Protein 4L82 (pdb70)

Radius of gyration: 26.88 Å; Cα contacts (8 Å, |Δi|>4): 1677; chains: 4; bounding box: 58×77×56 Å

Organism: Rickettsia felis (strain ATCC VR-1525 / URRWXCal2) (NCBI:txid315456)

Structure (mmCIF, N/CA/C/O backbone):
data_4L82
#
_entry.id   4L82
#
_cell.length_a   52.580
_cell.length_b   79.730
_cell.length_c   155.140
_cell.angle_alpha   90.000
_cell.angle_beta   90.000
_cell.angle_gamma   90.000
#
_symmetry.space_group_name_H-M   'P 21 21 21'
#
loop_
_entity.id
_entity.type
_entity.pdbx_description
1 polymer RifeA.00250.a
2 non-polymer 'CHLORIDE ION'
3 non-polymer 'FLAVIN MONONUCLEOTIDE'
4 non-polymer 'THIOCYANATE ION'
5 water water
#
loop_
_atom_site.group_PDB
_atom_site.id
_atom_site.type_symbol
_atom_site.label_atom_id
_atom_site.label_alt_id
_atom_site.label_comp_id
_atom_site.label_asym_id
_atom_site.label_entity_id
_atom_site.label_seq_id
_atom_site.pdbx_PDB_ins_code
_atom_site.Cartn_x
_atom_site.Cartn_y
_atom_site.Cartn_z
_atom_site.occupancy
_atom_site.B_iso_or_equiv
_atom_site.auth_seq_id
_atom_site.auth_comp_id
_atom_site.auth_asym_id
_atom_site.auth_atom_id
_atom_site.pdbx_PDB_model_num
ATOM 1 N N . VAL A 1 13 ? -11.050 13.221 4.021 1.00 31.85 5 VAL A N 1
ATOM 2 C CA . VAL A 1 13 ? -12.061 12.199 4.431 1.00 29.93 5 VAL A CA 1
ATOM 3 C C . VAL A 1 13 ? -13.244 12.924 5.086 1.00 29.62 5 VAL A C 1
ATOM 4 O O . VAL A 1 13 ? -13.053 13.748 5.976 1.00 29.62 5 VAL A O 1
ATOM 8 N N . THR A 1 14 ? -14.453 12.619 4.622 1.00 28.21 6 THR A N 1
ATOM 9 C CA . THR A 1 14 ? -15.660 13.280 5.093 1.00 28.08 6 THR A CA 1
ATOM 10 C C . THR A 1 14 ? -16.141 12.560 6.319 1.00 26.99 6 THR A C 1
ATOM 11 O O . THR A 1 14 ? -15.777 11.417 6.561 1.00 26.18 6 THR A O 1
ATOM 15 N N . GLU A 1 15 ? -16.957 13.232 7.106 1.00 27.41 7 GLU A N 1
ATOM 16 C CA A GLU A 1 15 ? -17.513 12.586 8.275 0.50 26.80 7 GLU A CA 1
ATOM 17 C CA B GLU A 1 15 ? -17.588 12.628 8.274 0.50 26.94 7 GLU A CA 1
ATOM 18 C C . GLU A 1 15 ? -18.342 11.369 7.851 1.00 26.25 7 GLU A C 1
ATOM 19 O O . GLU A 1 15 ? -18.231 10.314 8.449 1.00 23.92 7 GLU A O 1
ATOM 30 N N . SER A 1 16 ? -19.121 11.524 6.788 1.00 26.79 8 SER A N 1
ATOM 31 C CA . SER A 1 16 ? -19.986 10.485 6.314 1.00 26.85 8 SER A CA 1
ATOM 32 C C . SER A 1 16 ? -19.214 9.265 5.848 1.00 25.12 8 SER A C 1
ATOM 33 O O . SER A 1 16 ? -19.562 8.160 6.209 1.00 24.33 8 SER A O 1
ATOM 36 N N . GLN A 1 17 ? -18.141 9.446 5.073 1.00 24.40 9 GLN A N 1
ATOM 37 C CA . GLN A 1 17 ? -17.369 8.297 4.619 1.00 23.54 9 GLN A CA 1
ATOM 38 C C . GLN A 1 17 ? -16.688 7.588 5.800 1.00 22.38 9 GLN A C 1
ATOM 39 O O . GLN A 1 17 ? -16.734 6.375 5.879 1.00 22.24 9 GLN A O 1
ATOM 45 N N . PHE A 1 18 ? -16.145 8.345 6.752 1.00 21.91 10 PHE A N 1
ATOM 46 C CA . PHE A 1 18 ? -15.581 7.740 7.970 1.00 20.80 10 PHE A CA 1
ATOM 47 C C . PHE A 1 18 ? -16.642 6.940 8.733 1.00 20.07 10 PHE A C 1
ATOM 48 O O . PHE A 1 18 ? -16.461 5.751 8.969 1.00 19.06 10 PHE A O 1
ATOM 56 N N . LYS A 1 19 ? -17.747 7.584 9.121 1.00 20.36 11 LYS A N 1
ATOM 57 C CA . LYS A 1 19 ? -18.757 6.881 9.945 1.00 20.69 11 LYS A CA 1
ATOM 58 C C . LYS A 1 19 ? -19.399 5.715 9.229 1.00 19.86 11 LYS A C 1
ATOM 59 O O . LYS A 1 19 ? -19.660 4.666 9.847 1.00 19.14 11 LYS A O 1
ATOM 65 N N . ASP A 1 20 ? -19.694 5.882 7.941 1.00 19.49 12 ASP A N 1
ATOM 66 C CA . ASP A 1 20 ? -20.407 4.816 7.229 1.00 19.30 12 ASP A CA 1
ATOM 67 C C . ASP A 1 20 ? -19.516 3.600 6.993 1.00 19.16 12 ASP A C 1
ATOM 68 O O . ASP A 1 20 ? -19.976 2.456 7.070 1.00 19.09 12 ASP A O 1
ATOM 73 N N . THR A 1 21 ? -18.255 3.855 6.668 1.00 19.49 13 THR A N 1
ATOM 74 C CA . THR A 1 21 ? -17.285 2.781 6.512 1.00 19.81 13 THR A CA 1
ATOM 75 C C . THR A 1 21 ? -17.047 2.060 7.854 1.00 19.48 13 THR A C 1
ATOM 76 O O . THR A 1 21 ? -17.071 0.831 7.901 1.00 19.28 13 THR A O 1
ATOM 80 N N . MET A 1 22 ? -16.844 2.790 8.944 1.00 19.43 14 MET A N 1
ATOM 81 C CA . MET A 1 22 ? -16.585 2.112 10.221 1.00 19.60 14 MET A CA 1
ATOM 82 C C . MET A 1 22 ? -17.806 1.325 10.725 1.00 18.71 14 MET A C 1
ATOM 83 O O . MET A 1 22 ? -17.652 0.307 11.404 1.00 18.13 14 MET A O 1
ATOM 88 N N . SER A 1 23 ? -19.005 1.770 10.352 1.00 18.23 15 SER A N 1
ATOM 89 C CA . SER A 1 23 ? -20.206 1.036 10.672 1.00 17.88 15 SER A CA 1
ATOM 90 C C . SER A 1 23 ? -20.238 -0.356 10.051 1.00 17.84 15 SER A C 1
ATOM 91 O O . SER A 1 23 ? -21.066 -1.184 10.437 1.00 17.77 15 SER A O 1
ATOM 94 N N . ARG A 1 24 ? -19.335 -0.621 9.106 1.00 17.74 16 ARG A N 1
ATOM 95 C CA . ARG A 1 24 ? -19.246 -1.925 8.488 1.00 18.02 16 ARG A CA 1
ATOM 96 C C . ARG A 1 24 ? -18.560 -2.940 9.410 1.00 17.32 16 ARG A C 1
ATOM 97 O O . ARG A 1 24 ? -18.570 -4.137 9.128 1.00 17.58 16 ARG A O 1
ATOM 105 N N . PHE A 1 25 ? -17.928 -2.469 10.477 1.00 16.42 17 PHE A N 1
ATOM 106 C CA . PHE A 1 25 ? -17.275 -3.347 11.426 1.00 16.25 17 PHE A CA 1
ATOM 107 C C . PHE A 1 25 ? -18.267 -3.663 12.522 1.00 16.13 17 PHE A C 1
ATOM 108 O O . PHE A 1 25 ? -18.624 -2.780 13.302 1.00 15.59 17 PHE A O 1
ATOM 116 N N . PRO A 1 26 ? -18.729 -4.918 12.585 1.00 16.23 18 PRO A N 1
ATOM 117 C CA . PRO A 1 26 ? -19.745 -5.157 13.587 1.00 16.36 18 PRO A CA 1
ATOM 118 C C . PRO A 1 26 ? -19.146 -5.257 14.986 1.00 16.37 18 PRO A C 1
ATOM 119 O O . PRO A 1 26 ? -17.977 -5.686 15.162 1.00 16.79 18 PRO A O 1
ATOM 123 N N . GLN A 1 27 ? -19.930 -4.838 15.968 1.00 16.23 19 GLN A N 1
ATOM 124 C CA . GLN A 1 27 ? -19.502 -4.858 17.367 1.00 16.37 19 GLN A CA 1
ATOM 125 C C . GLN A 1 27 ? -20.674 -5.258 18.258 1.00 16.08 19 GLN A C 1
ATOM 126 O O . GLN A 1 27 ? -21.871 -5.052 17.908 1.00 15.90 19 GLN A O 1
ATOM 132 N N . GLY A 1 28 ? -20.339 -5.828 19.409 1.00 15.66 20 GLY A N 1
ATOM 133 C CA . GLY A 1 28 ? -21.303 -5.934 20.480 1.00 15.45 20 GLY A CA 1
ATOM 134 C C . GLY A 1 28 ? -21.682 -4.615 21.100 1.00 15.22 20 GLY A C 1
ATOM 135 O O . GLY A 1 28 ? -21.190 -3.515 20.723 1.00 14.67 20 GLY A O 1
ATOM 136 N N . VAL A 1 29 ? -22.544 -4.699 22.111 1.00 15.39 21 VAL A N 1
ATOM 137 C CA . VAL A 1 29 ? -23.019 -3.481 22.773 1.00 15.13 21 VAL A CA 1
ATOM 138 C C . VAL A 1 29 ? -22.955 -3.708 24.266 1.00 14.89 21 VAL A C 1
ATOM 139 O O . VAL A 1 29 ? -23.412 -4.740 24.752 1.00 14.77 21 VAL A O 1
ATOM 143 N N . THR A 1 30 ? -22.369 -2.748 24.963 1.00 14.66 22 THR A N 1
ATOM 144 C CA . THR A 1 30 ? -22.160 -2.798 26.383 1.00 14.73 22 THR A CA 1
ATOM 145 C C . THR A 1 30 ? -22.722 -1.573 27.068 1.00 14.94 22 THR A C 1
ATOM 146 O O . THR A 1 30 ? -22.885 -0.510 26.435 1.00 15.31 22 THR A O 1
ATOM 150 N N . ILE A 1 31 ? -22.983 -1.705 28.370 1.00 14.91 23 ILE A N 1
ATOM 151 C CA . ILE A 1 31 ? -23.197 -0.523 29.219 1.00 14.94 23 ILE A CA 1
ATOM 152 C C . ILE A 1 31 ? -21.966 -0.424 30.133 1.00 14.40 23 ILE A C 1
ATOM 153 O O . ILE A 1 31 ? -21.636 -1.360 30.846 1.00 13.86 23 ILE A O 1
ATOM 158 N N . ILE A 1 32 ? -21.336 0.741 30.118 1.00 14.39 24 ILE A N 1
ATOM 159 C CA . ILE A 1 32 ? -20.117 1.004 30.869 1.00 14.21 24 ILE A CA 1
ATOM 160 C C . ILE A 1 32 ? -20.436 2.026 31.934 1.00 14.56 24 ILE A C 1
ATOM 161 O O . ILE A 1 32 ? -21.121 3.031 31.676 1.00 14.84 24 ILE A O 1
ATOM 166 N N . THR A 1 33 ? -19.986 1.765 33.154 1.00 14.69 25 THR A N 1
ATOM 167 C CA . THR A 1 33 ? -20.459 2.550 34.294 1.00 15.12 25 THR A CA 1
ATOM 168 C C . THR A 1 33 ? -19.354 2.879 35.244 1.00 15.18 25 THR A C 1
ATOM 169 O O . THR A 1 33 ? -18.317 2.242 35.248 1.00 14.80 25 THR A O 1
ATOM 173 N N . THR A 1 34 ? -19.613 3.882 36.070 1.00 15.69 26 THR A N 1
ATOM 174 C CA . THR A 1 34 ? -18.796 4.114 37.243 1.00 16.15 26 THR A CA 1
ATOM 175 C C . THR A 1 34 ? -19.674 4.719 38.346 1.00 16.86 26 THR A C 1
ATOM 176 O O . THR A 1 34 ? -20.821 5.130 38.124 1.00 17.07 26 THR A O 1
ATOM 180 N N . ASN A 1 35 ? -19.129 4.681 39.544 1.00 17.50 27 ASN A N 1
ATOM 181 C CA . ASN A 1 35 ? -19.743 5.164 40.757 1.00 18.06 27 ASN A CA 1
ATOM 182 C C . ASN A 1 35 ? -18.765 6.231 41.258 1.00 19.33 27 ASN A C 1
ATOM 183 O O . ASN A 1 35 ? -17.630 5.909 41.607 1.00 19.54 27 ASN A O 1
ATOM 188 N N . CYS A 1 36 ? -19.179 7.483 41.278 1.00 21.00 28 CYS A N 1
ATOM 189 C CA . CYS A 1 36 ? -18.291 8.580 41.685 1.00 23.31 28 CYS A CA 1
ATOM 190 C C . CYS A 1 36 ? -18.967 9.271 42.855 1.00 23.47 28 CYS A C 1
ATOM 191 O O . CYS A 1 36 ? -19.987 9.933 42.690 1.00 22.87 28 CYS A O 1
ATOM 194 N N . ASN A 1 37 ? -18.406 9.075 44.045 1.00 23.50 29 ASN A N 1
ATOM 195 C CA . ASN A 1 37 ? -18.986 9.618 45.280 1.00 24.38 29 ASN A CA 1
ATOM 196 C C . ASN A 1 37 ? -20.444 9.162 45.468 1.00 23.65 29 ASN A C 1
ATOM 197 O O . ASN A 1 37 ? -21.304 9.958 45.812 1.00 23.95 29 ASN A O 1
ATOM 199 N N . ASN A 1 38 ? -20.695 7.875 45.209 1.00 22.00 30 ASN A N 1
ATOM 200 C CA . ASN A 1 38 ? -22.025 7.274 45.334 1.00 21.41 30 ASN A CA 1
ATOM 201 C C . ASN A 1 38 ? -23.026 7.695 44.290 1.00 21.05 30 ASN A C 1
ATOM 202 O O . ASN A 1 38 ? -24.174 7.333 44.405 1.00 20.73 30 ASN A O 1
ATOM 207 N N . GL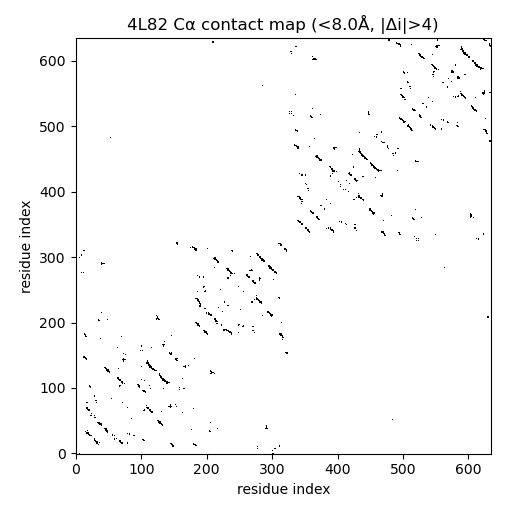U A 1 39 ? -22.601 8.502 43.316 1.00 20.98 31 GLU A N 1
ATOM 208 C CA A GLU A 1 39 ? -23.446 8.882 42.185 0.50 20.90 31 GLU A CA 1
ATOM 209 C CA B GLU A 1 39 ? -23.445 8.853 42.189 0.50 20.86 31 GLU A CA 1
ATOM 210 C C . GLU A 1 39 ? -23.124 7.944 41.019 1.00 19.85 31 GLU A C 1
ATOM 211 O O . GLU A 1 39 ? -21.946 7.693 40.697 1.00 19.11 31 GLU A O 1
ATOM 222 N N . LEU A 1 40 ? -24.170 7.423 40.390 1.00 19.44 32 LEU A N 1
ATOM 223 C CA . LEU A 1 40 ? -24.022 6.399 39.357 1.00 18.43 32 LEU A CA 1
ATO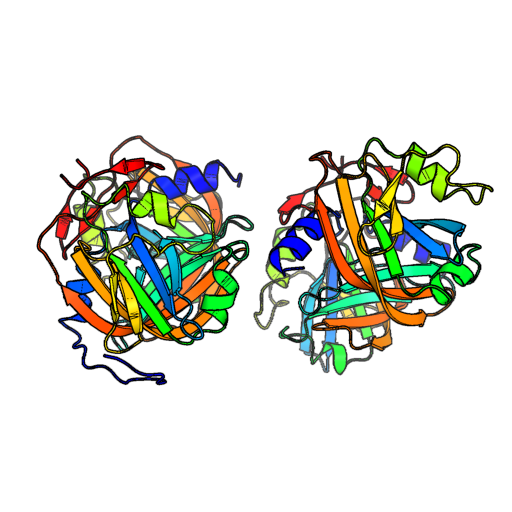M 224 C C . LEU A 1 40 ? -24.067 7.024 37.971 1.00 18.39 32 LEU A C 1
ATOM 225 O O . LEU A 1 40 ? -24.948 7.849 37.668 1.00 18.78 32 LEU A O 1
ATOM 230 N N . PHE A 1 41 ? -23.108 6.638 37.137 1.00 17.66 33 PHE A N 1
ATOM 231 C CA . PHE A 1 41 ? -23.047 7.126 35.746 1.00 17.88 33 PHE A CA 1
ATOM 232 C C . PHE A 1 41 ? -22.892 5.964 34.789 1.00 16.89 33 PHE A C 1
ATOM 233 O O . PHE A 1 41 ? -22.304 4.965 35.132 1.00 16.28 33 PHE A O 1
ATOM 241 N N . GLY A 1 42 ? -23.446 6.089 33.589 1.00 16.85 34 GLY A N 1
ATOM 242 C CA . GLY A 1 42 ? -23.229 5.081 32.590 1.00 16.29 34 GLY A CA 1
ATOM 243 C C . GLY A 1 42 ? -23.661 5.505 31.212 1.00 16.60 34 GLY A C 1
ATOM 244 O O . GLY A 1 42 ? -24.432 6.463 31.053 1.00 17.08 34 GLY A O 1
ATOM 245 N N . PHE A 1 43 ? -23.106 4.812 30.220 1.00 16.05 35 PHE A N 1
ATOM 246 C CA . PHE A 1 43 ? -23.423 5.069 28.841 1.00 16.13 35 PHE A CA 1
ATOM 247 C C . PHE A 1 43 ? -23.290 3.760 28.055 1.00 15.66 35 PHE A C 1
ATOM 248 O O . PHE A 1 43 ? -22.664 2.777 28.503 1.00 15.01 35 PHE A O 1
ATOM 256 N N . THR A 1 44 ? -23.886 3.778 26.871 1.00 15.94 36 THR A N 1
ATOM 257 C CA . THR A 1 44 ? -23.870 2.660 25.979 1.00 15.61 36 THR A CA 1
ATOM 258 C C . THR A 1 44 ? -22.651 2.781 25.105 1.00 15.68 36 THR A C 1
ATOM 259 O O . THR A 1 44 ? -22.378 3.834 24.559 1.00 15.69 36 THR A O 1
ATOM 263 N N . ALA A 1 45 ? -21.888 1.696 25.016 1.00 15.81 37 ALA A N 1
ATOM 264 C CA . ALA A 1 45 ? -20.628 1.698 24.307 1.00 16.42 37 ALA A CA 1
ATOM 265 C C . ALA A 1 45 ? -20.501 0.496 23.412 1.00 17.07 37 ALA A C 1
ATOM 266 O O . ALA A 1 45 ? -20.689 -0.656 23.871 1.00 17.04 37 ALA A O 1
ATOM 268 N N . SER A 1 46 ? -20.127 0.739 22.157 1.00 17.67 38 SER A N 1
ATOM 269 C CA . SER A 1 46 ? -19.614 -0.344 21.302 1.00 18.18 38 SER A CA 1
ATOM 270 C C . SER A 1 46 ? -18.112 -0.341 21.075 1.00 19.22 38 SER A C 1
ATOM 271 O O . SER A 1 46 ? -17.600 -1.253 20.458 1.00 18.78 38 SER A O 1
ATOM 274 N N . SER A 1 47 ? -17.383 0.614 21.618 1.00 23.85 39 SER A N 1
ATOM 275 C CA A SER A 1 47 ? -15.918 0.646 21.478 0.60 24.16 39 SER A CA 1
ATOM 276 C CA B SER A 1 47 ? -15.930 0.608 21.419 0.40 24.04 39 SER A CA 1
ATOM 277 C C . SER A 1 47 ? -15.126 -0.391 22.303 1.00 23.71 39 SER A C 1
ATOM 278 O O . SER A 1 47 ? -13.897 -0.427 22.271 1.00 25.42 39 SER A O 1
ATOM 283 N N . LEU A 1 48 ? -15.769 -1.217 23.105 1.00 24.80 40 LEU A N 1
ATOM 284 C CA . LEU A 1 48 ? -14.972 -2.143 23.908 1.00 24.10 40 LEU A CA 1
ATOM 285 C C . LEU A 1 48 ? -13.971 -2.961 22.999 1.00 23.56 40 LEU A C 1
ATOM 286 O O . LEU A 1 48 ? -14.352 -3.385 21.896 1.00 23.88 40 LEU A O 1
ATOM 291 N N . THR A 1 49 ? -12.715 -3.142 23.452 1.00 21.09 41 THR A N 1
ATOM 292 C CA . THR A 1 49 ? -11.890 -4.256 22.968 1.00 21.80 41 THR A CA 1
ATOM 293 C C . THR A 1 49 ? -10.906 -4.754 24.006 1.00 19.76 41 THR A C 1
ATOM 294 O O . THR A 1 49 ? -10.486 -4.007 24.902 1.00 18.02 41 THR A O 1
ATOM 298 N N . SER A 1 50 ? -10.566 -6.031 23.880 1.00 20.21 42 SER A N 1
ATOM 299 C CA . SER A 1 50 ? -9.496 -6.622 24.655 1.00 19.43 42 SER A CA 1
ATOM 300 C C . SER A 1 50 ? -8.209 -5.999 24.195 1.00 19.07 42 SER A C 1
ATOM 301 O O . SER A 1 50 ? -8.002 -5.782 22.990 1.00 20.10 42 SER A O 1
ATOM 304 N N . VAL A 1 51 ? -7.345 -5.739 25.163 1.00 17.88 43 VAL A N 1
ATOM 305 C CA . VAL A 1 51 ? -6.082 -5.092 24.947 1.00 18.41 43 VAL A CA 1
ATOM 306 C C . VAL A 1 51 ? -4.863 -5.962 25.304 1.00 19.14 43 VAL A C 1
ATOM 307 O O . VAL A 1 51 ? -3.879 -5.986 24.567 1.00 20.38 43 VAL A O 1
ATOM 311 N N . SER A 1 52 ? -4.908 -6.655 26.427 1.00 18.38 44 SER A N 1
ATOM 312 C CA . SER A 1 52 ? -3.717 -7.336 26.917 1.00 19.40 44 SER A CA 1
ATOM 313 C C . SER A 1 52 ? -4.148 -8.519 27.705 1.00 19.47 44 SER A C 1
ATOM 314 O O . SER A 1 52 ? -5.222 -8.486 28.307 1.00 18.45 44 SER A O 1
ATOM 317 N N . LEU A 1 53 ? -3.340 -9.591 27.682 1.00 21.05 45 LEU A N 1
ATOM 318 C CA . LEU A 1 53 ? -3.663 -10.773 28.465 1.00 21.75 45 LEU A CA 1
ATOM 319 C C . LEU A 1 53 ? -2.966 -10.688 29.834 1.00 22.36 45 LEU A C 1
ATOM 320 O O . LEU A 1 53 ? -3.572 -10.922 30.858 1.00 22.07 45 LEU A O 1
ATOM 325 N N . LYS A 1 54 ? -1.681 -10.365 29.828 1.00 23.44 46 LYS A N 1
ATOM 326 C CA . LYS A 1 54 ? -0.896 -10.223 31.063 1.00 24.47 46 LYS A CA 1
ATOM 327 C C . LYS A 1 54 ? -0.277 -8.816 31.120 1.00 24.71 46 LYS A C 1
ATOM 328 O O . LYS A 1 54 ? 0.651 -8.514 30.343 1.00 26.64 46 LYS A O 1
ATOM 330 N N . PRO A 1 55 ? -0.825 -7.928 31.969 1.00 23.88 47 PRO A N 1
ATOM 331 C CA . PRO A 1 55 ? -2.047 -8.110 32.753 1.00 22.60 47 PRO A CA 1
ATOM 332 C C . PRO A 1 55 ? -3.292 -8.051 31.856 1.00 20.62 47 PRO A C 1
ATOM 333 O O . PRO A 1 55 ? -3.202 -7.658 30.687 1.00 20.10 47 PRO A O 1
ATOM 337 N N . PRO A 1 56 ? -4.453 -8.464 32.391 1.00 19.95 48 PRO A N 1
ATOM 338 C CA . PRO A 1 56 ? -5.688 -8.487 31.613 1.00 18.54 48 PRO A CA 1
ATOM 339 C C . PRO A 1 56 ? -6.252 -7.092 31.488 1.00 17.53 48 PRO A C 1
ATOM 340 O O . PRO A 1 56 ? -6.763 -6.570 32.481 1.00 17.17 48 PRO A O 1
ATOM 344 N N . LEU A 1 57 ? -6.162 -6.505 30.283 1.00 16.78 49 LEU A N 1
ATOM 345 C CA . LEU A 1 57 ? -6.632 -5.136 30.055 1.00 16.27 49 LEU A CA 1
ATOM 346 C C . LEU A 1 57 ? -7.650 -5.093 28.921 1.00 15.50 49 LEU A C 1
ATOM 347 O O . LEU A 1 57 ? -7.587 -5.881 27.973 1.00 15.70 49 LEU A O 1
ATOM 352 N N . ILE A 1 58 ? -8.561 -4.137 29.045 1.00 14.70 50 ILE A N 1
ATOM 353 C CA . ILE A 1 58 ? -9.556 -3.847 28.032 1.00 14.23 50 ILE A CA 1
ATOM 354 C C . ILE A 1 58 ? -9.535 -2.332 27.902 1.00 13.87 50 ILE A C 1
ATOM 355 O O . ILE A 1 58 ? -8.989 -1.665 28.775 1.00 13.98 50 ILE A O 1
ATOM 360 N N . LEU A 1 59 ? -10.080 -1.799 26.816 1.00 13.59 51 LEU A N 1
ATOM 361 C CA . LEU A 1 59 ? -10.256 -0.355 26.689 1.00 13.40 51 LEU A CA 1
ATOM 362 C C . LEU A 1 59 ? -11.638 -0.002 26.147 1.00 13.38 51 LEU A C 1
ATOM 363 O O . LEU A 1 59 ? -12.321 -0.846 25.573 1.00 13.71 51 LEU A O 1
ATOM 368 N N . PHE A 1 60 ? -12.047 1.252 26.348 1.00 13.33 52 PHE A N 1
ATOM 369 C CA . PHE A 1 60 ? -13.204 1.789 25.664 1.00 13.63 52 PHE A CA 1
ATOM 370 C C . PHE A 1 60 ? -12.873 3.226 25.384 1.00 14.07 52 PHE A C 1
ATOM 371 O O . PHE A 1 60 ? -11.915 3.778 25.952 1.00 13.59 52 PHE A O 1
ATOM 379 N N . CYS A 1 61 ? -13.648 3.835 24.493 1.00 14.92 53 CYS A N 1
ATOM 380 C CA . CYS A 1 61 ? -13.460 5.233 24.171 1.00 15.69 53 CYS A CA 1
ATOM 381 C C . CYS A 1 61 ? -14.748 5.987 24.514 1.00 15.88 53 CYS A C 1
ATOM 382 O O . CYS A 1 61 ? -15.849 5.499 24.242 1.00 16.19 53 CYS A O 1
ATOM 385 N N . LEU A 1 62 ? -14.606 7.178 25.068 1.00 15.62 54 LEU A N 1
ATOM 386 C CA . LEU A 1 62 ? -15.733 7.993 25.426 1.00 15.82 54 LEU A CA 1
ATOM 387 C C . LEU A 1 62 ? -15.536 9.408 24.905 1.00 16.62 54 LEU A C 1
ATOM 388 O O . LEU A 1 62 ? -14.478 10.012 25.122 1.00 16.37 54 LEU A O 1
ATOM 393 N N . ASN A 1 63 ? -16.563 9.938 24.245 1.00 17.53 55 ASN A N 1
ATOM 394 C CA . ASN A 1 63 ? -16.526 11.313 23.725 1.00 19.01 55 ASN A CA 1
ATOM 395 C C . ASN A 1 63 ? -16.306 12.349 24.818 1.00 19.71 55 ASN A C 1
ATOM 396 O O . ASN A 1 63 ? -16.912 12.275 25.878 1.00 19.42 55 ASN A O 1
ATOM 401 N N . LYS A 1 64 ? -15.451 13.323 24.544 1.00 21.25 56 LYS A N 1
ATOM 402 C CA . LYS A 1 64 ? -15.207 14.399 25.500 1.00 22.71 56 LYS A CA 1
ATOM 403 C C . LYS A 1 64 ? -16.421 15.287 25.751 1.00 23.22 56 LYS A C 1
ATOM 404 O O . LYS A 1 64 ? -16.442 16.014 26.731 1.00 24.38 56 LYS A O 1
ATOM 410 N N . ASN A 1 65 ? -17.388 15.253 24.838 1.00 23.08 57 ASN A N 1
ATOM 411 C CA . ASN A 1 65 ? -18.619 15.996 24.976 1.00 24.22 57 ASN A CA 1
ATOM 412 C C . ASN A 1 65 ? -19.734 15.228 25.713 1.00 24.14 57 ASN A C 1
ATOM 413 O O . ASN A 1 65 ? -20.864 15.691 25.751 1.00 25.88 57 ASN A O 1
ATOM 418 N N . SER A 1 66 ? -19.448 14.079 26.291 1.00 22.83 58 SER A N 1
ATOM 419 C CA . SER A 1 66 ? -20.503 13.350 26.986 1.00 23.32 58 SER A CA 1
ATOM 420 C C . SER A 1 66 ? -20.672 13.914 28.407 1.00 23.56 58 SER A C 1
ATOM 421 O O . SER A 1 66 ? -19.724 14.414 29.024 1.00 22.17 58 SER A O 1
ATOM 424 N N . PHE A 1 67 ? -21.892 13.834 28.921 1.00 24.90 59 PHE A N 1
ATOM 425 C CA . PHE A 1 67 ? -22.165 14.247 30.288 1.00 26.80 59 PHE A CA 1
ATOM 426 C C . PHE A 1 67 ? -21.347 13.443 31.287 1.00 27.66 59 PHE A C 1
ATOM 427 O O . PHE A 1 67 ? -21.009 13.950 32.334 1.00 29.40 59 PHE A O 1
ATOM 429 N N . SER A 1 68 ? -21.056 12.186 30.958 1.00 27.25 60 SER A N 1
ATOM 430 C CA . SER A 1 68 ? -20.376 11.258 31.856 1.00 28.67 60 SER A CA 1
ATOM 431 C C . SER A 1 68 ? -18.853 11.487 32.035 1.00 28.09 60 SER A C 1
ATOM 432 O O . SER A 1 68 ? -18.245 10.886 32.959 1.00 27.18 60 SER A O 1
ATOM 435 N N . ILE A 1 69 ? -18.231 12.277 31.141 1.00 25.93 61 ILE A N 1
ATOM 436 C CA . ILE A 1 69 ? -16.760 12.247 30.969 1.00 26.92 61 ILE A CA 1
ATOM 437 C C . ILE A 1 69 ? -16.006 12.599 32.258 1.00 26.71 61 ILE A C 1
ATOM 438 O O . ILE A 1 69 ? -15.086 11.887 32.656 1.00 24.38 61 ILE A O 1
ATOM 443 N N . ASN A 1 70 ? -16.426 13.664 32.934 1.00 28.00 62 ASN A N 1
ATOM 444 C CA . ASN A 1 70 ? -15.806 14.028 34.212 1.00 29.19 62 ASN A CA 1
ATOM 445 C C . ASN A 1 70 ? -15.847 12.937 35.246 1.00 26.85 62 ASN A C 1
ATOM 446 O O . ASN A 1 70 ? -14.873 12.751 35.978 1.00 26.86 62 ASN A O 1
ATOM 451 N N . SER A 1 71 ? -16.944 12.185 35.298 1.00 24.76 63 SER A N 1
ATOM 452 C CA . SER A 1 71 ? -17.053 11.181 36.328 1.00 23.42 63 SER A CA 1
ATOM 453 C C . SER A 1 71 ? -16.064 10.054 36.025 1.00 21.69 63 SER A C 1
ATOM 454 O O . SER A 1 71 ? -15.357 9.615 36.928 1.00 20.46 63 SER A O 1
ATOM 457 N N . PHE A 1 72 ? -15.953 9.642 34.757 1.00 20.36 64 PHE A N 1
ATOM 458 C CA . PHE A 1 72 ? -14.965 8.623 34.394 1.00 20.34 64 PHE A CA 1
ATOM 459 C C . PHE A 1 72 ? -13.522 9.094 34.584 1.00 21.57 64 PHE A C 1
ATOM 460 O O . PHE A 1 72 ? -12.692 8.301 35.015 1.00 20.61 64 PHE A O 1
ATOM 468 N N . GLN A 1 73 ? -13.244 10.370 34.283 1.00 22.41 65 GLN A N 1
ATOM 469 C CA . GLN A 1 73 ? -11.916 10.948 34.490 1.00 24.74 65 GLN A CA 1
ATOM 470 C C . GLN A 1 73 ? -11.514 10.889 35.983 1.00 24.56 65 GLN A C 1
ATOM 471 O O . GLN A 1 73 ? -10.364 10.573 36.311 1.00 24.43 65 GLN A O 1
ATOM 477 N N . LYS A 1 74 ? -12.456 11.243 36.861 1.00 23.95 66 LYS A N 1
ATOM 478 C CA . LYS A 1 74 ? -12.186 11.343 38.295 1.00 24.73 66 LYS A CA 1
ATOM 479 C C . LYS A 1 74 ? -12.249 10.002 38.997 1.00 24.39 66 LYS A C 1
ATOM 480 O O . LYS A 1 74 ? -11.590 9.829 39.999 1.00 25.57 66 LYS A O 1
ATOM 482 N N . SER A 1 75 ? -13.043 9.063 38.504 1.00 23.25 67 SER A N 1
ATOM 483 C CA . SER A 1 75 ? -13.213 7.803 39.205 1.00 23.21 67 SER A CA 1
ATOM 484 C C . SER A 1 75 ? -12.106 6.838 38.777 1.00 23.12 67 SER A C 1
ATOM 485 O O . SER A 1 75 ? -11.773 6.782 37.592 1.00 23.73 67 SER A O 1
ATOM 488 N N . ASP A 1 76 ? -11.532 6.077 39.705 1.00 23.48 68 ASP A N 1
ATOM 489 C CA . ASP A 1 76 ? -10.418 5.184 39.314 1.00 24.60 68 ASP A CA 1
ATOM 490 C C . ASP A 1 76 ? -10.867 3.763 39.014 1.00 22.34 68 ASP A C 1
ATOM 491 O O . ASP A 1 76 ? -10.068 2.835 39.047 1.00 21.90 68 ASP A O 1
ATOM 496 N N . LYS A 1 77 ? -12.141 3.602 38.695 1.00 19.94 69 LYS A N 1
ATOM 497 C CA . LYS A 1 77 ? -12.657 2.289 38.397 1.00 19.72 69 LYS A CA 1
ATOM 498 C C . LYS A 1 77 ? -13.889 2.391 37.506 1.00 17.44 69 LYS A C 1
ATOM 499 O O . LYS A 1 77 ? -14.495 3.464 37.396 1.00 16.44 69 LYS A O 1
ATOM 505 N N . PHE A 1 78 ? -14.211 1.279 36.831 1.00 16.10 70 PHE A N 1
ATOM 506 C CA . PHE A 1 78 ? -15.447 1.166 36.053 1.00 14.67 70 PHE A CA 1
ATOM 507 C C . PHE A 1 78 ? -15.883 -0.260 35.885 1.00 14.09 70 PHE A C 1
ATOM 508 O O . PHE A 1 78 ? -15.133 -1.191 36.179 1.00 14.91 70 PHE A O 1
ATOM 516 N N . ALA A 1 79 ? -17.098 -0.419 35.395 1.00 13.25 71 ALA A N 1
ATOM 517 C CA . ALA A 1 79 ? -17.626 -1.747 35.068 1.00 13.31 71 ALA A CA 1
ATOM 518 C C . ALA A 1 79 ? -18.276 -1.781 33.721 1.00 12.82 71 ALA A C 1
ATOM 519 O O . ALA A 1 79 ? -18.656 -0.770 33.211 1.00 13.49 71 ALA A O 1
ATOM 521 N N . VAL A 1 80 ? -18.388 -2.973 33.164 1.00 12.97 72 VAL A N 1
ATOM 522 C CA . VAL A 1 80 ? -18.894 -3.243 31.837 1.00 12.60 72 VAL A CA 1
ATOM 523 C C . VAL A 1 80 ? -19.846 -4.414 31.874 1.00 13.11 72 VAL A C 1
ATOM 524 O O . VAL A 1 80 ? -19.526 -5.489 32.438 1.00 13.85 72 VAL A O 1
ATOM 528 N N . SER A 1 81 ? -21.018 -4.195 31.276 1.00 13.16 73 SER A N 1
ATOM 529 C CA . SER A 1 81 ? -22.025 -5.212 31.078 1.00 13.38 73 SER A CA 1
ATOM 530 C C . SER A 1 81 ? -22.210 -5.451 29.584 1.00 13.57 73 SER A C 1
ATOM 531 O O . SER A 1 81 ? -22.515 -4.543 28.815 1.00 13.35 73 SER A O 1
ATOM 534 N N . ILE A 1 82 ? -22.017 -6.695 29.170 1.00 14.84 74 ILE A N 1
ATOM 535 C CA . ILE A 1 82 ? -22.216 -7.063 27.776 1.00 15.77 74 ILE A CA 1
ATOM 536 C C . ILE A 1 82 ? -23.667 -7.466 27.589 1.00 16.11 74 ILE A C 1
ATOM 537 O O . ILE A 1 82 ? -24.130 -8.499 28.148 1.00 16.78 74 ILE A O 1
ATOM 542 N N . LEU A 1 83 ? -24.345 -6.706 26.738 1.00 15.93 75 LEU A N 1
ATOM 543 C CA . LEU A 1 83 ? -25.777 -6.842 26.576 1.00 16.64 75 LEU A CA 1
ATOM 544 C C . LEU A 1 83 ? -26.204 -8.022 25.732 1.00 17.62 75 LEU A C 1
ATOM 545 O O . LEU A 1 83 ? -25.559 -8.362 24.722 1.00 18.18 75 LEU A O 1
ATOM 550 N N . ALA A 1 84 ? -27.322 -8.620 26.153 1.00 18.08 76 ALA A N 1
ATOM 551 C CA . ALA A 1 84 ? -27.953 -9.732 25.454 1.00 19.41 76 ALA A CA 1
ATOM 552 C C . ALA A 1 84 ? -28.863 -9.198 24.349 1.00 20.20 76 ALA A C 1
ATOM 553 O O . ALA A 1 84 ? -29.269 -8.025 24.382 1.00 20.04 76 ALA A O 1
ATOM 555 N N . GLU A 1 85 ? -29.194 -10.048 23.377 1.00 21.56 77 GLU A N 1
ATOM 556 C CA . GLU A 1 85 ? -29.985 -9.582 22.224 1.00 22.22 77 GLU A CA 1
ATOM 557 C C . GLU A 1 85 ? -31.371 -9.033 22.575 1.00 22.25 77 GLU A C 1
ATOM 558 O O . GLU A 1 85 ? -31.947 -8.311 21.778 1.00 22.30 77 GLU A O 1
ATOM 564 N N . ASN A 1 86 ? -31.882 -9.351 23.771 1.00 22.03 78 ASN A N 1
ATOM 565 C CA . ASN A 1 86 ? -33.177 -8.863 24.233 1.00 22.55 78 ASN A CA 1
ATOM 566 C C . ASN A 1 86 ? -33.118 -7.562 25.039 1.00 21.54 78 ASN A C 1
ATOM 567 O O . ASN A 1 86 ? -34.089 -7.204 25.745 1.00 21.93 78 ASN A O 1
ATOM 572 N N . GLN A 1 87 ? -32.008 -6.826 24.909 1.00 20.48 79 GLN A N 1
ATOM 573 C CA . GLN A 1 87 ? -31.769 -5.643 25.717 1.00 19.36 79 GLN A CA 1
ATOM 574 C C . GLN A 1 87 ? -31.587 -4.353 24.894 1.00 19.52 79 GLN A C 1
ATOM 575 O O . GLN A 1 87 ? -30.894 -3.427 25.312 1.00 18.13 79 GLN A O 1
ATOM 581 N N . ILE A 1 88 ? -32.242 -4.290 23.745 1.00 21.19 80 ILE A N 1
ATOM 582 C CA . ILE A 1 88 ? -32.203 -3.100 22.915 1.00 22.40 80 ILE A CA 1
ATOM 583 C C . ILE A 1 88 ? -32.738 -1.910 23.691 1.00 22.13 80 ILE A C 1
ATOM 584 O O . ILE A 1 88 ? -32.173 -0.826 23.621 1.00 22.17 80 ILE A O 1
ATOM 589 N N . ASP A 1 89 ? -33.800 -2.105 24.459 1.00 22.55 81 ASP A N 1
ATOM 590 C CA A ASP A 1 89 ? -34.375 -0.978 25.171 0.50 22.80 81 ASP A CA 1
ATOM 591 C CA B ASP A 1 89 ? -34.392 -1.014 25.223 0.50 22.72 81 ASP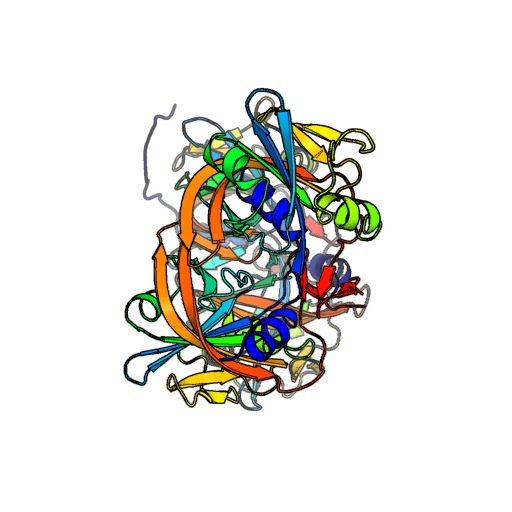 A CA 1
ATOM 592 C C . ASP A 1 89 ? -33.366 -0.400 26.175 1.00 21.39 81 ASP A C 1
ATOM 593 O O . ASP A 1 89 ? -33.231 0.803 26.266 1.00 21.05 81 ASP A O 1
ATOM 602 N N . ILE A 1 90 ? -32.628 -1.253 26.884 1.00 20.94 82 ILE A N 1
ATOM 603 C CA . ILE A 1 90 ? -31.568 -0.797 27.802 1.00 20.50 82 ILE A CA 1
ATOM 604 C C . ILE A 1 90 ? -30.434 -0.056 27.058 1.00 19.40 82 ILE A C 1
ATOM 605 O O . ILE A 1 90 ? -29.887 0.928 27.532 1.00 18.90 82 ILE A O 1
ATOM 610 N N . SER A 1 91 ? -30.095 -0.521 25.865 1.00 19.44 83 SER A N 1
ATOM 611 C CA . SER A 1 91 ? -29.058 0.128 25.076 1.00 18.91 83 SER A CA 1
ATOM 612 C C . SER A 1 91 ? -29.480 1.555 24.679 1.00 19.35 83 SER A C 1
ATOM 613 O O . SER A 1 91 ? -28.709 2.517 24.841 1.00 18.04 83 SER A O 1
ATOM 616 N N . LYS A 1 92 ? -30.708 1.694 24.181 1.00 20.50 84 LYS A N 1
ATOM 617 C CA . LYS A 1 92 ? -31.241 3.016 23.843 1.00 21.84 84 LYS A CA 1
ATOM 618 C C . LYS A 1 92 ? -31.315 3.941 25.040 1.00 21.32 84 LYS A C 1
ATOM 619 O O . LYS A 1 92 ? -31.016 5.137 24.936 1.00 21.90 84 LYS A O 1
ATOM 625 N N . HIS A 1 93 ? -31.763 3.409 26.171 1.00 20.55 85 HIS A N 1
ATOM 626 C CA . HIS A 1 93 ? -31.888 4.218 27.390 1.00 20.34 85 HIS A CA 1
ATOM 627 C C . HIS A 1 93 ? -30.533 4.849 27.741 1.00 19.29 85 HIS A C 1
ATOM 628 O O . HIS A 1 93 ? -30.447 6.063 27.865 1.00 19.28 85 HIS A O 1
ATOM 635 N N . PHE A 1 94 ? -29.495 4.024 27.849 1.00 18.32 86 PHE A N 1
ATOM 636 C CA . PHE A 1 94 ? -28.157 4.482 28.279 1.00 18.26 86 PHE A CA 1
ATOM 637 C C . PHE A 1 94 ? -27.424 5.281 27.213 1.00 19.62 86 PHE A C 1
ATOM 638 O O . PHE A 1 94 ? -26.388 5.884 27.498 1.00 19.46 86 PHE A O 1
ATOM 646 N N . ALA A 1 95 ? -27.946 5.265 25.990 1.00 21.47 87 ALA A N 1
ATOM 647 C CA . ALA A 1 95 ? -27.456 6.145 24.947 1.00 23.55 87 ALA A CA 1
ATOM 648 C C . ALA A 1 95 ? -28.063 7.534 25.063 1.00 25.82 87 ALA A C 1
ATOM 649 O O . ALA A 1 95 ? -27.573 8.451 24.436 1.00 26.69 87 ALA A O 1
ATOM 651 N N . LYS A 1 96 ? -29.155 7.678 25.816 1.00 27.64 88 LYS A N 1
ATOM 652 C CA . LYS A 1 96 ? -29.895 8.949 25.868 1.00 31.39 88 LYS A CA 1
ATOM 653 C C . LYS A 1 96 ? -29.232 9.837 26.903 1.00 33.86 88 LYS A C 1
ATOM 654 O O . LYS A 1 96 ? -29.072 9.423 28.044 1.00 37.35 88 LYS A O 1
ATOM 656 N N . SER A 1 97 ? -28.838 11.050 26.531 1.00 36.95 89 SER A N 1
ATOM 657 C CA . SER A 1 97 ? -28.108 11.911 27.458 1.00 38.07 89 SER A CA 1
ATOM 658 C C . SER A 1 97 ? -29.070 12.527 28.457 1.00 40.49 89 SER A C 1
ATOM 659 O O . SER A 1 97 ? -29.986 13.241 28.082 1.00 44.29 89 SER A O 1
ATOM 662 N N . GLN A 1 98 ? -28.875 12.236 29.729 1.00 40.41 90 GLN A N 1
ATOM 663 C CA . GLN A 1 98 ? -29.745 12.775 30.770 1.00 43.71 90 GLN A CA 1
ATOM 664 C C . GLN A 1 98 ? -29.177 12.367 32.125 1.00 43.22 90 GLN A C 1
ATOM 665 O O . GLN A 1 98 ? -28.406 11.405 32.203 1.00 40.78 90 GLN A O 1
ATOM 671 N N . PRO A 1 99 ? -29.577 13.079 33.196 1.00 43.64 91 PRO A N 1
ATOM 672 C CA . PRO A 1 99 ? -29.100 12.682 34.509 1.00 42.43 91 PRO A CA 1
ATOM 673 C C . PRO A 1 99 ? -29.918 11.483 35.017 1.00 39.30 91 PRO A C 1
ATOM 674 O O . PRO A 1 99 ? -30.912 11.114 34.395 1.00 39.19 91 PRO A O 1
ATOM 678 N N . ASN A 1 100 ? -29.495 10.896 36.128 1.00 36.83 92 ASN A N 1
ATOM 679 C CA . ASN A 1 100 ? -30.267 9.858 36.811 1.00 34.93 92 ASN A CA 1
ATOM 680 C C . ASN A 1 100 ? -30.745 8.750 35.902 1.00 30.46 92 ASN A C 1
ATOM 681 O O . ASN A 1 100 ? -31.934 8.454 35.879 1.00 28.99 92 ASN A O 1
ATOM 686 N N . LYS A 1 101 ? -29.812 8.106 35.203 1.00 26.87 93 LYS A N 1
ATOM 687 C CA . LYS A 1 101 ? -30.149 7.006 34.293 1.00 25.35 93 LYS A CA 1
ATOM 688 C C . LYS A 1 101 ? -30.574 5.687 34.968 1.00 22.94 93 LYS A C 1
ATOM 689 O O . LYS A 1 101 ? -31.160 4.791 34.302 1.00 21.63 93 LYS A O 1
ATOM 695 N N . PHE A 1 102 ? -30.244 5.531 36.249 1.00 20.96 94 PHE A N 1
ATOM 696 C CA . PHE A 1 102 ? -30.406 4.227 36.917 1.00 20.03 94 PHE A CA 1
ATOM 697 C C . PHE A 1 102 ? -31.700 4.097 37.736 1.00 21.00 94 PHE A C 1
ATOM 698 O O . PHE A 1 102 ? -31.938 3.085 38.375 1.00 20.05 94 PHE A O 1
ATOM 706 N N . THR A 1 103 ? -32.526 5.128 37.725 1.00 22.74 95 THR A N 1
ATOM 707 C CA . THR A 1 103 ? -33.586 5.223 38.712 1.00 25.03 95 THR A CA 1
ATOM 708 C C . THR A 1 103 ? -34.515 4.013 38.621 1.00 25.20 95 THR A C 1
ATOM 709 O O . THR A 1 103 ? -34.868 3.434 39.648 1.00 24.97 95 THR A O 1
ATOM 713 N N . LYS A 1 104 ? -34.870 3.606 37.404 1.00 24.92 96 LYS A N 1
ATOM 714 C CA . LYS A 1 104 ? -35.753 2.456 37.215 1.00 26.36 96 LYS A CA 1
ATOM 715 C C . LYS A 1 104 ? -35.022 1.247 36.631 1.00 24.19 96 LYS A C 1
ATOM 716 O O . LYS A 1 104 ? -35.640 0.387 36.064 1.00 25.73 96 LYS A O 1
ATOM 722 N N . ILE A 1 105 ? -33.704 1.197 36.743 1.00 21.58 97 ILE A N 1
ATOM 723 C CA . ILE A 1 105 ? -32.934 0.146 36.127 1.00 19.92 97 ILE A CA 1
ATOM 724 C C . ILE A 1 105 ? -32.563 -0.891 37.181 1.00 19.02 97 ILE A C 1
ATOM 725 O O . ILE A 1 105 ? -32.233 -0.533 38.316 1.00 18.68 97 ILE A O 1
ATOM 730 N N . ALA A 1 106 ? -32.653 -2.168 36.812 1.00 18.27 98 ALA A N 1
ATOM 731 C CA . ALA A 1 106 ? -32.216 -3.261 37.677 1.00 18.20 98 ALA A CA 1
ATOM 732 C C . ALA A 1 106 ? -30.700 -3.435 37.527 1.00 17.28 98 ALA A C 1
ATOM 733 O O . ALA A 1 106 ? -30.230 -3.794 36.443 1.00 16.15 98 ALA A O 1
ATOM 735 N N . TYR A 1 107 ? -29.944 -3.159 38.599 1.00 17.33 99 TYR A N 1
ATOM 736 C CA . TYR A 1 107 ? -28.466 -3.273 38.574 1.00 16.78 99 TYR A CA 1
ATOM 737 C C . TYR A 1 107 ? -27.972 -3.941 39.874 1.00 17.84 99 TYR A C 1
ATOM 738 O O . TYR A 1 107 ? -28.727 -4.192 40.825 1.00 18.17 99 TYR A O 1
ATOM 747 N N . GLU A 1 108 ? -26.698 -4.259 39.902 1.00 18.34 100 GLU A N 1
ATOM 748 C CA . GLU A 1 108 ? -26.059 -4.549 41.166 1.00 20.24 100 GLU A CA 1
ATOM 749 C C . GLU A 1 108 ? -24.689 -3.926 41.163 1.00 18.96 100 GLU A C 1
ATOM 750 O O . GLU A 1 108 ? -23.949 -3.984 40.169 1.00 17.67 100 GLU A O 1
ATOM 756 N N . LEU A 1 109 ? -24.399 -3.240 42.250 1.00 19.34 101 LEU A N 1
ATOM 757 C CA . LEU A 1 109 ? -23.104 -2.610 42.378 1.00 18.90 101 LEU A CA 1
ATOM 758 C C . LEU A 1 109 ? -22.032 -3.689 42.547 1.00 18.06 101 LEU A C 1
ATOM 759 O O . LEU A 1 109 ? -22.107 -4.489 43.441 1.00 18.39 101 LEU A O 1
ATOM 764 N N . GLY A 1 110 ? -21.041 -3.694 41.670 1.00 17.43 102 GLY A N 1
ATOM 765 C CA . GLY A 1 110 ? -19.989 -4.705 41.666 1.00 17.81 102 GLY A CA 1
ATOM 766 C C . GLY A 1 110 ? -19.243 -4.919 42.980 1.00 18.84 102 GLY A C 1
ATOM 767 O O . GLY A 1 110 ? -18.992 -3.985 43.753 1.00 18.79 102 GLY A O 1
ATOM 768 N N . ASN A 1 111 ? -18.870 -6.162 43.238 1.00 20.40 103 ASN A N 1
ATOM 769 C CA . ASN A 1 111 ? -18.198 -6.497 44.497 1.00 22.07 103 ASN A CA 1
ATOM 770 C C . ASN A 1 111 ? -16.839 -5.813 44.643 1.00 21.61 103 ASN A C 1
ATOM 771 O O . ASN A 1 111 ? -16.450 -5.439 45.745 1.00 22.28 103 ASN A O 1
ATOM 776 N N . LYS A 1 112 ? -16.102 -5.660 43.549 1.00 20.63 104 LYS A N 1
ATOM 777 C CA . LYS A 1 112 ? -14.759 -5.098 43.627 1.00 20.84 104 LYS A CA 1
ATOM 778 C C . LYS A 1 112 ? -14.677 -3.604 43.385 1.00 20.94 104 LYS A C 1
ATOM 779 O O . LYS A 1 112 ? -13.707 -2.961 43.839 1.00 22.25 104 LYS A O 1
ATOM 785 N N . THR A 1 113 ? -15.663 -3.028 42.694 1.00 19.89 105 THR A N 1
ATOM 786 C CA . THR A 1 113 ? -15.601 -1.591 42.318 1.00 19.29 105 THR A CA 1
ATOM 787 C C . THR A 1 113 ? -16.776 -0.738 42.787 1.00 19.46 105 THR A C 1
ATOM 788 O O . THR A 1 113 ? -16.713 0.492 42.740 1.00 18.66 105 THR A O 1
ATOM 792 N N . ASN A 1 114 ? -17.865 -1.395 43.181 1.00 20.32 106 ASN A N 1
ATOM 793 C CA . ASN A 1 114 ? -19.124 -0.726 43.483 1.00 20.96 106 ASN A CA 1
ATOM 794 C C . ASN A 1 114 ? -19.728 -0.001 42.291 1.00 19.37 106 ASN A C 1
ATOM 795 O O . ASN A 1 114 ? -20.636 0.804 42.468 1.00 19.21 106 ASN A O 1
ATOM 800 N N . CYS A 1 115 ? -19.281 -0.343 41.080 1.00 17.90 107 CYS A N 1
ATOM 801 C CA . CYS A 1 115 ? -19.875 0.198 39.860 1.00 16.76 107 CYS A CA 1
ATOM 802 C C . CYS A 1 115 ? -21.031 -0.686 39.377 1.00 16.43 107 CYS A C 1
ATOM 803 O O . CYS A 1 115 ? -20.984 -1.931 39.470 1.00 16.15 107 CYS A O 1
ATOM 806 N N . PRO A 1 116 ? -22.080 -0.058 38.852 1.00 15.98 108 PRO A N 1
ATOM 807 C CA . PRO A 1 116 ? -23.266 -0.863 38.496 1.00 16.05 108 PRO A CA 1
ATOM 808 C C . PRO A 1 116 ? -23.101 -1.818 37.313 1.00 15.28 108 PRO A C 1
ATOM 809 O O . PRO A 1 116 ? -22.620 -1.436 36.234 1.00 14.69 108 PRO A O 1
ATOM 813 N N . LEU A 1 117 ? -23.516 -3.065 37.550 1.00 15.69 109 LEU A N 1
ATOM 814 C CA . LEU A 1 117 ? -23.591 -4.131 36.541 1.00 15.32 109 LEU A CA 1
ATOM 815 C C . LEU A 1 117 ? -25.082 -4.341 36.220 1.00 15.36 109 LEU A C 1
ATOM 816 O O . LEU A 1 117 ? -25.914 -4.323 37.122 1.00 14.87 109 LEU A O 1
ATOM 821 N N . ILE A 1 118 ? -25.409 -4.480 34.931 1.00 15.46 110 ILE A N 1
ATOM 822 C CA . ILE A 1 118 ? -26.792 -4.370 34.447 1.00 15.86 110 ILE A CA 1
ATOM 823 C C . ILE A 1 118 ? -27.426 -5.758 34.387 1.00 16.90 110 ILE A C 1
ATOM 824 O O . ILE A 1 118 ? -26.944 -6.628 33.652 1.00 16.59 110 ILE A O 1
ATOM 829 N N . ASN A 1 119 ? -28.506 -5.940 35.156 1.00 18.21 111 ASN A N 1
ATOM 830 C CA . ASN A 1 119 ? -29.190 -7.226 35.237 1.00 20.12 111 ASN A CA 1
ATOM 831 C C . ASN A 1 119 ? -29.665 -7.661 33.840 1.00 19.28 111 ASN A C 1
ATOM 832 O O . ASN A 1 119 ? -30.109 -6.835 33.067 1.00 18.14 111 ASN A O 1
ATOM 837 N N . GLY A 1 120 ? -29.560 -8.952 33.520 1.00 19.48 112 GLY A N 1
ATOM 838 C CA . GLY A 1 120 ? -29.954 -9.475 32.183 1.00 19.57 112 GLY A CA 1
ATOM 839 C C . GLY A 1 120 ? -28.782 -9.481 31.192 1.00 19.01 112 GLY A C 1
ATOM 840 O O . GLY A 1 120 ? -28.800 -10.213 30.201 1.00 19.52 112 GLY A O 1
ATOM 841 N N . ALA A 1 121 ? -27.737 -8.688 31.452 1.00 18.31 113 ALA A N 1
ATOM 842 C CA . ALA A 1 121 ? -26.502 -8.786 30.650 1.00 17.56 113 ALA A CA 1
ATOM 843 C C . ALA A 1 121 ? -25.903 -10.181 30.625 1.00 17.92 113 ALA A C 1
ATOM 844 O O . ALA A 1 121 ? -25.979 -10.906 31.598 1.00 17.95 113 ALA A O 1
ATOM 846 N N . THR A 1 122 ? -25.266 -10.547 29.510 1.00 18.27 114 THR A N 1
ATOM 847 C CA . THR A 1 122 ? -24.673 -11.865 29.380 1.00 18.99 114 THR A CA 1
ATOM 848 C C . THR A 1 122 ? -23.466 -12.030 30.295 1.00 19.12 114 THR A C 1
ATOM 849 O O . THR A 1 122 ? -23.281 -13.103 30.861 1.00 19.88 114 THR A O 1
ATOM 853 N N . CYS A 1 123 ? -22.668 -10.969 30.414 1.00 18.83 115 CYS A N 1
ATOM 854 C CA . CYS A 1 123 ? -21.392 -10.950 31.136 1.00 19.32 115 CYS A CA 1
ATOM 855 C C . CYS A 1 123 ? -21.200 -9.643 31.904 1.00 17.77 115 CYS A C 1
ATOM 856 O O . CYS A 1 123 ? -21.633 -8.590 31.457 1.00 16.75 115 CYS A O 1
ATOM 859 N N . TYR A 1 124 ? -20.549 -9.759 33.060 1.00 17.74 116 TYR A N 1
ATOM 860 C CA . TYR A 1 124 ? -20.150 -8.645 33.885 1.00 17.21 116 TYR A CA 1
ATOM 861 C C . TYR A 1 124 ? -18.609 -8.622 33.936 1.00 17.15 116 TYR A C 1
ATOM 862 O O . TYR A 1 124 ? -17.962 -9.692 33.994 1.00 16.98 116 TYR A O 1
ATOM 871 N N . ILE A 1 125 ? -18.050 -7.412 33.917 1.00 16.58 117 ILE A N 1
ATOM 872 C CA . ILE A 1 125 ? -16.620 -7.148 34.033 1.00 16.80 117 ILE A CA 1
ATOM 873 C C . ILE A 1 125 ? -16.393 -5.931 34.932 1.00 16.32 117 ILE A C 1
ATOM 874 O O . ILE A 1 125 ? -17.069 -4.890 34.784 1.00 16.54 117 ILE A O 1
ATOM 879 N N . GLU A 1 126 ? -15.468 -6.062 35.871 1.00 16.05 118 GLU A N 1
ATOM 880 C CA . GLU A 1 126 ? -15.074 -4.957 36.734 1.00 15.77 118 GLU A CA 1
ATOM 881 C C . GLU A 1 126 ? -13.614 -4.647 36.469 1.00 15.59 118 GLU A C 1
ATOM 882 O O . GLU A 1 126 ? -12.824 -5.571 36.370 1.00 15.74 118 GLU A O 1
ATOM 888 N N . CYS A 1 127 ? -13.283 -3.353 36.385 1.00 15.37 119 CYS A N 1
ATOM 889 C CA . CYS A 1 127 ? -11.920 -2.889 36.194 1.00 15.63 119 CYS A CA 1
ATOM 890 C C . CYS A 1 127 ? -11.525 -1.817 37.185 1.00 16.32 119 CYS A C 1
ATOM 891 O O . CYS A 1 127 ? -12.335 -0.943 37.593 1.00 16.02 119 CYS A O 1
ATOM 894 N N . ASN A 1 128 ? -10.254 -1.864 37.526 1.00 16.78 120 ASN A N 1
ATOM 895 C CA . ASN A 1 128 ? -9.532 -0.689 37.982 1.00 17.43 120 ASN A CA 1
ATOM 896 C C . ASN A 1 128 ? -8.972 0.009 36.773 1.00 17.91 120 ASN A C 1
ATOM 897 O O . ASN A 1 128 ? -8.492 -0.652 35.826 1.00 17.27 120 ASN A O 1
ATOM 902 N N . LYS A 1 129 ? -9.019 1.346 36.812 1.00 17.97 121 LYS A N 1
ATOM 903 C CA . LYS A 1 129 ? -8.440 2.152 35.776 1.00 18.73 121 LYS A CA 1
ATOM 904 C C . LYS A 1 129 ? -6.931 1.934 35.716 1.00 19.73 121 LYS A C 1
ATOM 905 O O . LYS A 1 129 ? -6.227 2.076 36.713 1.00 19.82 121 LYS A O 1
ATOM 911 N N . TYR A 1 130 ? -6.436 1.613 34.530 1.00 19.98 122 TYR A N 1
ATOM 912 C CA . TYR A 1 130 ? -5.029 1.294 34.345 1.00 21.60 122 TYR A CA 1
ATOM 913 C C . TYR A 1 130 ? -4.282 2.452 33.721 1.00 21.34 122 TYR A C 1
ATOM 914 O O . TYR A 1 130 ? -3.148 2.728 34.078 1.00 21.83 122 TYR A O 1
ATOM 923 N N . ALA A 1 131 ? -4.928 3.109 32.773 1.00 20.30 123 ALA A N 1
ATOM 924 C CA . ALA A 1 131 ? -4.376 4.273 32.086 1.00 20.30 123 ALA A CA 1
ATOM 925 C C . ALA A 1 131 ? -5.497 4.943 31.305 1.00 19.24 123 ALA A C 1
ATOM 926 O O . ALA A 1 131 ? -6.601 4.380 31.135 1.00 17.79 123 ALA A O 1
ATOM 928 N N . SER A 1 132 ? -5.224 6.166 30.865 1.00 19.63 124 SER A N 1
ATOM 929 C CA . SER A 1 132 ? -6.107 6.871 29.937 1.00 19.70 124 SER A CA 1
ATOM 930 C C . SER A 1 132 ? -5.337 7.878 29.075 1.00 20.52 124 SER A C 1
ATOM 931 O O . SER A 1 132 ? -4.278 8.350 29.452 1.00 20.45 124 SER A O 1
ATOM 934 N N . TYR A 1 133 ? -5.880 8.140 27.896 1.00 20.03 125 TYR A N 1
ATOM 935 C CA . TYR A 1 133 ? -5.197 8.906 26.877 1.00 21.34 125 TYR A CA 1
ATOM 936 C C . TYR A 1 133 ? -6.161 9.711 26.080 1.00 21.15 125 TYR A C 1
ATOM 937 O O . TYR A 1 133 ? -7.207 9.236 25.657 1.00 20.25 125 TYR A O 1
ATOM 946 N N . ASP A 1 134 ? -5.720 10.912 25.804 1.00 22.59 126 ASP A N 1
ATOM 947 C CA . ASP A 1 134 ? -6.417 11.808 24.917 1.00 24.05 126 ASP A CA 1
ATOM 948 C C . ASP A 1 134 ? -6.268 11.283 23.514 1.00 22.35 126 ASP A C 1
ATOM 949 O O . ASP A 1 134 ? -5.185 10.905 23.139 1.00 22.74 126 ASP A O 1
ATOM 954 N N . ALA A 1 135 ? -7.361 11.230 22.756 1.00 20.87 127 ALA A N 1
ATOM 955 C CA . ALA A 1 135 ? -7.305 10.754 21.364 1.00 20.11 127 ALA A CA 1
ATOM 956 C C . ALA A 1 135 ? -8.329 11.471 20.494 1.00 19.52 127 ALA A C 1
ATOM 957 O O . ALA A 1 135 ? -9.483 11.056 20.383 1.00 18.07 127 ALA A O 1
ATOM 959 N N . GLY A 1 136 ? -7.889 12.561 19.875 1.00 19.92 128 GLY A N 1
ATOM 960 C CA . GLY A 1 136 ? -8.795 13.404 19.110 1.00 20.12 128 GLY A CA 1
ATOM 961 C C . GLY A 1 136 ? -9.916 13.878 20.003 1.00 19.69 128 GLY A C 1
ATOM 962 O O . GLY A 1 136 ? -9.663 14.473 21.048 1.00 19.98 128 GLY A O 1
ATOM 963 N N . ASP A 1 137 ? -11.162 13.588 19.641 1.00 19.31 129 ASP A N 1
ATOM 964 C CA . ASP A 1 137 ? -12.307 14.120 20.409 1.00 19.37 129 ASP A CA 1
ATOM 965 C C . ASP A 1 137 ? -12.868 13.154 21.431 1.00 18.46 129 ASP A C 1
ATOM 966 O O . ASP A 1 137 ? -13.943 13.398 22.041 1.00 18.24 129 ASP A O 1
ATOM 971 N N . HIS A 1 138 ? -12.125 12.075 21.660 1.00 18.11 130 HIS A N 1
ATOM 972 C CA . HIS A 1 138 ? -12.431 11.116 22.714 1.00 17.50 130 HIS A CA 1
ATOM 973 C C . HIS A 1 138 ? -11.269 10.987 23.704 1.00 17.55 130 HIS A C 1
ATOM 974 O O . HIS A 1 138 ? -10.181 11.526 23.496 1.00 17.85 130 HIS A O 1
ATOM 981 N N . VAL A 1 139 ? -11.566 10.282 24.799 1.00 16.74 131 VAL A N 1
ATOM 982 C CA . VAL A 1 139 ? -10.580 9.772 25.730 1.00 16.54 131 VAL A CA 1
ATOM 983 C C . VAL A 1 139 ? -10.637 8.218 25.663 1.00 15.83 131 VAL A C 1
ATOM 984 O O . VAL A 1 139 ? -11.718 7.593 25.644 1.00 15.49 131 VAL A O 1
ATOM 988 N N . ILE A 1 140 ? -9.470 7.615 25.528 1.00 15.88 132 ILE A N 1
ATOM 989 C CA . ILE A 1 140 ? -9.318 6.163 25.616 1.00 15.27 132 ILE A CA 1
ATOM 990 C C . ILE A 1 140 ? -9.089 5.766 27.076 1.00 15.37 132 ILE A C 1
ATOM 991 O O . ILE A 1 140 ? -8.117 6.219 27.700 1.00 15.62 132 ILE A O 1
ATOM 996 N N . PHE A 1 141 ? -9.981 4.944 27.614 1.00 14.82 133 PHE A N 1
ATOM 997 C CA . PHE A 1 141 ? -9.834 4.471 28.981 1.00 15.37 133 PHE A CA 1
ATOM 998 C C . PHE A 1 141 ? -9.411 3.010 28.921 1.00 15.16 133 PHE A C 1
ATOM 999 O O . PHE A 1 141 ? -10.093 2.186 28.335 1.00 14.38 133 PHE A O 1
ATOM 1007 N N . ILE A 1 142 ? -8.308 2.695 29.580 1.00 15.83 134 ILE A N 1
ATOM 1008 C CA . ILE A 1 142 ? -7.868 1.339 29.722 1.00 16.15 134 ILE A CA 1
ATOM 1009 C C . ILE A 1 142 ? -8.114 0.861 31.159 1.00 16.67 134 ILE A C 1
ATOM 1010 O O . ILE A 1 142 ? -7.755 1.552 32.132 1.00 17.61 134 ILE A O 1
ATOM 1015 N N . GLY A 1 143 ? -8.676 -0.337 31.296 1.00 16.18 135 GLY A N 1
ATOM 1016 C CA . GLY A 1 143 ? -8.936 -0.921 32.597 1.00 16.15 135 GLY A CA 1
ATOM 1017 C C . GLY A 1 143 ? -8.279 -2.278 32.741 1.00 16.75 135 GLY A C 1
ATOM 1018 O O . GLY A 1 143 ? -8.262 -3.067 31.784 1.00 16.40 135 GLY A O 1
ATOM 1019 N N . GLU A 1 144 ? -7.740 -2.540 33.930 1.00 17.32 136 GLU A N 1
ATOM 1020 C CA . GLU A 1 144 ? -7.294 -3.871 34.310 1.00 18.21 136 GLU A CA 1
ATOM 1021 C C . GLU A 1 144 ? -8.499 -4.614 34.886 1.00 17.80 136 GLU A C 1
ATOM 1022 O O . GLU A 1 144 ? -9.143 -4.136 35.830 1.00 17.69 136 GLU A O 1
ATOM 1028 N N . VAL A 1 145 ? -8.787 -5.783 34.327 1.00 17.60 137 VAL A N 1
ATOM 1029 C CA . VAL A 1 145 ? -9.916 -6.577 34.745 1.00 17.07 137 VAL A CA 1
ATOM 1030 C C . VAL A 1 145 ? -9.582 -7.224 36.054 1.00 17.46 137 VAL A C 1
ATOM 1031 O O . VAL A 1 145 ? -8.588 -7.959 36.155 1.00 18.34 137 VAL A O 1
ATOM 1035 N N . ILE A 1 146 ? -10.443 -6.999 37.044 1.00 17.19 138 ILE A N 1
ATOM 1036 C CA . ILE A 1 146 ? -10.264 -7.618 38.367 1.00 18.13 138 ILE A CA 1
ATOM 1037 C C . ILE A 1 146 ? -11.409 -8.533 38.807 1.00 18.12 138 ILE A C 1
ATOM 1038 O O . ILE A 1 146 ? -11.334 -9.142 39.871 1.00 18.81 138 ILE A O 1
ATOM 1043 N N . ASN A 1 147 ? -12.474 -8.605 38.007 1.00 17.80 139 ASN A N 1
ATOM 1044 C CA . ASN A 1 147 ? -13.586 -9.490 38.282 1.00 18.42 139 ASN A CA 1
ATOM 1045 C C . ASN A 1 147 ? -14.379 -9.703 36.994 1.00 18.16 139 ASN A C 1
ATOM 1046 O O . ASN A 1 147 ? -14.494 -8.795 36.200 1.00 17.04 139 ASN A O 1
ATOM 1051 N N . THR A 1 148 ? -14.839 -10.928 36.760 1.00 18.65 140 THR A N 1
ATOM 1052 C CA . THR A 1 148 ? -15.727 -11.233 35.647 1.00 18.98 140 THR A CA 1
ATOM 1053 C C . THR A 1 148 ? -16.776 -12.231 36.066 1.00 18.99 140 THR A C 1
ATOM 1054 O O . THR A 1 148 ? -16.587 -12.961 37.012 1.00 19.37 140 THR A O 1
ATOM 1058 N N . ALA A 1 149 ? -17.908 -12.234 35.383 1.00 18.44 141 ALA A N 1
ATOM 1059 C CA . ALA A 1 149 ? -18.933 -13.244 35.630 1.00 19.60 141 ALA A CA 1
ATOM 1060 C C . ALA A 1 149 ? -19.713 -13.504 34.372 1.00 19.67 141 ALA A C 1
ATOM 1061 O O . ALA A 1 149 ? -20.154 -12.571 33.710 1.00 17.01 141 ALA A O 1
ATOM 1063 N N . ILE A 1 150 ? -19.899 -14.786 34.050 1.00 21.40 142 ILE A N 1
ATOM 1064 C CA . ILE A 1 150 ? -20.748 -15.143 32.932 1.00 23.55 142 ILE A CA 1
ATOM 1065 C C . ILE A 1 150 ? -22.113 -15.433 33.538 1.00 24.14 142 ILE A C 1
ATOM 1066 O O . ILE A 1 150 ? -22.247 -16.401 34.294 1.00 23.69 142 ILE A O 1
ATOM 1071 N N . LYS A 1 151 ? -23.100 -14.570 33.241 1.00 23.12 143 LYS A N 1
ATOM 1072 C CA . LYS A 1 151 ? -24.428 -14.623 33.926 1.00 24.15 143 LYS A CA 1
ATOM 1073 C C . LYS A 1 151 ? -25.498 -15.452 33.239 1.00 24.88 143 LYS A C 1
ATOM 1074 O O . LYS A 1 151 ? -26.398 -15.993 33.889 1.00 23.91 143 LYS A O 1
ATOM 1080 N N . ASN A 1 152 ? -25.440 -15.529 31.917 1.00 24.30 144 ASN A N 1
ATOM 1081 C CA . ASN A 1 152 ? -26.422 -16.355 31.204 1.00 25.72 144 ASN A CA 1
ATOM 1082 C C . ASN A 1 152 ? -25.823 -16.813 29.882 1.00 26.28 144 ASN A C 1
ATOM 1083 O O . ASN A 1 152 ? -24.690 -16.442 29.561 1.00 25.29 144 ASN A O 1
ATOM 1088 N N . ASP A 1 153 ? -26.578 -17.622 29.145 1.00 29.10 145 ASP A N 1
ATOM 1089 C CA . ASP A 1 153 ? -26.126 -18.164 27.877 1.00 30.85 145 ASP A CA 1
ATOM 1090 C C . ASP A 1 153 ? -26.857 -17.502 26.718 1.00 29.94 145 ASP A C 1
ATOM 1091 O O . ASP A 1 153 ? -26.893 -18.044 25.623 1.00 29.15 145 ASP A O 1
ATOM 1096 N N . LEU A 1 154 ? -27.397 -16.300 26.941 1.00 28.62 146 LEU A N 1
ATOM 1097 C CA . LEU A 1 154 ? -28.117 -15.603 25.882 1.00 27.62 146 LEU A CA 1
ATOM 1098 C C . LEU A 1 154 ? -27.142 -15.103 24.838 1.00 26.62 146 LEU A C 1
ATOM 1099 O O . LEU A 1 154 ? -25.966 -14.906 25.113 1.00 24.72 146 LEU A O 1
ATOM 1104 N N . LYS A 1 155 ? -27.650 -14.903 23.631 1.00 27.69 147 LYS A N 1
ATOM 1105 C CA . LYS A 1 155 ? -26.832 -14.427 22.525 1.00 27.87 147 LYS A CA 1
ATOM 1106 C C . LYS A 1 155 ? -26.673 -12.918 22.687 1.00 24.66 147 LYS A C 1
ATOM 1107 O O . LYS A 1 155 ? -27.526 -12.273 23.268 1.00 23.54 147 LYS A O 1
ATOM 1113 N N . PRO A 1 156 ? -25.553 -12.370 22.198 1.00 22.67 148 PRO A N 1
ATOM 1114 C CA . PRO A 1 156 ? -25.220 -10.970 22.401 1.00 20.41 148 PRO A CA 1
ATOM 1115 C C . PRO A 1 156 ? -25.982 -10.018 21.481 1.00 19.79 148 PRO A C 1
ATOM 1116 O O . PRO A 1 156 ? -26.366 -10.389 20.387 1.00 20.05 148 PRO A O 1
ATOM 1120 N N . LEU A 1 157 ? -26.211 -8.796 21.937 1.00 18.80 149 LEU A N 1
ATOM 1121 C CA . LEU A 1 157 ? -26.703 -7.738 21.056 1.00 18.24 149 LEU A CA 1
ATOM 1122 C C . LEU A 1 157 ? -25.562 -7.314 20.124 1.00 18.11 149 LEU A C 1
ATOM 1123 O O . LEU A 1 157 ? -24.391 -7.178 20.564 1.00 16.05 149 LEU A O 1
ATOM 1128 N N . LEU A 1 158 ? -25.892 -7.174 18.845 1.00 18.67 150 LEU A N 1
ATOM 1129 C CA . LEU A 1 158 ? -24.939 -6.651 17.834 1.00 19.50 150 LEU A CA 1
ATOM 1130 C C . LEU A 1 158 ? -25.388 -5.297 17.306 1.00 19.16 150 LEU A C 1
ATOM 1131 O O . LEU A 1 158 ? -26.581 -5.007 17.198 1.00 19.79 150 LEU A O 1
ATOM 1136 N N . TYR A 1 159 ? -24.417 -4.487 16.944 1.00 19.00 151 TYR A N 1
ATOM 1137 C CA . TYR A 1 159 ? -24.651 -3.211 16.281 1.00 18.73 151 TYR A CA 1
ATOM 1138 C C . TYR A 1 159 ? -23.809 -3.177 15.008 1.00 18.94 151 TYR A C 1
ATOM 1139 O O . TYR A 1 159 ? -22.599 -3.357 15.047 1.00 18.21 151 TYR A O 1
ATOM 1148 N N . PHE A 1 160 ? -24.461 -2.983 13.869 1.00 19.12 152 PHE A N 1
ATOM 1149 C CA . PHE A 1 160 ? -23.797 -3.099 12.579 1.00 19.53 152 PHE A CA 1
ATOM 1150 C C . PHE A 1 160 ? -24.529 -2.204 11.586 1.00 20.89 152 PHE A C 1
ATOM 1151 O O . PHE A 1 160 ? -25.762 -2.202 11.556 1.00 20.20 152 PHE A O 1
ATOM 1159 N N . HIS A 1 161 ? -23.779 -1.436 10.800 1.00 21.82 153 HIS A N 1
ATOM 1160 C CA . HIS A 1 161 ? -24.380 -0.586 9.780 1.00 24.21 153 HIS A CA 1
ATOM 1161 C C . HIS A 1 161 ? -25.400 0.367 10.425 1.00 25.05 153 HIS A C 1
ATOM 1162 O O . HIS A 1 161 ? -26.450 0.642 9.851 1.00 24.65 153 HIS A O 1
ATOM 1169 N N . LYS A 1 162 ? -25.088 0.831 11.640 1.00 25.69 154 LYS A N 1
ATOM 1170 C CA . LYS A 1 162 ? -25.888 1.830 12.360 1.00 27.00 154 LYS A CA 1
ATOM 1171 C C . LYS A 1 162 ? -27.290 1.318 12.745 1.00 26.47 154 LYS A C 1
ATOM 1172 O O . LYS A 1 162 ? -28.219 2.093 12.881 1.00 25.72 154 LYS A O 1
ATOM 1178 N N . SER A 1 163 ? -27.378 0.005 12.960 1.00 25.59 155 SER A N 1
ATOM 1179 C CA . SER A 1 163 ? -28.590 -0.707 13.307 1.00 24.94 155 SER A CA 1
ATOM 1180 C C . SER A 1 163 ? -28.324 -1.862 14.277 1.00 23.62 155 SER A C 1
ATOM 1181 O O . SER A 1 163 ? -27.295 -2.508 14.189 1.00 21.79 155 SER A O 1
ATOM 1184 N N . TYR A 1 164 ? -29.285 -2.161 15.149 1.00 23.73 156 TYR A N 1
ATOM 1185 C CA . TYR A 1 164 ? -29.187 -3.316 16.028 1.00 23.11 156 TYR A CA 1
ATOM 1186 C C . TYR A 1 164 ? -29.452 -4.566 15.241 1.00 25.02 156 TYR A C 1
ATOM 1187 O O . TYR A 1 164 ? -30.326 -4.600 14.365 1.00 25.44 156 TYR A O 1
ATOM 1196 N N . THR A 1 165 ? -28.699 -5.613 15.529 1.00 25.50 157 THR A N 1
ATOM 1197 C CA . THR A 1 165 ? -28.988 -6.888 14.888 1.00 27.41 157 THR A CA 1
ATOM 1198 C C . THR A 1 165 ? -28.523 -8.038 15.778 1.00 27.44 157 THR A C 1
ATOM 1199 O O . THR A 1 165 ? -28.213 -7.820 16.957 1.00 27.79 157 THR A O 1
ATOM 1203 N N . ASN A 1 166 ? -28.523 -9.240 15.202 1.00 28.47 158 ASN A N 1
ATOM 1204 C CA . ASN A 1 166 ? -28.305 -10.486 15.915 1.00 29.51 158 ASN A CA 1
ATOM 1205 C C . ASN A 1 166 ? -27.306 -11.372 15.175 1.00 29.50 158 ASN A C 1
ATOM 1206 O O . ASN A 1 166 ?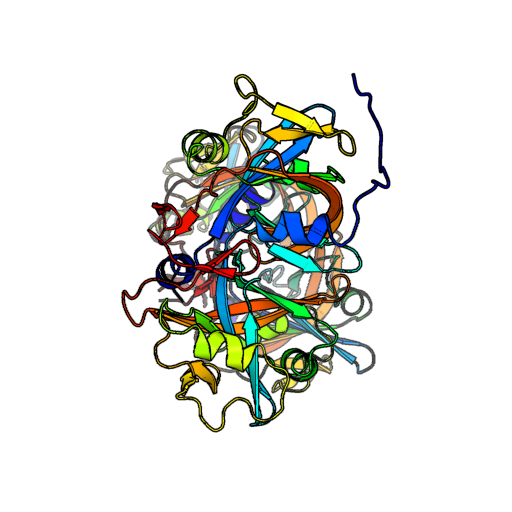 -27.169 -11.295 13.944 1.00 27.59 158 ASN A O 1
ATOM 1211 N N . LEU A 1 167 ? -26.641 -12.234 15.939 1.00 29.48 159 LEU A N 1
ATOM 1212 C CA . LEU A 1 167 ? -25.909 -13.349 15.361 1.00 30.96 159 LEU A CA 1
ATOM 1213 C C . LEU A 1 167 ? -26.894 -14.377 14.783 1.00 31.91 159 LEU A C 1
ATOM 1214 O O . LEU A 1 167 ? -28.045 -14.432 15.173 1.00 30.18 159 LEU A O 1
ATOM 1219 N N . GLN A 1 168 ? -26.383 -15.201 13.882 1.00 34.27 160 GLN A N 1
ATOM 1220 C CA . GLN A 1 168 ? -27.178 -16.157 13.085 1.00 37.27 160 GLN A CA 1
ATOM 1221 C C . GLN A 1 168 ? -27.788 -17.253 13.952 1.00 37.08 160 GLN A C 1
ATOM 1222 O O . GLN A 1 168 ? -27.260 -17.520 15.029 1.00 37.44 160 GLN A O 1
ATOM 1228 N N . ALA B 1 2 ? -24.038 -4.900 52.982 1.00 49.67 -6 ALA B N 1
ATOM 1229 C CA . ALA B 1 2 ? -24.169 -4.233 51.655 1.00 46.49 -6 ALA B CA 1
ATOM 1230 C C . ALA B 1 2 ? -22.777 -3.933 51.074 1.00 47.38 -6 ALA B C 1
ATOM 1231 O O . ALA B 1 2 ? -22.034 -4.862 50.748 1.00 45.85 -6 ALA B O 1
ATOM 1233 N N . HIS B 1 3 ? -22.434 -2.653 50.920 1.00 45.44 -5 HIS B N 1
ATOM 1234 C CA . HIS B 1 3 ? -21.073 -2.252 50.560 1.00 45.53 -5 HIS B CA 1
ATOM 1235 C C . HIS B 1 3 ? -20.764 -0.936 51.238 1.00 48.43 -5 HIS B C 1
ATOM 1236 O O . HIS B 1 3 ? -21.669 -0.225 51.686 1.00 47.24 -5 HIS B O 1
ATOM 1243 N N . HIS B 1 4 ? -19.487 -0.587 51.292 1.00 53.67 -4 HIS B N 1
ATOM 1244 C CA . HIS B 1 4 ? -19.082 0.704 51.848 1.00 52.13 -4 HIS B CA 1
ATOM 1245 C C . HIS B 1 4 ? -18.097 1.398 50.906 1.00 52.43 -4 HIS B C 1
ATOM 1246 O O . HIS B 1 4 ? -17.704 0.827 49.872 1.00 50.60 -4 HIS B O 1
ATOM 1253 N N . HIS B 1 5 ? -17.735 2.639 51.252 1.00 51.27 -3 HIS B N 1
ATOM 1254 C CA . HIS B 1 5 ? -16.727 3.401 50.511 1.00 49.52 -3 HIS B CA 1
ATOM 1255 C C . HIS B 1 5 ? -15.381 2.693 50.665 1.00 48.50 -3 HIS B C 1
ATOM 1256 O O . HIS B 1 5 ? -14.920 2.412 51.776 1.00 46.43 -3 HIS B O 1
ATOM 1258 N N . HIS B 1 6 ? -14.788 2.353 49.530 1.00 46.31 -2 HIS B N 1
ATOM 1259 C CA . HIS B 1 6 ? -13.488 1.721 49.513 1.00 43.50 -2 HIS B CA 1
ATOM 1260 C C . HIS B 1 6 ? -12.733 2.145 48.264 1.00 36.58 -2 HIS B C 1
ATOM 1261 O O . HIS B 1 6 ? -13.208 2.910 47.452 1.00 38.02 -2 HIS B O 1
ATOM 1268 N N . HIS B 1 7 ? -11.515 1.673 48.167 1.00 39.02 -1 HIS B N 1
ATOM 1269 C CA . HIS B 1 7 ? -10.590 2.132 47.185 1.00 34.10 -1 HIS B CA 1
ATOM 1270 C C . HIS B 1 7 ? -10.213 0.885 46.456 1.00 29.91 -1 HIS B C 1
ATOM 1271 O O . HIS B 1 7 ? -10.868 -0.139 46.589 1.00 28.97 -1 HIS B O 1
ATOM 1278 N N . HIS B 1 8 ? -9.122 0.968 45.732 1.00 26.97 0 HIS B N 1
ATOM 1279 C CA . HIS B 1 8 ? -8.552 -0.126 44.999 1.00 23.75 0 HIS B CA 1
ATOM 1280 C C . HIS B 1 8 ? -8.633 -1.502 45.668 1.00 22.93 0 HIS B C 1
ATOM 1281 O O . HIS B 1 8 ? -8.051 -1.731 46.742 1.00 23.23 0 HIS B O 1
ATOM 1288 N N . MET B 1 9 ? -9.327 -2.420 45.004 1.00 22.48 1 MET B N 1
ATOM 1289 C CA . MET B 1 9 ? -9.333 -3.843 45.352 1.00 23.25 1 MET B CA 1
ATOM 1290 C C . MET B 1 9 ? -8.559 -4.659 44.314 1.00 23.35 1 MET B C 1
ATOM 1291 O O . MET B 1 9 ? -8.588 -4.362 43.125 1.00 23.03 1 MET B O 1
ATOM 1296 N N . ALA B 1 10 ? -7.903 -5.717 44.765 1.00 24.44 2 ALA B N 1
ATOM 1297 C CA . ALA B 1 10 ? -7.060 -6.541 43.905 1.00 24.93 2 ALA B CA 1
ATOM 1298 C C . ALA B 1 10 ? -7.855 -7.410 42.942 1.00 25.96 2 ALA B C 1
ATOM 1299 O O . ALA B 1 10 ? -7.449 -7.596 41.805 1.00 25.82 2 ALA B O 1
ATOM 1301 N N . GLY B 1 11 ? -8.958 -7.977 43.399 1.00 26.18 3 GLY B N 1
ATOM 1302 C CA . GLY B 1 11 ? -9.706 -8.921 42.577 1.00 28.38 3 GLY B CA 1
ATOM 1303 C C . GLY B 1 11 ? -9.138 -10.331 42.559 1.00 31.63 3 GLY B C 1
ATOM 1304 O O . GLY B 1 11 ? -8.074 -10.584 43.105 1.00 33.76 3 GLY B O 1
ATOM 1305 N N . THR B 1 12 ? -9.842 -11.243 41.888 1.00 33.76 4 THR B N 1
ATOM 1306 C CA . THR B 1 12 ? -9.536 -12.667 41.922 1.00 34.73 4 THR B CA 1
ATOM 1307 C C . THR B 1 12 ? -9.604 -13.347 40.529 1.00 36.15 4 THR B C 1
ATOM 1308 O O . THR B 1 12 ? -9.595 -14.591 40.429 1.00 38.03 4 THR B O 1
ATOM 1310 N N . VAL B 1 13 ? -9.629 -12.554 39.462 1.00 34.33 5 VAL B N 1
ATOM 1311 C CA . VAL B 1 13 ? -9.855 -13.084 38.109 1.00 35.31 5 VAL B CA 1
ATOM 1312 C C . VAL B 1 13 ? -8.677 -13.901 37.565 1.00 35.19 5 VAL B C 1
ATOM 1313 O O . VAL B 1 13 ? -7.545 -13.490 37.693 1.00 37.34 5 VAL B O 1
ATOM 1317 N N . THR B 1 14 ? -8.962 -15.044 36.938 1.00 34.81 6 THR B N 1
ATOM 1318 C CA . THR B 1 14 ? -7.920 -15.871 36.292 1.00 33.61 6 THR B CA 1
ATOM 1319 C C . THR B 1 14 ? -7.837 -15.543 34.805 1.00 33.20 6 THR B C 1
ATOM 1320 O O . THR B 1 14 ? -8.752 -14.934 34.252 1.00 30.41 6 THR B O 1
ATOM 1324 N N . GLU B 1 15 ? -6.763 -15.972 34.143 1.00 34.58 7 GLU B N 1
ATOM 1325 C CA . GLU B 1 15 ? -6.611 -15.715 32.714 1.00 35.04 7 GLU B CA 1
ATOM 1326 C C . GLU B 1 15 ? -7.727 -16.375 31.911 1.00 33.09 7 GLU B C 1
ATOM 1327 O O . GLU B 1 15 ? -8.265 -15.773 30.961 1.00 31.31 7 GLU B O 1
ATOM 1333 N N . SER B 1 16 ? -8.060 -17.613 32.273 1.00 30.62 8 SER B N 1
ATOM 1334 C CA A SER B 1 16 ? -9.106 -18.342 31.562 0.50 30.56 8 SER B CA 1
ATOM 1335 C CA B SER B 1 16 ? -9.106 -18.350 31.565 0.50 30.47 8 SER B CA 1
ATOM 1336 C C . SER B 1 16 ? -10.456 -17.636 31.734 1.00 29.05 8 SER B C 1
ATOM 1337 O O . SER B 1 16 ? -11.228 -17.523 30.773 1.00 27.46 8 SER B O 1
ATOM 1342 N N . GLN B 1 17 ? -10.724 -17.144 32.944 1.00 27.37 9 GLN B N 1
ATOM 1343 C CA . GLN B 1 17 ? -11.954 -16.377 33.181 1.00 26.87 9 GLN B CA 1
ATOM 1344 C C . GLN B 1 17 ? -11.982 -15.116 32.319 1.00 25.20 9 GLN B C 1
ATOM 1345 O O . GLN B 1 17 ? -13.013 -14.760 31.764 1.00 25.45 9 GLN B O 1
ATOM 1351 N N . PHE B 1 18 ? -10.840 -14.455 32.189 1.00 24.90 10 PHE B N 1
ATOM 1352 C CA . PHE B 1 18 ? -10.746 -13.262 31.375 1.00 23.80 10 PHE B CA 1
ATOM 1353 C C . PHE B 1 18 ? -11.031 -13.561 29.898 1.00 24.39 10 PHE B C 1
ATOM 1354 O O . PHE B 1 18 ? -11.852 -12.864 29.246 1.00 21.61 10 PHE B O 1
ATOM 1362 N N . LYS B 1 19 ? -10.363 -14.588 29.384 1.00 25.07 11 LYS B N 1
ATOM 1363 C CA . LYS B 1 19 ? -10.475 -14.943 27.976 1.00 26.86 11 LYS B CA 1
ATOM 1364 C C . LYS B 1 19 ? -11.888 -15.377 27.643 1.00 27.05 11 LYS B C 1
ATOM 1365 O O . LYS B 1 19 ? -12.447 -14.956 26.633 1.00 26.60 11 LYS B O 1
ATOM 1371 N N . ASP B 1 20 ? -12.449 -16.242 28.489 1.00 27.53 12 ASP B N 1
ATOM 1372 C CA . ASP B 1 20 ? -13.799 -16.734 28.294 1.00 28.59 12 ASP B CA 1
ATOM 1373 C C . ASP B 1 20 ? -14.800 -15.601 28.284 1.00 26.77 12 ASP B C 1
ATOM 1374 O O . ASP B 1 20 ? -15.649 -15.546 27.402 1.00 26.09 12 ASP B O 1
ATOM 1379 N N . THR B 1 21 ? -14.707 -14.709 29.265 1.00 25.97 13 THR B N 1
ATOM 1380 C CA . THR B 1 21 ? -15.601 -13.556 29.324 1.00 25.23 13 THR B CA 1
ATOM 1381 C C . THR B 1 21 ? -15.468 -12.627 28.115 1.00 24.73 13 THR B C 1
ATOM 1382 O O . THR B 1 21 ? -16.473 -12.281 27.497 1.00 23.56 13 THR B O 1
ATOM 1386 N N . MET B 1 22 ? -14.253 -12.221 27.785 1.00 24.87 14 MET B N 1
ATOM 1387 C CA . MET B 1 22 ? -14.063 -11.289 26.665 1.00 26.69 14 MET B CA 1
ATOM 1388 C C . MET B 1 22 ? -14.447 -11.909 25.312 1.00 26.57 14 MET B C 1
ATOM 1389 O O . MET B 1 22 ? -14.862 -11.196 24.411 1.00 27.56 14 MET B O 1
ATOM 1394 N N . SER B 1 23 ? -14.342 -13.231 25.189 1.00 26.08 15 SER B N 1
ATOM 1395 C CA . SER B 1 23 ? -14.759 -13.902 23.967 1.00 25.05 15 SER B CA 1
ATOM 1396 C C . SER B 1 23 ? -16.242 -13.653 23.704 1.00 24.48 15 SER B C 1
ATOM 1397 O O . SER B 1 23 ? -16.710 -13.833 22.586 1.00 23.88 15 SER B O 1
ATOM 1400 N N . ARG B 1 24 ? -16.981 -13.238 24.730 1.00 23.44 16 ARG B N 1
ATOM 1401 C CA . ARG B 1 24 ? -18.405 -13.048 24.581 1.00 23.23 16 ARG B CA 1
ATOM 1402 C C . ARG B 1 24 ? -18.793 -11.655 24.103 1.00 20.69 16 ARG B C 1
ATOM 1403 O O . ARG B 1 24 ? -19.970 -11.364 23.941 1.00 19.50 16 ARG B O 1
ATOM 1411 N N . PHE B 1 25 ? -17.800 -10.800 23.854 1.00 19.47 17 PHE B N 1
ATOM 1412 C CA . PHE B 1 25 ? -18.037 -9.568 23.117 1.00 18.04 17 PHE B CA 1
ATOM 1413 C C . PHE B 1 25 ? -17.795 -9.903 21.636 1.00 17.92 17 PHE B C 1
ATOM 1414 O O . PHE B 1 25 ? -16.679 -10.225 21.246 1.00 17.65 17 PHE B O 1
ATOM 1422 N N . PRO B 1 26 ? -18.850 -9.882 20.813 1.00 17.89 18 PRO B N 1
ATOM 1423 C CA . PRO B 1 26 ? -18.599 -10.201 19.403 1.00 18.18 18 PRO B CA 1
ATOM 1424 C C . PRO B 1 26 ? -17.937 -9.044 18.649 1.00 17.99 18 PRO B C 1
ATOM 1425 O O . PRO B 1 26 ? -18.159 -7.844 18.956 1.00 17.00 18 PRO B O 1
ATOM 1429 N N . GLN B 1 27 ? -17.129 -9.415 17.664 1.00 18.65 19 GLN B N 1
ATOM 1430 C CA . GLN B 1 27 ? -16.393 -8.466 16.875 1.00 18.37 19 GLN B CA 1
ATOM 1431 C C . GLN B 1 27 ? -16.277 -8.950 15.446 1.00 18.52 19 GLN B C 1
ATOM 1432 O O . GLN B 1 27 ? -16.428 -10.147 15.155 1.00 18.24 19 GLN B O 1
ATOM 1438 N N . GLY B 1 28 ? -16.065 -7.983 14.558 1.00 17.80 20 GLY B N 1
ATOM 1439 C CA . GLY B 1 28 ? -15.740 -8.248 13.163 1.00 17.89 20 GLY B CA 1
ATOM 1440 C C . GLY B 1 28 ? -14.325 -8.773 13.087 1.00 17.70 20 GLY B C 1
ATOM 1441 O O . GLY B 1 28 ? -13.658 -8.966 14.105 1.00 16.82 20 GLY B O 1
ATOM 1442 N N . VAL B 1 29 ? -13.884 -9.024 11.862 1.00 18.19 21 VAL B N 1
ATOM 1443 C CA . VAL B 1 29 ? -12.574 -9.577 11.598 1.00 18.90 21 VAL B CA 1
ATOM 1444 C C . VAL B 1 29 ? -11.937 -8.780 10.451 1.00 18.97 21 VAL B C 1
ATOM 1445 O O . VAL B 1 29 ? -12.573 -8.535 9.426 1.00 18.61 21 VAL B O 1
ATOM 1449 N N . THR B 1 30 ? -10.696 -8.350 10.662 1.00 19.42 22 THR B N 1
ATOM 1450 C CA . THR B 1 30 ? -9.968 -7.531 9.709 1.00 19.47 22 THR B CA 1
ATOM 1451 C C . THR B 1 30 ? -8.584 -8.106 9.457 1.00 20.30 22 THR B C 1
ATOM 1452 O O . THR B 1 30 ? -8.048 -8.881 10.274 1.00 20.40 22 THR B O 1
ATOM 1456 N N . ILE B 1 31 ? -8.012 -7.729 8.310 1.00 20.36 23 ILE B N 1
ATOM 1457 C CA . ILE B 1 31 ? -6.598 -7.912 8.060 1.00 20.83 23 ILE B CA 1
ATOM 1458 C C . ILE B 1 31 ? -5.966 -6.534 8.050 1.00 20.16 23 ILE B C 1
ATOM 1459 O O . ILE B 1 31 ? -6.407 -5.627 7.319 1.00 20.54 23 ILE B O 1
ATOM 1464 N N . ILE B 1 32 ? -4.957 -6.372 8.886 1.00 19.37 24 ILE B N 1
ATOM 1465 C CA . ILE B 1 32 ? -4.329 -5.090 9.067 1.00 18.72 24 ILE B CA 1
ATOM 1466 C C . ILE B 1 32 ? -2.938 -5.233 8.526 1.00 19.10 24 ILE B C 1
ATOM 1467 O O . ILE B 1 32 ? -2.263 -6.218 8.811 1.00 18.84 24 ILE B O 1
ATOM 1472 N N . THR B 1 33 ? -2.528 -4.268 7.710 1.00 19.16 25 THR B N 1
ATOM 1473 C CA . THR B 1 33 ? -1.278 -4.407 6.970 1.00 20.10 25 THR B CA 1
ATOM 1474 C C . THR B 1 33 ? -0.403 -3.199 6.970 1.00 20.60 25 THR B C 1
ATOM 1475 O O . THR B 1 33 ? -0.834 -2.066 7.269 1.00 19.68 25 THR B O 1
ATOM 1479 N N . THR B 1 34 ? 0.865 -3.440 6.615 1.00 21.78 26 THR B N 1
ATOM 1480 C CA . THR B 1 34 ? 1.745 -2.330 6.337 1.00 22.60 26 THR B CA 1
ATOM 1481 C C . THR B 1 34 ? 2.827 -2.691 5.334 1.00 24.02 26 THR B C 1
ATOM 1482 O O . THR B 1 34 ? 2.957 -3.818 4.904 1.00 24.47 26 THR B O 1
ATOM 1486 N N . ASN B 1 35 ? 3.554 -1.674 4.927 1.00 25.66 27 ASN B N 1
ATOM 1487 C CA . ASN B 1 35 ? 4.591 -1.793 3.925 1.00 27.39 27 ASN B CA 1
ATOM 1488 C C . ASN B 1 35 ? 5.775 -1.062 4.535 1.00 28.72 27 ASN B C 1
ATOM 1489 O O . ASN B 1 35 ? 5.758 0.143 4.675 1.00 28.27 27 ASN B O 1
ATOM 1494 N N . CYS B 1 36 ? 6.776 -1.822 4.963 1.00 30.81 28 CYS B N 1
ATOM 1495 C CA . CYS B 1 36 ? 7.938 -1.280 5.679 1.00 32.06 28 CYS B CA 1
ATOM 1496 C C . CYS B 1 36 ? 9.183 -1.539 4.842 1.00 33.64 28 CYS B C 1
ATOM 1497 O O . CYS B 1 36 ? 9.584 -2.685 4.633 1.00 32.98 28 CYS B O 1
ATOM 1500 N N . ASN B 1 37 ? 9.776 -0.469 4.333 1.00 36.28 29 ASN B N 1
ATOM 1501 C CA . ASN B 1 37 ? 10.880 -0.573 3.397 1.00 39.61 29 ASN B CA 1
ATOM 1502 C C . ASN B 1 37 ? 10.612 -1.594 2.268 1.00 38.90 29 ASN B C 1
ATOM 1503 O O . ASN B 1 37 ? 11.414 -2.505 2.021 1.00 38.52 29 ASN B O 1
ATOM 1508 N N . ASN B 1 38 ? 9.449 -1.441 1.627 1.00 37.69 30 ASN B N 1
ATOM 1509 C CA . ASN B 1 38 ? 9.044 -2.262 0.483 1.00 37.57 30 ASN B CA 1
ATOM 1510 C C . ASN B 1 38 ? 9.012 -3.767 0.774 1.00 38.53 30 ASN B C 1
ATOM 1511 O O . ASN B 1 38 ? 9.364 -4.597 -0.068 1.00 40.61 30 ASN B O 1
ATOM 1516 N N . GLU B 1 39 ? 8.586 -4.097 1.990 1.00 37.73 31 GLU B N 1
ATOM 1517 C CA . GLU B 1 39 ? 8.299 -5.461 2.393 1.00 37.95 31 GLU B CA 1
ATOM 1518 C C . GLU B 1 39 ? 6.914 -5.448 3.039 1.00 34.21 31 GLU B C 1
ATOM 1519 O O . GLU B 1 39 ? 6.597 -4.522 3.801 1.00 32.85 31 GLU B O 1
ATOM 1525 N N . LEU B 1 40 ? 6.081 -6.442 2.720 1.00 32.17 32 LEU B N 1
ATOM 1526 C CA . LEU B 1 40 ? 4.677 -6.443 3.162 1.00 30.27 32 LEU B CA 1
ATOM 1527 C C . LEU B 1 40 ? 4.453 -7.226 4.458 1.00 29.66 32 LEU B C 1
ATOM 1528 O O . LEU B 1 40 ? 4.931 -8.346 4.600 1.00 30.47 32 LEU B O 1
ATOM 1533 N N . PHE B 1 41 ? 3.688 -6.654 5.389 1.00 28.02 33 PHE B N 1
ATOM 1534 C CA . PHE B 1 41 ? 3.335 -7.372 6.608 1.00 27.13 33 PHE B CA 1
ATOM 1535 C C . PHE B 1 41 ? 1.856 -7.211 6.903 1.00 25.50 33 PHE B C 1
ATOM 1536 O O . PHE B 1 41 ? 1.244 -6.210 6.544 1.00 24.66 33 PHE B O 1
ATOM 1544 N N . GLY B 1 42 ? 1.283 -8.204 7.549 1.00 24.51 34 GLY B N 1
ATOM 1545 C CA . GLY B 1 42 ? -0.117 -8.141 7.900 1.00 23.53 34 GLY B CA 1
ATOM 1546 C C . GLY B 1 42 ? -0.503 -9.176 8.933 1.00 23.43 34 GLY B C 1
ATOM 1547 O O . GLY B 1 42 ? 0.210 -10.167 9.114 1.00 24.33 34 GLY B O 1
ATOM 1548 N N . PHE B 1 43 ? -1.631 -8.952 9.602 1.00 22.16 35 PHE B N 1
ATOM 1549 C CA . PHE B 1 43 ? -2.152 -9.920 10.556 1.00 22.44 35 PHE B CA 1
ATOM 1550 C C . PHE B 1 43 ? -3.665 -9.822 10.701 1.00 21.58 35 PHE B C 1
ATOM 1551 O O . PHE B 1 43 ? -4.245 -8.793 10.389 1.00 20.52 35 PHE B O 1
ATOM 1559 N N . THR B 1 44 ? -4.283 -10.896 11.188 1.00 21.72 36 THR B N 1
ATOM 1560 C CA . THR B 1 44 ? -5.714 -10.931 11.444 1.00 21.52 36 THR B CA 1
ATOM 1561 C C . THR B 1 44 ? -6.018 -10.262 12.783 1.00 20.87 36 THR B C 1
ATOM 1562 O O . THR B 1 44 ? -5.455 -10.641 13.801 1.00 20.32 36 THR B O 1
ATOM 1566 N N . ALA B 1 45 ? -6.897 -9.249 12.764 1.00 20.08 37 ALA B N 1
ATOM 1567 C CA . ALA B 1 45 ? -7.195 -8.398 13.918 1.00 19.41 37 ALA B CA 1
ATOM 1568 C C . ALA B 1 45 ? -8.707 -8.242 14.124 1.00 18.94 37 ALA B C 1
ATOM 1569 O O . ALA B 1 45 ? -9.419 -7.930 13.189 1.00 17.79 37 ALA B O 1
ATOM 1571 N N . SER B 1 46 ? -9.168 -8.479 15.357 1.00 19.06 38 SER B N 1
ATOM 1572 C CA . SER B 1 46 ? -10.542 -8.212 15.768 1.00 19.42 38 SER B CA 1
ATOM 1573 C C . SER B 1 46 ? -10.639 -7.051 16.765 1.00 20.49 38 SER B C 1
ATOM 1574 O O . SER B 1 46 ? -11.739 -6.582 17.059 1.00 19.01 38 SER B O 1
ATOM 1577 N N . SER B 1 47 ? -9.492 -6.595 17.282 1.00 25.51 39 SER B N 1
ATOM 1578 C CA . SER B 1 47 ? -9.427 -5.448 18.207 1.00 27.14 39 SER B CA 1
ATOM 1579 C C . SER B 1 47 ? -9.602 -4.079 17.576 1.00 27.13 39 SER B C 1
ATOM 1580 O O . SER B 1 47 ? -9.132 -3.088 18.099 1.00 31.44 39 SER B O 1
ATOM 1583 N N . LEU B 1 48 ? -10.259 -3.990 16.448 1.00 28.38 40 LEU B N 1
ATOM 1584 C CA . LEU B 1 48 ? -10.392 -2.714 15.788 1.00 27.06 40 LEU B CA 1
ATOM 1585 C C . LEU B 1 48 ? -11.437 -1.904 16.579 1.00 24.34 40 LEU B C 1
ATOM 1586 O O . LEU B 1 48 ? -12.434 -2.464 17.030 1.00 22.78 40 LEU B O 1
ATOM 1591 N N . THR B 1 49 ? -11.226 -0.606 16.751 1.00 20.76 41 THR B N 1
ATOM 1592 C CA . THR B 1 49 ? -12.365 0.227 17.095 1.00 20.19 41 THR B CA 1
ATOM 1593 C C . THR B 1 49 ? -12.193 1.654 16.625 1.00 17.87 41 THR B C 1
ATOM 1594 O O . THR B 1 49 ? -11.087 2.141 16.539 1.00 16.63 41 THR B O 1
ATOM 1598 N N . SER B 1 50 ? -13.308 2.280 16.291 1.00 17.38 42 SER B N 1
ATOM 1599 C CA . SER B 1 50 ? -13.371 3.718 16.091 1.00 17.08 42 SER B CA 1
ATOM 1600 C C . SER B 1 50 ? -13.028 4.438 17.388 1.00 16.78 42 SER B C 1
ATOM 1601 O O . SER B 1 50 ? -13.449 4.019 18.449 1.00 16.90 42 SER B O 1
ATOM 1604 N N . VAL B 1 51 ? -12.284 5.537 17.285 1.00 16.31 43 VAL B N 1
ATOM 1605 C CA . VAL B 1 51 ? -11.812 6.267 18.449 1.00 16.73 43 VAL B CA 1
ATOM 1606 C C . VAL B 1 51 ? -12.298 7.711 18.474 1.00 17.76 43 VAL B C 1
ATOM 1607 O O . VAL B 1 51 ? -12.687 8.203 19.527 1.00 19.00 43 VAL B O 1
ATOM 1611 N N . SER B 1 52 ? -12.245 8.387 17.328 1.00 17.40 44 SER B N 1
ATOM 1612 C CA . SER B 1 52 ? -12.495 9.822 17.249 1.00 18.47 44 SER B CA 1
ATOM 1613 C C . SER B 1 52 ? -13.137 10.159 15.920 1.00 18.74 44 SER B C 1
ATOM 1614 O O . SER B 1 52 ? -12.870 9.507 14.919 1.00 18.31 44 SER B O 1
ATOM 1617 N N . LEU B 1 53 ? -13.954 11.200 15.910 1.00 20.12 45 LEU B N 1
ATOM 1618 C CA . LEU B 1 53 ? -14.565 11.673 14.675 1.00 21.23 45 LEU B CA 1
ATOM 1619 C C . LEU B 1 53 ? -13.738 12.834 14.083 1.00 21.94 45 LEU B C 1
ATOM 1620 O O . LEU B 1 53 ? -13.412 12.826 12.913 1.00 22.07 45 LEU B O 1
ATOM 1625 N N . LYS B 1 54 ? -13.371 13.798 14.915 1.00 22.44 46 LYS B N 1
ATOM 1626 C CA . LYS B 1 54 ? -12.635 14.993 14.472 1.00 23.51 46 LYS B CA 1
ATOM 1627 C C . LYS B 1 54 ? -11.366 15.113 15.323 1.00 23.11 46 LYS B C 1
ATOM 1628 O O . LYS B 1 54 ? -11.443 15.488 16.458 1.00 24.05 46 LYS B O 1
ATOM 1630 N N . PRO B 1 55 ? -10.207 14.688 14.814 1.00 22.52 47 PRO B N 1
ATOM 1631 C CA . PRO B 1 55 ? -9.956 14.049 13.541 1.00 21.80 47 PRO B CA 1
ATOM 1632 C C . PRO B 1 55 ? -10.414 12.583 13.535 1.00 19.57 47 PRO B C 1
ATOM 1633 O O . PRO B 1 55 ? -10.646 12.009 14.601 1.00 18.43 47 PRO B O 1
ATOM 1637 N N . PRO B 1 56 ? -10.558 11.990 12.342 1.00 18.98 48 PRO B N 1
ATOM 1638 C CA . PRO B 1 56 ? -11.108 10.628 12.250 1.00 18.08 48 PRO B CA 1
ATOM 1639 C C . PRO B 1 56 ? -10.060 9.561 12.593 1.00 17.20 48 PRO B C 1
ATOM 1640 O O . PRO B 1 56 ? -9.095 9.338 11.851 1.00 17.20 48 PRO B O 1
ATOM 1644 N N . LEU B 1 57 ? -10.219 8.934 13.751 1.00 16.80 49 LEU B N 1
ATOM 1645 C CA . LEU B 1 57 ? -9.200 8.035 14.272 1.00 16.19 49 LEU B CA 1
ATOM 1646 C C . LEU B 1 57 ? -9.793 6.681 14.562 1.00 15.68 49 LEU B C 1
ATOM 1647 O O . LEU B 1 57 ? -10.944 6.589 15.000 1.00 15.82 49 LEU B O 1
ATOM 1652 N N . ILE B 1 58 ? -8.980 5.654 14.347 1.00 14.95 50 ILE B N 1
ATOM 1653 C CA . ILE B 1 58 ? -9.307 4.289 14.735 1.00 14.43 50 ILE B CA 1
ATOM 1654 C C . ILE B 1 58 ? -8.111 3.707 15.484 1.00 14.44 50 ILE B C 1
ATOM 1655 O O . ILE B 1 58 ? -7.022 4.242 15.432 1.00 14.03 50 ILE B O 1
ATOM 1660 N N . LEU B 1 59 ? -8.307 2.598 16.202 1.00 14.70 51 LEU B N 1
ATOM 1661 C CA . LEU B 1 59 ? -7.175 1.902 16.792 1.00 14.57 51 LEU B CA 1
ATOM 1662 C C . LEU B 1 59 ? -7.283 0.411 16.616 1.00 15.08 51 LEU B C 1
ATOM 1663 O O . LEU B 1 59 ? -8.344 -0.138 16.272 1.00 14.16 51 LEU B O 1
ATOM 1668 N N . PHE B 1 60 ? -6.125 -0.211 16.766 1.00 15.37 52 PHE B N 1
ATOM 1669 C CA . PHE B 1 60 ? -6.045 -1.655 16.952 1.00 16.24 52 PHE B CA 1
ATOM 1670 C C . PHE B 1 60 ? -4.933 -1.952 17.956 1.00 16.62 52 PHE B C 1
ATOM 1671 O O . PHE B 1 60 ? -4.136 -1.061 18.308 1.00 15.98 52 PHE B O 1
ATOM 1679 N N . CYS B 1 61 ? -4.901 -3.203 18.407 1.00 17.76 53 CYS B N 1
ATOM 1680 C CA . CYS B 1 61 ? -3.946 -3.666 19.398 1.00 18.54 53 CYS B CA 1
ATOM 1681 C C . CYS B 1 61 ? -3.185 -4.840 18.810 1.00 19.64 53 CYS B C 1
ATOM 1682 O O . CYS B 1 61 ? -3.777 -5.748 18.210 1.00 20.82 53 CYS B O 1
ATOM 1685 N N . LEU B 1 62 ? -1.873 -4.847 18.982 1.00 19.90 54 LEU B N 1
ATOM 1686 C CA . LEU B 1 62 ? -1.032 -5.928 18.444 1.00 20.87 54 LEU B CA 1
ATOM 1687 C C . LEU B 1 62 ? -0.105 -6.445 19.540 1.00 22.00 54 LEU B C 1
ATOM 1688 O O . LEU B 1 62 ? 0.492 -5.655 20.274 1.00 21.64 54 LEU B O 1
ATOM 1693 N N . ASN B 1 63 ? -0.012 -7.773 19.650 1.00 23.57 55 ASN B N 1
ATOM 1694 C CA . ASN B 1 63 ? 0.824 -8.433 20.655 1.00 25.32 55 ASN B CA 1
ATOM 1695 C C . ASN B 1 63 ? 2.302 -8.077 20.465 1.00 25.92 55 ASN B C 1
ATOM 1696 O O . ASN B 1 63 ? 2.838 -8.160 19.369 1.00 24.66 55 ASN B O 1
ATOM 1701 N N . LYS B 1 64 ? 2.950 -7.707 21.558 1.00 27.35 56 LYS B N 1
ATOM 1702 C CA . LYS B 1 64 ? 4.386 -7.441 21.554 1.00 29.53 56 LYS B CA 1
ATOM 1703 C C . LYS B 1 64 ? 5.235 -8.596 21.025 1.00 31.87 56 LYS B C 1
ATOM 1704 O O . LYS B 1 64 ? 6.316 -8.360 20.500 1.00 31.61 56 LYS B O 1
ATOM 1710 N N . ASN B 1 65 ? 4.722 -9.822 21.136 1.00 34.28 57 ASN B N 1
ATOM 1711 C CA . ASN B 1 65 ? 5.449 -11.012 20.720 1.00 37.90 57 ASN B CA 1
ATOM 1712 C C . ASN B 1 65 ? 5.191 -11.446 19.289 1.00 38.18 57 ASN B C 1
ATOM 1713 O O . ASN B 1 65 ? 5.699 -12.476 18.874 1.00 40.20 57 ASN B O 1
ATOM 1718 N N . SER B 1 66 ? 4.396 -10.683 18.541 1.00 36.16 58 SER B N 1
ATOM 1719 C CA . SER B 1 66 ? 4.128 -10.994 17.127 1.00 36.75 58 SER B CA 1
ATOM 1720 C C . SER B 1 66 ? 5.328 -10.715 16.204 1.00 36.89 58 SER B C 1
ATOM 1721 O O . SER B 1 66 ? 6.113 -9.795 16.435 1.00 34.69 58 SER B O 1
ATOM 1724 N N . PHE B 1 67 ? 5.453 -11.517 15.150 1.00 39.48 59 PHE B N 1
ATOM 1725 C CA . PHE B 1 67 ? 6.475 -11.281 14.121 1.00 40.54 59 PHE B CA 1
ATOM 1726 C C . PHE B 1 67 ? 6.272 -9.905 13.491 1.00 38.90 59 PHE B C 1
ATOM 1727 O O . PHE B 1 67 ? 7.230 -9.232 13.143 1.00 39.12 59 PHE B O 1
ATOM 1729 N N . SER B 1 68 ? 5.013 -9.491 13.370 1.00 38.53 60 SER B N 1
ATOM 1730 C CA . SER B 1 68 ? 4.634 -8.243 12.703 1.00 37.85 60 SER B CA 1
ATOM 1731 C C . SER B 1 68 ? 5.036 -6.948 13.411 1.00 36.26 60 SER B C 1
ATOM 1732 O O . SER B 1 68 ? 5.155 -5.912 12.754 1.00 35.02 60 SER B O 1
ATOM 1735 N N . ILE B 1 69 ? 5.204 -6.996 14.738 1.00 35.25 61 ILE B N 1
ATOM 1736 C CA . ILE B 1 69 ? 5.246 -5.782 15.574 1.00 34.00 61 ILE B CA 1
ATOM 1737 C C . ILE B 1 69 ? 6.297 -4.780 15.144 1.00 33.51 61 ILE B C 1
ATOM 1738 O O . ILE B 1 69 ? 6.012 -3.581 15.099 1.00 31.19 61 ILE B O 1
ATOM 1743 N N . ASN B 1 70 ? 7.508 -5.236 14.823 1.00 35.44 62 ASN B N 1
ATOM 1744 C CA . ASN B 1 70 ? 8.541 -4.262 14.463 1.00 37.22 62 ASN B CA 1
ATOM 1745 C C . ASN B 1 70 ? 8.165 -3.422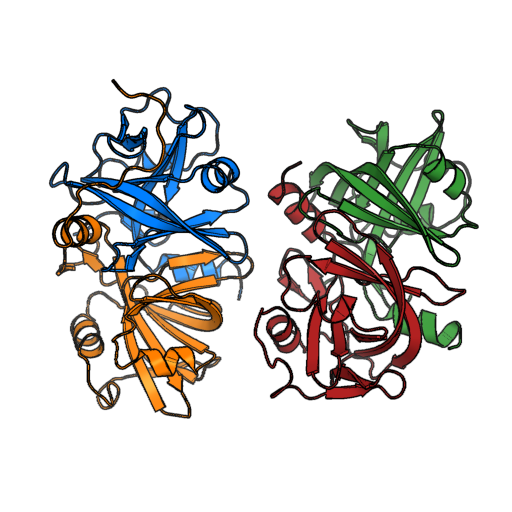 13.248 1.00 34.81 62 ASN B C 1
ATOM 1746 O O . ASN B 1 70 ? 8.460 -2.230 13.202 1.00 33.97 62 ASN B O 1
ATOM 1751 N N . SER B 1 71 ? 7.485 -4.038 12.293 1.00 32.76 63 SER B N 1
ATOM 1752 C CA . SER B 1 71 ? 7.170 -3.341 11.064 1.00 32.56 63 SER B CA 1
ATOM 1753 C C . SER B 1 71 ? 6.156 -2.241 11.336 1.00 30.25 63 SER B C 1
ATOM 1754 O O . SER B 1 71 ? 6.293 -1.139 10.816 1.00 30.71 63 SER B O 1
ATOM 1757 N N . PHE B 1 72 ? 5.158 -2.518 12.173 1.00 27.26 64 PHE B N 1
ATOM 1758 C CA . PHE B 1 72 ? 4.161 -1.511 12.451 1.00 25.55 64 PHE B CA 1
ATOM 1759 C C . PHE B 1 72 ? 4.771 -0.371 13.249 1.00 26.07 64 PHE B C 1
ATOM 1760 O O . PHE B 1 72 ? 4.425 0.777 13.044 1.00 24.74 64 PHE B O 1
ATOM 1768 N N . GLN B 1 73 ? 5.718 -0.702 14.129 1.00 27.95 65 GLN B N 1
ATOM 1769 C CA . GLN B 1 73 ? 6.437 0.290 14.919 1.00 29.28 65 GLN B CA 1
ATOM 1770 C C . GLN B 1 73 ? 7.267 1.237 14.058 1.00 30.52 65 GLN B C 1
ATOM 1771 O O . GLN B 1 73 ? 7.308 2.455 14.295 1.00 30.76 65 GLN B O 1
ATOM 1777 N N . LYS B 1 74 ? 7.946 0.686 13.065 1.00 30.79 66 LYS B N 1
ATOM 1778 C CA . LYS B 1 74 ? 8.831 1.491 12.241 1.00 31.92 66 LYS B CA 1
ATOM 1779 C C . LYS B 1 74 ? 8.046 2.262 11.170 1.00 32.20 66 LYS B C 1
ATOM 1780 O O . LYS B 1 74 ? 8.391 3.385 10.842 1.00 33.90 66 LYS B O 1
ATOM 1782 N N . SER B 1 75 ? 6.985 1.659 10.640 1.00 32.27 67 SER B N 1
ATOM 1783 C CA . SER B 1 75 ? 6.190 2.264 9.575 1.00 31.50 67 SER B CA 1
ATOM 1784 C C . SER B 1 75 ? 5.225 3.350 10.061 1.00 30.87 67 SER B C 1
ATOM 1785 O O . SER B 1 75 ? 4.660 3.233 11.149 1.00 31.52 67 SER B O 1
ATOM 1788 N N . ASP B 1 76 ? 5.004 4.370 9.234 1.00 30.07 68 ASP B N 1
ATOM 1789 C CA . ASP B 1 76 ? 4.111 5.507 9.559 1.00 30.36 68 ASP B CA 1
ATOM 1790 C C . ASP B 1 76 ? 2.687 5.401 9.008 1.00 27.00 68 ASP B C 1
ATOM 1791 O O . ASP B 1 76 ? 1.945 6.385 9.014 1.00 25.22 68 ASP B O 1
ATOM 1796 N N . LYS B 1 77 ? 2.326 4.226 8.507 1.00 25.08 69 LYS B N 1
ATOM 1797 C CA . LYS B 1 77 ? 1.078 4.038 7.800 1.00 23.24 69 LYS B CA 1
ATOM 1798 C C . LYS B 1 77 ? 0.621 2.596 7.970 1.00 22.26 69 LYS B C 1
ATOM 1799 O O . LYS B 1 77 ? 1.440 1.677 8.192 1.00 22.20 69 LYS B O 1
ATOM 1801 N N . PHE B 1 78 ? -0.687 2.389 7.849 1.00 21.07 70 PHE B N 1
ATOM 1802 C CA . PHE B 1 78 ? -1.234 1.043 7.758 1.00 20.18 70 PHE B CA 1
ATOM 1803 C C . PHE B 1 78 ? -2.564 1.058 7.061 1.00 19.37 70 PHE B C 1
ATOM 1804 O O . PHE B 1 78 ? -3.129 2.129 6.843 1.00 20.12 70 PHE B O 1
ATOM 1812 N N . ALA B 1 79 ? -3.053 -0.124 6.730 1.00 18.36 71 ALA B N 1
ATOM 1813 C CA . ALA B 1 79 ? -4.344 -0.274 6.082 1.00 18.89 71 ALA B CA 1
ATOM 1814 C C . ALA B 1 79 ? -5.136 -1.416 6.709 1.00 18.57 71 ALA B C 1
ATOM 1815 O O . ALA B 1 79 ? -4.570 -2.345 7.289 1.00 19.44 71 ALA B O 1
ATOM 1817 N N . VAL B 1 80 ? -6.446 -1.357 6.557 1.00 18.09 72 VAL B N 1
ATOM 1818 C CA . VAL B 1 80 ? -7.367 -2.306 7.205 1.00 17.08 72 VAL B CA 1
ATOM 1819 C C . VAL B 1 80 ? -8.356 -2.778 6.159 1.00 17.04 72 VAL B C 1
ATOM 1820 O O . VAL B 1 80 ? -8.912 -1.964 5.428 1.00 16.98 72 VAL B O 1
ATOM 1824 N N . SER B 1 81 ? -8.543 -4.094 6.075 1.00 16.68 73 SER B N 1
ATOM 1825 C CA . SER B 1 81 ? -9.566 -4.692 5.232 1.00 17.13 73 SER B CA 1
ATOM 1826 C C . SER B 1 81 ? -10.541 -5.460 6.133 1.00 16.57 73 SER B C 1
ATOM 1827 O O . SER B 1 81 ? -10.135 -6.341 6.917 1.00 15.28 73 SER B O 1
ATOM 1830 N N . ILE B 1 82 ? -11.818 -5.101 6.039 1.00 16.81 74 ILE B N 1
ATOM 1831 C CA . ILE B 1 82 ? -12.856 -5.687 6.895 1.00 17.79 74 ILE B CA 1
ATOM 1832 C C . ILE B 1 82 ? -13.401 -6.896 6.146 1.00 19.34 74 ILE B C 1
ATOM 1833 O O . ILE B 1 82 ? -13.985 -6.751 5.062 1.00 19.61 74 ILE B O 1
ATOM 1838 N N . LEU B 1 83 ? -13.194 -8.085 6.710 1.00 19.66 75 LEU B N 1
ATOM 1839 C CA . LEU B 1 83 ? -13.469 -9.312 5.975 1.00 20.75 75 LEU B CA 1
ATOM 1840 C C . LEU B 1 83 ? -14.943 -9.661 5.874 1.00 20.92 75 LEU B C 1
ATOM 1841 O O . LEU B 1 83 ? -15.719 -9.429 6.820 1.00 20.92 75 LEU B O 1
ATOM 1846 N N . ALA B 1 84 ? -15.306 -10.205 4.710 1.00 21.09 76 ALA B N 1
ATOM 1847 C CA . ALA B 1 84 ? -16.615 -10.751 4.481 1.00 21.72 76 ALA B CA 1
ATOM 1848 C C . ALA B 1 84 ? -16.745 -12.156 5.049 1.00 23.09 76 ALA B C 1
ATOM 1849 O O . ALA B 1 84 ? -15.739 -12.827 5.355 1.00 22.31 76 ALA B O 1
ATOM 1851 N N . GLU B 1 85 ? -18.001 -12.593 5.149 1.00 24.06 77 GLU B N 1
ATOM 1852 C CA . GLU B 1 85 ? -18.395 -13.928 5.614 1.00 25.54 77 GLU B CA 1
ATOM 1853 C C . GLU B 1 85 ? -17.687 -15.094 4.970 1.00 26.81 77 GLU B C 1
ATOM 1854 O O . GLU B 1 85 ? -17.489 -16.115 5.625 1.00 27.76 77 GLU B O 1
ATOM 1860 N N . ASN B 1 86 ? -17.383 -14.974 3.674 1.00 27.14 78 ASN B N 1
ATOM 1861 C CA . ASN B 1 86 ? -16.738 -16.057 2.910 1.00 28.22 78 ASN B CA 1
ATOM 1862 C C . ASN B 1 86 ? -15.192 -16.001 2.939 1.00 27.52 78 ASN B C 1
ATOM 1863 O O . ASN B 1 86 ? -14.531 -16.666 2.153 1.00 27.79 78 ASN B O 1
ATOM 1868 N N . GLN B 1 87 ? -14.623 -15.236 3.867 1.00 25.78 79 GLN B N 1
ATOM 1869 C CA . GLN B 1 87 ? -13.176 -15.047 3.939 1.00 25.91 79 GLN B CA 1
ATOM 1870 C C . GLN B 1 87 ? -12.481 -15.654 5.174 1.00 25.84 79 GLN B C 1
ATOM 1871 O O . GLN B 1 87 ? -11.434 -15.159 5.612 1.00 25.71 79 GLN B O 1
ATOM 1877 N N . ILE B 1 88 ? -13.043 -16.734 5.710 1.00 26.74 80 ILE B N 1
ATOM 1878 C CA . ILE B 1 88 ? -12.461 -17.452 6.849 1.00 27.45 80 ILE B CA 1
ATOM 1879 C C . ILE B 1 88 ? -11.043 -17.963 6.556 1.00 28.20 80 ILE B C 1
ATOM 1880 O O . ILE B 1 88 ? -10.169 -17.942 7.425 1.00 27.07 80 ILE B O 1
ATOM 1885 N N . ASP B 1 89 ? -10.823 -18.435 5.337 1.00 29.55 81 ASP B N 1
ATOM 1886 C CA . ASP B 1 89 ? -9.517 -18.948 4.946 1.00 31.19 81 ASP B CA 1
ATOM 1887 C C . ASP B 1 89 ? -8.472 -17.838 4.976 1.00 30.01 81 ASP B C 1
ATOM 1888 O O . ASP B 1 89 ? -7.365 -18.028 5.456 1.00 29.68 81 ASP B O 1
ATOM 1893 N N . ILE B 1 90 ? -8.877 -16.649 4.555 1.00 28.90 82 ILE B N 1
ATOM 1894 C CA . ILE B 1 90 ? -8.020 -15.471 4.603 1.00 27.76 82 ILE B CA 1
ATOM 1895 C C . ILE B 1 90 ? -7.715 -15.149 6.058 1.00 26.95 82 ILE B C 1
ATOM 1896 O O . ILE B 1 90 ? -6.570 -14.899 6.427 1.00 26.31 82 ILE B O 1
ATOM 1901 N N . SER B 1 91 ? -8.759 -15.183 6.881 1.00 26.55 83 SER B N 1
ATOM 1902 C CA . SER B 1 91 ? -8.614 -14.889 8.298 1.00 25.88 83 SER B CA 1
ATOM 1903 C C . SER B 1 91 ? -7.645 -15.845 8.982 1.00 26.28 83 SER B C 1
ATOM 1904 O O . SER B 1 91 ? -6.767 -15.399 9.712 1.00 25.24 83 SER B O 1
ATOM 1907 N N . LYS B 1 92 ? -7.793 -17.147 8.735 1.00 28.49 84 LYS B N 1
ATOM 1908 C CA . LYS B 1 92 ? -6.872 -18.128 9.304 1.00 30.38 84 LYS B CA 1
ATOM 1909 C C . LYS B 1 92 ? -5.439 -17.965 8.780 1.00 30.96 84 LYS B C 1
ATOM 1910 O O . LYS B 1 92 ? -4.480 -18.102 9.544 1.00 30.91 84 LYS B O 1
ATOM 1916 N N . HIS B 1 93 ? -5.292 -17.704 7.481 1.00 30.59 85 HIS B N 1
ATOM 1917 C CA . HIS B 1 93 ? -3.954 -17.566 6.882 1.00 31.10 85 HIS B CA 1
ATOM 1918 C C . HIS B 1 93 ? -3.182 -16.428 7.555 1.00 29.44 85 HIS B C 1
ATOM 1919 O O . HIS B 1 93 ? -2.043 -16.619 7.940 1.00 28.69 85 HIS B O 1
ATOM 1926 N N . PHE B 1 94 ? -3.828 -15.268 7.748 1.00 26.93 86 PHE B N 1
ATOM 1927 C CA . PHE B 1 94 ? -3.138 -14.109 8.306 1.00 26.29 86 PHE B CA 1
ATOM 1928 C C . PHE B 1 94 ? -2.930 -14.216 9.812 1.00 27.93 86 PHE B C 1
ATOM 1929 O O . PHE B 1 94 ? -2.073 -13.521 10.354 1.00 28.70 86 PHE B O 1
ATOM 1937 N N . ALA B 1 95 ? -3.695 -15.091 10.475 1.00 28.85 87 ALA B N 1
ATOM 1938 C CA . ALA B 1 95 ? -3.500 -15.356 11.896 1.00 31.02 87 ALA B CA 1
ATOM 1939 C C . ALA B 1 95 ? -2.346 -16.352 12.145 1.00 35.38 87 ALA B C 1
ATOM 1940 O O . ALA B 1 95 ? -1.957 -16.562 13.283 1.00 37.17 87 ALA B O 1
ATOM 1942 N N . LYS B 1 96 ? -1.799 -16.955 11.090 1.00 38.01 88 LYS B N 1
ATOM 1943 C CA . LYS B 1 96 ? -0.695 -17.932 11.218 1.00 42.12 88 LYS B CA 1
ATOM 1944 C C . LYS B 1 96 ? 0.631 -17.200 11.105 1.00 44.28 88 LYS B C 1
ATOM 1945 O O . LYS B 1 96 ? 0.897 -16.555 10.089 1.00 44.42 88 LYS B O 1
ATOM 1947 N N . SER B 1 97 ? 1.473 -17.307 12.127 1.00 47.28 89 SER B N 1
ATOM 1948 C CA . SER B 1 97 ? 2.767 -16.628 12.118 1.00 49.24 89 SER B CA 1
ATOM 1949 C C . SER B 1 97 ? 3.714 -17.290 11.114 1.00 53.24 89 SER B C 1
ATOM 1950 O O . SER B 1 97 ? 4.103 -18.450 11.271 1.00 55.76 89 SER B O 1
ATOM 1953 N N . GLN B 1 98 ? 4.064 -16.547 10.073 1.00 54.74 90 GLN B N 1
ATOM 1954 C CA . GLN B 1 98 ? 5.001 -17.018 9.062 1.00 58.74 90 GLN B CA 1
ATOM 1955 C C . GLN B 1 98 ? 5.471 -15.820 8.231 1.00 58.88 90 GLN B C 1
ATOM 1956 O O . GLN B 1 98 ? 4.751 -14.822 8.101 1.00 58.49 90 GLN B O 1
ATOM 1958 N N . PRO B 1 99 ? 6.690 -15.907 7.677 1.00 62.09 91 PRO B N 1
ATOM 1959 C CA . PRO B 1 99 ? 7.146 -14.844 6.786 1.00 59.81 91 PRO B CA 1
ATOM 1960 C C . PRO B 1 99 ? 6.482 -14.938 5.411 1.00 56.52 91 PRO B C 1
ATOM 1961 O O . PRO B 1 99 ? 6.010 -16.010 5.015 1.00 55.22 91 PRO B O 1
ATOM 1965 N N . ASN B 1 100 ? 6.433 -13.810 4.709 1.00 52.55 92 ASN B N 1
ATOM 1966 C CA . ASN B 1 100 ? 5.900 -13.751 3.356 1.00 50.43 92 ASN B CA 1
ATOM 1967 C C . ASN B 1 100 ? 4.461 -14.227 3.279 1.00 47.75 92 ASN B C 1
ATOM 1968 O O . ASN B 1 100 ? 4.135 -15.173 2.562 1.00 47.71 92 ASN B O 1
ATOM 1973 N N . LYS B 1 101 ? 3.588 -13.548 4.010 1.00 42.93 93 LYS B N 1
ATOM 1974 C CA . LYS B 1 101 ? 2.197 -13.969 4.059 1.00 41.63 93 LYS B CA 1
ATOM 1975 C C . LYS B 1 101 ? 1.457 -13.705 2.756 1.00 38.78 93 LYS B C 1
ATOM 1976 O O . LYS B 1 101 ? 0.372 -14.233 2.564 1.00 37.55 93 LYS B O 1
ATOM 1982 N N . PHE B 1 102 ? 2.042 -12.922 1.857 1.00 37.84 94 PHE B N 1
ATOM 1983 C CA . PHE B 1 102 ? 1.286 -12.403 0.719 1.00 37.26 94 PHE B CA 1
ATOM 1984 C C . PHE B 1 102 ? 1.522 -13.118 -0.620 1.00 38.74 94 PHE B C 1
ATOM 1985 O O . PHE B 1 102 ? 0.926 -12.731 -1.623 1.00 36.80 94 PHE B O 1
ATOM 1993 N N . THR B 1 103 ? 2.359 -14.150 -0.644 1.00 42.29 95 THR B N 1
ATOM 1994 C CA . THR B 1 103 ? 2.757 -14.748 -1.915 1.00 44.88 95 THR B CA 1
ATOM 1995 C C . THR B 1 103 ? 1.559 -15.259 -2.723 1.00 45.79 95 THR B C 1
ATOM 1996 O O . THR B 1 103 ? 1.490 -15.036 -3.939 1.00 48.57 95 THR B O 1
ATOM 2000 N N . LYS B 1 104 ? 0.620 -15.931 -2.057 1.00 45.45 96 LYS B N 1
ATOM 2001 C CA . LYS B 1 104 ? -0.551 -16.518 -2.731 1.00 45.41 96 LYS B CA 1
ATOM 2002 C C . LYS B 1 104 ? -1.854 -15.709 -2.550 1.00 43.25 96 LYS B C 1
ATOM 2003 O O . LYS B 1 104 ? -2.941 -16.231 -2.800 1.00 46.03 96 LYS B O 1
ATOM 2005 N N . ILE B 1 105 ? -1.752 -14.458 -2.115 1.00 39.62 97 ILE B N 1
ATOM 2006 C CA . ILE B 1 105 ? -2.922 -13.670 -1.727 1.00 36.78 97 ILE B CA 1
ATOM 2007 C C . ILE B 1 105 ? -3.232 -12.575 -2.758 1.00 35.49 97 ILE B C 1
ATOM 2008 O O . ILE B 1 105 ? -2.349 -11.833 -3.167 1.00 35.64 97 ILE B O 1
ATOM 2013 N N . ALA B 1 106 ? -4.491 -12.483 -3.163 1.00 34.04 98 ALA B N 1
ATOM 2014 C CA . ALA B 1 106 ? -4.955 -11.408 -4.033 1.00 33.87 98 ALA B CA 1
ATOM 2015 C C . ALA B 1 106 ? -5.077 -10.100 -3.242 1.00 31.71 98 ALA B C 1
ATOM 2016 O O . ALA B 1 106 ? -5.920 -9.985 -2.333 1.00 31.10 98 ALA B O 1
ATOM 2018 N N . TYR B 1 107 ? -4.231 -9.119 -3.559 1.00 30.24 99 TYR B N 1
ATOM 2019 C CA . TYR B 1 107 ? -4.265 -7.832 -2.838 1.00 28.04 99 TYR B CA 1
ATOM 2020 C C . TYR B 1 107 ? -4.000 -6.703 -3.830 1.00 27.75 99 TYR B C 1
ATOM 2021 O O . TYR B 1 107 ? -3.512 -6.958 -4.920 1.00 27.91 99 TYR B O 1
ATOM 2030 N N . GLU B 1 108 ? -4.352 -5.479 -3.450 1.00 25.46 100 GLU B N 1
ATOM 2031 C CA . GLU B 1 108 ? -3.937 -4.278 -4.163 1.00 26.43 100 GLU B CA 1
ATOM 2032 C C . GLU B 1 108 ? -3.332 -3.308 -3.142 1.00 25.82 100 GLU B C 1
ATOM 2033 O O . GLU B 1 108 ? -3.700 -3.317 -1.986 1.00 26.68 100 GLU B O 1
ATOM 2035 N N . LEU B 1 109 ? -2.366 -2.509 -3.548 1.00 26.43 101 LEU B N 1
ATOM 2036 C CA . LEU B 1 109 ? -1.819 -1.468 -2.682 1.00 25.76 101 LEU B CA 1
ATOM 2037 C C . LEU B 1 109 ? -2.748 -0.253 -2.662 1.00 25.66 101 LEU B C 1
ATOM 2038 O O . LEU B 1 109 ? -3.237 0.197 -3.703 1.00 25.20 101 LEU B O 1
ATOM 2043 N N . GLY B 1 110 ? -3.006 0.267 -1.467 1.00 25.04 102 GLY B N 1
ATOM 2044 C CA . GLY B 1 110 ? -3.851 1.409 -1.334 1.00 25.40 102 GLY B CA 1
ATOM 2045 C C . GLY B 1 110 ? -3.206 2.604 -1.977 1.00 27.70 102 GLY B C 1
ATOM 2046 O O . GLY B 1 110 ? -1.987 2.731 -1.980 1.00 27.96 102 GLY B O 1
ATOM 2047 N N . ASN B 1 111 ? -4.037 3.484 -2.510 1.00 30.18 103 ASN B N 1
ATOM 2048 C CA . ASN B 1 111 ? -3.581 4.647 -3.233 1.00 33.07 103 ASN B CA 1
ATOM 2049 C C . ASN B 1 111 ? -2.834 5.622 -2.352 1.00 32.37 103 ASN B C 1
ATOM 2050 O O . ASN B 1 111 ? -1.887 6.232 -2.795 1.00 31.31 103 ASN B O 1
ATOM 2055 N N . LYS B 1 112 ? -3.280 5.796 -1.108 1.00 30.84 104 LYS B N 1
ATOM 2056 C CA . LYS B 1 112 ? -2.662 6.779 -0.217 1.00 32.25 104 LYS B CA 1
ATOM 2057 C C . LYS B 1 112 ? -1.525 6.215 0.649 1.00 30.22 104 LYS B C 1
ATOM 2058 O O . LYS B 1 112 ? -0.649 6.954 1.053 1.00 31.57 104 LYS B O 1
ATOM 2064 N N . THR B 1 113 ? -1.506 4.919 0.921 1.00 28.19 105 THR B N 1
ATOM 2065 C CA . THR B 1 113 ? -0.475 4.373 1.803 1.00 26.85 105 THR B CA 1
ATOM 2066 C C . THR B 1 113 ? 0.426 3.333 1.184 1.00 27.39 105 THR B C 1
ATOM 2067 O O . THR B 1 113 ? 1.465 3.015 1.767 1.00 26.51 105 THR B O 1
ATOM 2071 N N . ASN B 1 114 ? 0.024 2.769 0.042 1.00 27.95 106 ASN B N 1
ATOM 2072 C CA . ASN B 1 114 ? 0.792 1.710 -0.577 1.00 29.50 106 ASN B CA 1
ATOM 2073 C C . ASN B 1 114 ? 0.853 0.455 0.292 1.00 27.98 106 ASN B C 1
ATOM 2074 O O . ASN B 1 114 ? 1.736 -0.398 0.113 1.00 27.11 106 ASN B O 1
ATOM 2079 N N . CYS B 1 115 ? -0.109 0.342 1.211 1.00 25.39 107 CYS B N 1
ATOM 2080 C CA . CYS B 1 115 ? -0.210 -0.799 2.116 1.00 24.35 107 CYS B CA 1
ATOM 2081 C C . CYS B 1 115 ? -1.265 -1.731 1.542 1.00 23.46 107 CYS B C 1
ATOM 2082 O O . CYS B 1 115 ? -2.271 -1.260 0.999 1.00 23.10 107 CYS B O 1
ATOM 2085 N N . PRO B 1 116 ? -1.052 -3.055 1.662 1.00 22.89 108 PRO B N 1
ATOM 2086 C CA . PRO B 1 116 ? -1.936 -4.020 1.013 1.00 23.22 108 PRO B CA 1
ATOM 2087 C C . PRO B 1 116 ? -3.373 -3.998 1.482 1.00 22.58 108 PRO B C 1
ATOM 2088 O O . PRO B 1 116 ? -3.639 -4.028 2.686 1.00 22.58 108 PRO B O 1
ATOM 2092 N N . LEU B 1 117 ? -4.286 -4.007 0.524 1.00 22.87 109 LEU B N 1
ATOM 2093 C CA . LEU B 1 117 ? -5.710 -4.149 0.796 1.00 22.99 109 LEU B CA 1
ATOM 2094 C C . LEU B 1 117 ? -6.123 -5.484 0.208 1.00 24.03 109 LEU B C 1
ATOM 2095 O O . LEU B 1 117 ? -5.734 -5.805 -0.926 1.00 24.96 109 LEU B O 1
ATOM 2100 N N . ILE B 1 118 ? -6.933 -6.234 0.941 1.00 23.22 110 ILE B N 1
ATOM 2101 C CA . ILE B 1 118 ? -7.229 -7.622 0.600 1.00 24.35 110 ILE B CA 1
ATOM 2102 C C . ILE B 1 118 ? -8.478 -7.712 -0.299 1.00 26.20 110 ILE B C 1
ATOM 2103 O O . ILE B 1 118 ? -9.580 -7.297 0.094 1.00 25.19 110 ILE B O 1
ATOM 2108 N N . ASN B 1 119 ? -8.301 -8.252 -1.507 1.00 28.19 111 ASN B N 1
ATOM 2109 C CA . ASN B 1 119 ? -9.412 -8.421 -2.444 1.00 29.97 111 ASN B CA 1
ATOM 2110 C C . ASN B 1 119 ? -10.511 -9.260 -1.853 1.00 28.77 111 ASN B C 1
ATOM 2111 O O . ASN B 1 119 ? -10.237 -10.218 -1.116 1.00 28.40 111 ASN B O 1
ATOM 2116 N N . GLY B 1 120 ? -11.749 -8.895 -2.169 1.00 27.74 112 GLY B N 1
ATOM 2117 C CA . GLY B 1 120 ? -12.920 -9.575 -1.630 1.00 27.84 112 GLY B CA 1
ATOM 2118 C C . GLY B 1 120 ? -13.478 -9.000 -0.336 1.00 25.95 112 GLY B C 1
ATOM 2119 O O . GLY B 1 120 ? -14.625 -9.281 0.035 1.00 26.80 112 GLY B O 1
ATOM 2120 N N . ALA B 1 121 ? -12.677 -8.209 0.375 1.00 24.94 113 ALA B N 1
ATOM 2121 C CA . ALA B 1 121 ? -13.116 -7.607 1.627 1.00 22.70 113 ALA B CA 1
ATOM 2122 C C . ALA B 1 121 ? -14.339 -6.730 1.408 1.00 21.78 113 ALA B C 1
ATOM 2123 O O . ALA B 1 121 ? -14.563 -6.232 0.311 1.00 22.59 113 ALA B O 1
ATOM 2125 N N . THR B 1 122 ? -15.148 -6.574 2.448 1.00 20.06 114 THR B N 1
ATOM 2126 C CA . THR B 1 122 ? -16.321 -5.692 2.380 1.00 20.79 114 THR B CA 1
ATOM 2127 C C . THR B 1 122 ? -15.940 -4.215 2.207 1.00 20.88 114 THR B C 1
ATOM 2128 O O . THR B 1 122 ? -16.672 -3.447 1.578 1.00 21.03 114 THR B O 1
ATOM 2132 N N . CYS B 1 123 ? -14.826 -3.815 2.800 1.00 21.40 115 CYS B N 1
ATOM 2133 C CA . CYS B 1 123 ? -14.339 -2.436 2.686 1.00 23.56 115 CYS B CA 1
ATOM 2134 C C . CYS B 1 123 ? -12.911 -2.240 3.208 1.00 23.20 115 CYS B C 1
ATOM 2135 O O . CYS B 1 123 ? -12.349 -3.101 3.901 1.00 20.86 115 CYS B O 1
ATOM 2138 N N . TYR B 1 124 ? -12.357 -1.087 2.837 1.00 23.39 116 TYR B N 1
ATOM 2139 C CA . TYR B 1 124 ? -10.958 -0.772 3.020 1.00 24.30 116 TYR B CA 1
ATOM 2140 C C . TYR B 1 124 ? -10.812 0.523 3.810 1.00 23.29 116 TYR B C 1
ATOM 2141 O O . TYR B 1 124 ? -11.613 1.460 3.640 1.00 23.61 116 TYR B O 1
ATOM 2150 N N . ILE B 1 125 ? -9.799 0.574 4.670 1.00 21.30 117 ILE B N 1
ATOM 2151 C CA . ILE B 1 125 ? -9.472 1.802 5.380 1.00 22.06 117 ILE B CA 1
ATOM 2152 C C . ILE B 1 125 ? -7.967 2.040 5.279 1.00 21.30 117 ILE B C 1
ATOM 2153 O O . ILE B 1 125 ? -7.187 1.114 5.522 1.00 20.72 117 ILE B O 1
ATOM 2158 N N . GLU B 1 126 ? -7.572 3.249 4.891 1.00 20.92 118 GLU B N 1
ATOM 2159 C CA . GLU B 1 126 ? -6.149 3.620 4.933 1.00 21.29 118 GLU B CA 1
ATOM 2160 C C . GLU B 1 126 ? -5.885 4.631 6.022 1.00 20.33 118 GLU B C 1
ATOM 2161 O O . GLU B 1 126 ? -6.620 5.608 6.145 1.00 20.88 118 GLU B O 1
ATOM 2167 N N . CYS B 1 127 ? -4.798 4.427 6.753 1.00 19.69 119 CYS B N 1
ATOM 2168 C CA . CYS B 1 127 ? -4.385 5.309 7.842 1.00 19.69 119 CYS B CA 1
ATOM 2169 C C . CYS B 1 127 ? -2.948 5.767 7.791 1.00 20.37 119 CYS B C 1
ATOM 2170 O O . CYS B 1 127 ? -2.065 5.005 7.405 1.00 20.00 119 CYS B O 1
ATOM 2173 N N . ASN B 1 128 ? -2.714 7.001 8.230 1.00 20.92 120 ASN B N 1
ATOM 2174 C CA . ASN B 1 128 ? -1.398 7.394 8.740 1.00 22.51 120 ASN B CA 1
ATOM 2175 C C . ASN B 1 128 ? -1.369 7.151 10.246 1.00 22.28 120 ASN B C 1
ATOM 2176 O O . ASN B 1 128 ? -2.365 7.409 10.940 1.00 20.80 120 ASN B O 1
ATOM 2181 N N . LYS B 1 129 ? -0.237 6.657 10.760 1.00 22.57 121 LYS B N 1
ATOM 2182 C CA . LYS B 1 129 ? -0.121 6.424 12.174 1.00 22.65 121 LYS B CA 1
ATOM 2183 C C . LYS B 1 129 ? -0.198 7.760 12.908 1.00 22.85 121 LYS B C 1
ATOM 2184 O O . LYS B 1 129 ? 0.464 8.727 12.530 1.00 23.47 121 LYS B O 1
ATOM 2190 N N . TYR B 1 130 ? -1.023 7.809 13.943 1.00 21.59 122 TYR B N 1
ATOM 2191 C CA . TYR B 1 130 ? -1.292 9.056 14.655 1.00 22.37 122 TYR B CA 1
ATOM 2192 C C . TYR B 1 130 ? -0.635 9.064 16.034 1.00 22.52 122 TYR B C 1
ATOM 2193 O O . TYR B 1 130 ? -0.220 10.121 16.513 1.00 23.31 122 TYR B O 1
ATOM 2202 N N . ALA B 1 131 ? -0.563 7.884 16.653 1.00 21.71 123 ALA B N 1
ATOM 2203 C CA . ALA B 1 131 ? 0.030 7.701 17.970 1.00 22.69 123 ALA B CA 1
ATOM 2204 C C . ALA B 1 131 ? 0.109 6.221 18.288 1.00 22.68 123 ALA B C 1
ATOM 2205 O O . ALA B 1 131 ? -0.546 5.376 17.660 1.00 21.72 123 ALA B O 1
ATOM 2207 N N . SER B 1 132 ? 0.893 5.933 19.315 1.00 24.07 124 SER B N 1
ATOM 2208 C CA . SER B 1 132 ? 1.279 4.584 19.655 1.00 24.60 124 SER B CA 1
ATOM 2209 C C . SER B 1 132 ? 1.462 4.511 21.174 1.00 23.92 124 SER B C 1
ATOM 2210 O O . SER B 1 132 ? 2.132 5.392 21.727 1.00 23.82 124 SER B O 1
ATOM 2213 N N . TYR B 1 133 ? 0.879 3.501 21.848 1.00 22.50 125 TYR B N 1
ATOM 2214 C CA . TYR B 1 133 ? 1.041 3.333 23.321 1.00 22.74 125 TYR B CA 1
ATOM 2215 C C . TYR B 1 133 ? 1.266 1.899 23.744 1.00 22.39 125 TYR B C 1
ATOM 2216 O O . TYR B 1 133 ? 0.552 1.002 23.329 1.00 20.92 125 TYR B O 1
ATOM 2225 N N . ASP B 1 134 ? 2.274 1.682 24.586 1.00 23.24 126 ASP B N 1
ATOM 2226 C CA A ASP B 1 134 ? 2.437 0.420 25.280 0.50 23.62 126 ASP B CA 1
ATOM 2227 C CA B ASP B 1 134 ? 2.424 0.384 25.259 0.50 23.35 126 ASP B CA 1
ATOM 2228 C C . ASP B 1 134 ? 1.196 0.149 26.146 1.00 22.83 126 ASP B C 1
ATOM 2229 O O . ASP B 1 134 ? 0.689 1.073 26.783 1.00 23.37 126 ASP B O 1
ATOM 2238 N N . ALA B 1 135 ? 0.717 -1.095 26.190 1.00 21.49 127 ALA B N 1
ATOM 2239 C CA . ALA B 1 135 ? -0.407 -1.445 27.059 1.00 20.74 127 ALA B CA 1
ATOM 2240 C C . ALA B 1 135 ? -0.385 -2.923 27.431 1.00 20.55 127 ALA B C 1
ATOM 2241 O O . ALA B 1 135 ? -0.847 -3.765 26.672 1.00 19.58 127 ALA B O 1
ATOM 2243 N N . GLY B 1 136 ? 0.184 -3.226 28.592 1.00 21.17 128 GLY B N 1
ATOM 2244 C CA . GLY B 1 136 ? 0.434 -4.581 28.974 1.00 22.17 128 GLY B CA 1
ATOM 2245 C C . GLY B 1 136 ? 1.315 -5.290 27.964 1.00 22.88 128 GLY B C 1
ATOM 2246 O O . GLY B 1 136 ? 2.376 -4.788 27.596 1.00 23.75 128 GLY B O 1
ATOM 2247 N N . ASP B 1 137 ? 0.857 -6.438 27.478 1.00 22.77 129 ASP B N 1
ATOM 2248 C CA . ASP B 1 137 ? 1.646 -7.238 26.519 1.00 23.26 129 ASP B CA 1
ATOM 2249 C C . ASP B 1 137 ? 1.334 -6.909 25.059 1.00 22.29 129 ASP B C 1
ATOM 2250 O O . ASP B 1 137 ? 1.728 -7.644 24.155 1.00 22.28 129 ASP B O 1
ATOM 2255 N N . HIS B 1 138 ? 0.618 -5.805 24.827 1.00 21.35 130 HIS B N 1
ATOM 2256 C CA . HIS B 1 138 ? 0.358 -5.328 23.489 1.00 20.58 130 HIS B CA 1
ATOM 2257 C C . HIS B 1 138 ? 0.816 -3.867 23.347 1.00 20.79 130 HIS B C 1
ATOM 2258 O O . HIS B 1 138 ? 1.176 -3.183 24.329 1.00 20.76 130 HIS B O 1
ATOM 2265 N N . VAL B 1 139 ? 0.749 -3.405 22.106 1.00 19.76 131 VAL B N 1
ATOM 2266 C CA . VAL B 1 139 ? 0.857 -2.000 21.791 1.00 19.90 131 VAL B CA 1
ATOM 2267 C C . VAL B 1 139 ? -0.449 -1.580 21.114 1.00 19.07 131 VAL B C 1
ATOM 2268 O O . VAL B 1 139 ? -1.034 -2.334 20.334 1.00 18.82 131 VAL B O 1
ATOM 2272 N N . ILE B 1 140 ? -0.923 -0.399 21.460 1.00 19.00 132 ILE B N 1
ATOM 2273 C CA . ILE B 1 140 ? -2.131 0.163 20.845 1.00 18.71 132 ILE B CA 1
ATOM 2274 C C . ILE B 1 140 ? -1.655 1.077 19.767 1.00 18.61 132 ILE B C 1
ATOM 2275 O O . ILE B 1 140 ? -0.859 1.981 20.033 1.00 18.96 132 ILE B O 1
ATOM 2280 N N . PHE B 1 141 ? -2.127 0.855 18.545 1.00 18.22 133 PHE B N 1
ATOM 2281 C CA . PHE B 1 141 ? -1.803 1.753 17.444 1.00 18.62 133 PHE B CA 1
ATOM 2282 C C . PHE B 1 141 ? -3.046 2.552 17.070 1.00 17.86 133 PHE B C 1
ATOM 2283 O O . PHE B 1 141 ? -4.105 1.991 16.829 1.00 17.13 133 PHE B O 1
ATOM 2291 N N . ILE B 1 142 ? -2.902 3.874 17.048 1.00 18.32 134 ILE B N 1
ATOM 2292 C CA . ILE B 1 142 ? -3.957 4.757 16.611 1.00 17.66 134 ILE B CA 1
ATOM 2293 C C . ILE B 1 142 ? -3.645 5.292 15.227 1.00 18.16 134 ILE B C 1
ATOM 2294 O O . ILE B 1 142 ? -2.589 5.861 15.011 1.00 18.90 134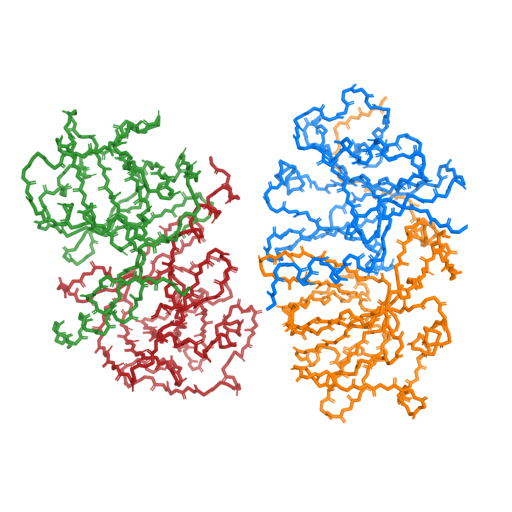 ILE B O 1
ATOM 2299 N N . GLY B 1 143 ? -4.580 5.102 14.299 1.00 17.73 135 GLY B N 1
ATOM 2300 C CA . GLY B 1 143 ? -4.453 5.626 12.929 1.00 18.57 135 GLY B CA 1
ATOM 2301 C C . GLY B 1 143 ? -5.448 6.734 12.634 1.00 18.80 135 GLY B C 1
ATOM 2302 O O . GLY B 1 143 ? -6.629 6.650 13.047 1.00 18.09 135 GLY B O 1
ATOM 2303 N N . GLU B 1 144 ? -4.972 7.755 11.931 1.00 19.39 136 GLU B N 1
ATOM 2304 C CA . GLU B 1 144 ? -5.838 8.730 11.313 1.00 20.28 136 GLU B CA 1
ATOM 2305 C C . GLU B 1 144 ? -6.290 8.208 9.957 1.00 19.52 136 GLU B C 1
ATOM 2306 O O . GLU B 1 144 ? -5.486 7.876 9.120 1.00 18.98 136 GLU B O 1
ATOM 2312 N N . VAL B 1 145 ? -7.598 8.141 9.754 1.00 19.51 137 VAL B N 1
ATOM 2313 C CA . VAL B 1 145 ? -8.142 7.604 8.510 1.00 19.11 137 VAL B CA 1
ATOM 2314 C C . VAL B 1 145 ? -7.945 8.634 7.417 1.00 19.23 137 VAL B C 1
ATOM 2315 O O . VAL B 1 145 ? -8.448 9.750 7.516 1.00 19.68 137 VAL B O 1
ATOM 2319 N N . ILE B 1 146 ? -7.211 8.261 6.380 1.00 19.12 138 ILE B N 1
ATOM 2320 C CA . ILE B 1 146 ? -6.994 9.165 5.222 1.00 20.42 138 ILE B CA 1
ATOM 2321 C C . ILE B 1 146 ? -7.635 8.692 3.913 1.00 20.24 138 ILE B C 1
ATOM 2322 O O . ILE B 1 146 ? -7.623 9.403 2.926 1.00 21.23 138 ILE B O 1
ATOM 2327 N N . ASN B 1 147 ? -8.193 7.492 3.905 1.00 19.49 139 ASN B N 1
ATOM 2328 C CA . ASN B 1 147 ? -8.974 7.038 2.753 1.00 19.71 139 ASN B CA 1
ATOM 2329 C C . ASN B 1 147 ? -9.899 5.891 3.177 1.00 18.41 139 ASN B C 1
ATOM 2330 O O . ASN B 1 147 ? -9.622 5.198 4.134 1.00 17.50 139 ASN B O 1
ATOM 2335 N N . THR B 1 148 ? -11.015 5.738 2.478 1.00 18.51 140 THR B N 1
ATOM 2336 C CA . THR B 1 148 ? -11.965 4.678 2.764 1.00 18.37 140 THR B CA 1
ATOM 2337 C C . THR B 1 148 ? -12.621 4.313 1.462 1.00 19.15 140 THR B C 1
ATOM 2338 O O . THR B 1 148 ? -12.804 5.178 0.601 1.00 20.04 140 THR B O 1
ATOM 2342 N N . ALA B 1 149 ? -12.972 3.038 1.323 1.00 19.14 141 ALA B N 1
ATOM 2343 C CA . ALA B 1 149 ? -13.827 2.597 0.241 1.00 20.03 141 ALA B CA 1
ATOM 2344 C C . ALA B 1 149 ? -14.675 1.439 0.724 1.00 20.00 141 ALA B C 1
ATOM 2345 O O . ALA B 1 149 ? -14.157 0.476 1.279 1.00 20.09 141 ALA B O 1
ATOM 2347 N N . ILE B 1 150 ? -15.982 1.557 0.543 1.00 20.64 142 ILE B N 1
ATOM 2348 C CA . ILE B 1 150 ? -16.868 0.450 0.729 1.00 21.18 142 ILE B CA 1
ATOM 2349 C C . ILE B 1 150 ? -16.906 -0.255 -0.622 1.00 22.45 142 ILE B C 1
ATOM 2350 O O . ILE B 1 150 ? -17.204 0.374 -1.652 1.00 23.24 142 ILE B O 1
ATOM 2355 N N . LYS B 1 151 ? -16.589 -1.551 -0.633 1.00 22.18 143 LYS B N 1
ATOM 2356 C CA . LYS B 1 151 ? -16.420 -2.246 -1.916 1.00 23.43 143 LYS B CA 1
ATOM 2357 C C . LYS B 1 151 ? -17.674 -2.993 -2.366 1.00 23.38 143 LYS B C 1
ATOM 2358 O O . LYS B 1 151 ? -17.944 -3.106 -3.561 1.00 23.49 143 LYS B O 1
ATOM 2364 N N . ASN B 1 152 ? -18.393 -3.556 -1.403 1.00 22.66 144 ASN B N 1
ATOM 2365 C CA . ASN B 1 152 ? -19.562 -4.386 -1.684 1.00 23.36 144 ASN B CA 1
ATOM 2366 C C . ASN B 1 152 ? -20.505 -4.411 -0.490 1.00 22.50 144 ASN B C 1
ATOM 2367 O O . ASN B 1 152 ? -20.212 -3.826 0.543 1.00 20.89 144 ASN B O 1
ATOM 2372 N N . ASP B 1 153 ? -21.650 -5.070 -0.677 1.00 23.57 145 ASP B N 1
ATOM 2373 C CA . ASP B 1 153 ? -22.669 -5.241 0.346 1.00 22.68 145 ASP B CA 1
ATOM 2374 C C . ASP B 1 153 ? -22.582 -6.643 0.965 1.00 22.63 145 ASP B C 1
ATOM 2375 O O . ASP B 1 153 ? -23.494 -7.074 1.653 1.00 22.75 145 ASP B O 1
ATOM 2380 N N . LEU B 1 154 ? -21.490 -7.357 0.763 1.00 22.38 146 LEU B N 1
ATOM 2381 C CA . LEU B 1 154 ? -21.381 -8.680 1.420 1.00 23.04 146 LEU B CA 1
ATOM 2382 C C . LEU B 1 154 ? -21.443 -8.471 2.916 1.00 22.43 146 LEU B C 1
ATOM 2383 O O . LEU B 1 154 ? -21.114 -7.391 3.407 1.00 21.32 146 LEU B O 1
ATOM 2388 N N . LYS B 1 155 ? -21.909 -9.474 3.639 1.00 22.79 147 LYS B N 1
ATOM 2389 C CA . LYS B 1 155 ? -22.003 -9.358 5.081 1.00 23.29 147 LYS B CA 1
ATOM 2390 C C . LYS B 1 155 ? -20.646 -9.690 5.761 1.00 22.16 147 LYS B C 1
ATOM 2391 O O . LYS B 1 155 ? -19.842 -10.438 5.204 1.00 22.72 147 LYS B O 1
ATOM 2397 N N . PRO B 1 156 ? -20.372 -9.106 6.944 1.00 21.05 148 PRO B N 1
ATOM 2398 C CA . PRO B 1 156 ? -19.049 -9.245 7.586 1.00 19.85 148 PRO B CA 1
ATOM 2399 C C . PRO B 1 156 ? -18.837 -10.574 8.271 1.00 20.17 148 PRO B C 1
ATOM 2400 O O . PRO B 1 156 ? -19.787 -11.178 8.780 1.00 20.66 148 PRO B O 1
ATOM 2404 N N . LEU B 1 157 ? -17.591 -11.022 8.280 1.00 19.95 149 LEU B N 1
ATOM 2405 C CA . LEU B 1 157 ? -17.200 -12.115 9.146 1.00 21.10 149 LEU B CA 1
ATOM 2406 C C . LEU B 1 157 ? -17.295 -11.674 10.606 1.00 20.43 149 LEU B C 1
ATOM 2407 O O . LEU B 1 157 ? -16.867 -10.573 10.960 1.00 19.91 149 LEU B O 1
ATOM 2412 N N . LEU B 1 158 ? -17.843 -12.536 11.441 1.00 21.73 150 LEU B N 1
ATOM 2413 C CA . LEU B 1 158 ? -17.855 -12.328 12.884 1.00 22.27 150 LEU B CA 1
ATOM 2414 C C . LEU B 1 158 ? -16.935 -13.314 13.599 1.00 23.30 150 LEU B C 1
ATOM 2415 O O . LEU B 1 158 ? -16.786 -14.500 13.175 1.00 23.29 150 LEU B O 1
ATOM 2420 N N . TYR B 1 159 ? -16.365 -12.836 14.711 1.00 22.41 151 TYR B N 1
ATOM 2421 C CA . TYR B 1 159 ? -15.651 -13.690 15.656 1.00 23.05 151 TYR B CA 1
ATOM 2422 C C . TYR B 1 159 ? -16.304 -13.549 17.037 1.00 22.34 151 TYR B C 1
ATOM 2423 O O . TYR B 1 159 ? -16.383 -12.445 17.604 1.00 20.59 151 TYR B O 1
ATOM 2432 N N . PHE B 1 160 ? -16.788 -14.672 17.560 1.00 22.42 152 PHE B N 1
ATOM 2433 C CA . PHE B 1 160 ? -17.546 -14.707 18.802 1.00 23.04 152 PHE B CA 1
ATOM 2434 C C . PHE B 1 160 ? -17.300 -16.023 19.512 1.00 25.01 152 PHE B C 1
ATOM 2435 O O . PHE B 1 160 ? -17.288 -17.081 18.879 1.00 25.14 152 PHE B O 1
ATOM 2443 N N . HIS B 1 161 ? -17.057 -15.948 20.818 1.00 26.55 153 HIS B N 1
ATOM 2444 C CA . HIS B 1 161 ? -16.956 -17.130 21.628 1.00 28.93 153 HIS B CA 1
ATOM 2445 C C . HIS B 1 161 ? -15.868 -18.022 21.023 1.00 29.56 153 HIS B C 1
ATOM 2446 O O . HIS B 1 161 ? -16.058 -19.237 20.902 1.00 30.16 153 HIS B O 1
ATOM 2453 N N . LYS B 1 162 ? -14.762 -17.407 20.604 1.00 28.57 154 LYS B N 1
ATOM 2454 C CA . LYS B 1 162 ? -13.587 -18.129 20.100 1.00 29.91 154 LYS B CA 1
ATOM 2455 C C . LYS B 1 162 ? -13.908 -18.928 18.825 1.00 30.95 154 LYS B C 1
ATOM 2456 O O . LYS B 1 162 ? -13.331 -19.990 18.569 1.00 32.79 154 LYS B O 1
ATOM 2458 N N . SER B 1 163 ? -14.808 -18.393 18.011 1.00 29.97 155 SER B N 1
ATOM 2459 C CA . SER B 1 163 ? -15.238 -19.067 16.794 1.00 31.17 155 SER B CA 1
ATOM 2460 C C . SER B 1 163 ? -15.825 -18.106 15.776 1.00 28.83 155 SER B C 1
ATOM 2461 O O . SER B 1 163 ? -16.268 -17.013 16.111 1.00 26.24 155 SER B O 1
ATOM 2464 N N . TYR B 1 164 ? -15.819 -18.549 14.529 1.00 28.54 156 TYR B N 1
ATOM 2465 C CA . TYR B 1 164 ? -16.291 -17.766 13.410 1.00 27.43 156 TYR B CA 1
ATOM 2466 C C . TYR B 1 164 ? -17.786 -17.974 13.229 1.00 27.69 156 TYR B C 1
ATOM 2467 O O . TYR B 1 164 ? -18.273 -19.056 13.362 1.00 28.56 156 TYR B O 1
ATOM 2476 N N . THR B 1 165 ? -18.506 -16.905 12.952 1.00 27.16 157 THR B N 1
ATOM 2477 C CA . THR B 1 165 ? -19.937 -16.984 12.778 1.00 27.97 157 THR B CA 1
ATOM 2478 C C . THR B 1 165 ? -20.361 -15.805 11.896 1.00 27.27 157 THR B C 1
ATOM 2479 O O . THR B 1 165 ? -19.530 -15.141 11.309 1.00 25.50 157 THR B O 1
ATOM 2483 N N . ASN B 1 166 ? -21.660 -15.584 11.793 1.00 29.34 158 ASN B N 1
ATOM 2484 C CA . ASN B 1 166 ? -22.224 -14.613 10.876 1.00 30.27 158 ASN B CA 1
ATOM 2485 C C . ASN B 1 166 ? -23.335 -13.875 11.559 1.00 29.38 158 ASN B C 1
ATOM 2486 O O . ASN B 1 166 ? -23.908 -14.376 12.516 1.00 29.05 158 ASN B O 1
ATOM 2491 N N . LEU B 1 167 ? -23.665 -12.717 11.005 1.00 28.74 159 LEU B N 1
ATOM 2492 C CA . LEU B 1 167 ? -24.911 -12.053 11.301 1.00 29.82 159 LEU B CA 1
ATOM 2493 C C . LEU B 1 167 ? -26.086 -12.876 10.776 1.00 31.63 159 LEU B C 1
ATOM 2494 O O . LEU B 1 167 ? -25.961 -13.684 9.851 1.00 29.84 159 LEU B O 1
ATOM 2499 N N . GLN B 1 168 ? -27.223 -12.637 11.411 1.00 33.06 160 GLN B N 1
ATOM 2500 C CA . GLN B 1 168 ? -28.501 -13.163 10.994 1.00 37.72 160 GLN B CA 1
ATOM 2501 C C . GLN B 1 168 ? -28.797 -12.893 9.519 1.00 37.61 160 GLN B C 1
ATOM 2502 O O . GLN B 1 168 ? -29.252 -13.794 8.815 1.00 38.88 160 GLN B O 1
ATOM 2509 N N . VAL C 1 13 ? 13.647 46.191 11.413 1.00 41.72 5 VAL C N 1
ATOM 2510 C CA . VAL C 1 13 ? 12.321 45.701 10.947 1.00 37.94 5 VAL C CA 1
ATOM 2511 C C . VAL C 1 13 ? 11.355 46.897 10.808 1.00 36.29 5 VAL C C 1
ATOM 2512 O O . VAL C 1 13 ? 10.965 47.512 11.801 1.00 36.77 5 VAL C O 1
ATOM 2516 N N . THR C 1 14 ? 10.983 47.209 9.567 1.00 34.09 6 THR C N 1
ATOM 2517 C CA . THR C 1 14 ? 10.159 48.380 9.269 1.00 33.23 6 THR C CA 1
ATOM 2518 C C . THR C 1 14 ? 8.704 48.048 9.567 1.00 31.33 6 THR C C 1
ATOM 2519 O O . THR C 1 14 ? 8.344 46.878 9.637 1.00 29.72 6 THR C O 1
ATOM 2523 N N . GLU C 1 15 ? 7.868 49.070 9.730 1.00 32.22 7 GLU C N 1
ATOM 2524 C CA . GLU C 1 15 ? 6.451 48.861 10.046 1.00 31.72 7 GLU C CA 1
ATOM 2525 C C . GLU C 1 15 ? 5.740 48.191 8.869 1.00 30.64 7 GLU C C 1
ATOM 2526 O O . GLU C 1 15 ? 4.828 47.411 9.065 1.00 30.40 7 GLU C O 1
ATOM 2528 N N . SER C 1 16 ? 6.165 48.494 7.643 1.00 31.11 8 SER C N 1
ATOM 2529 C CA . SER C 1 16 ? 5.526 47.909 6.470 1.00 30.82 8 SER C CA 1
ATOM 2530 C C . SER C 1 16 ? 5.856 46.421 6.441 1.00 28.92 8 SER C C 1
ATOM 2531 O O . SER C 1 16 ? 4.972 45.586 6.326 1.00 27.45 8 SER C O 1
ATOM 2534 N N . GLN C 1 17 ? 7.134 46.109 6.618 1.00 28.45 9 GLN C N 1
ATOM 2535 C CA . GLN C 1 17 ? 7.623 44.741 6.760 1.00 27.68 9 GLN C CA 1
ATOM 2536 C C . GLN C 1 17 ? 6.818 43.917 7.777 1.00 25.24 9 GLN C C 1
ATOM 2537 O O . GLN C 1 17 ? 6.343 42.834 7.479 1.00 24.63 9 GLN C O 1
ATOM 2543 N N . PHE C 1 18 ? 6.703 44.440 8.980 1.00 24.25 10 PHE C N 1
ATOM 2544 C CA . PHE C 1 18 ? 5.993 43.748 10.054 1.00 23.18 10 PHE C CA 1
ATOM 2545 C C . PHE C 1 18 ? 4.499 43.617 9.772 1.00 21.30 10 PHE C C 1
ATOM 2546 O O . PHE C 1 18 ? 3.964 42.525 9.836 1.00 21.42 10 PHE C O 1
ATOM 2554 N N . LYS C 1 19 ? 3.823 44.707 9.452 1.00 21.39 11 LYS C N 1
ATOM 2555 C CA . LYS C 1 19 ? 2.370 44.622 9.172 1.00 21.46 11 LYS C CA 1
ATOM 2556 C C . LYS C 1 19 ? 2.040 43.766 7.966 1.00 20.10 11 LYS C C 1
ATOM 2557 O O . LYS C 1 19 ? 1.062 43.031 7.961 1.00 20.19 11 LYS C O 1
ATOM 2563 N N . ASP C 1 20 ? 2.828 43.916 6.909 1.00 19.98 12 ASP C N 1
ATOM 2564 C CA . ASP C 1 20 ? 2.579 43.219 5.673 1.00 19.99 12 ASP C CA 1
ATOM 2565 C C . ASP C 1 20 ? 2.732 41.709 5.878 1.00 19.27 12 ASP C C 1
ATOM 2566 O O . ASP C 1 20 ? 1.901 40.919 5.413 1.00 19.12 12 ASP C O 1
ATOM 2571 N N . THR C 1 21 ? 3.790 41.330 6.588 1.00 19.84 13 THR C N 1
ATOM 2572 C CA . THR C 1 21 ? 4.102 39.929 6.867 1.00 19.62 13 THR C CA 1
ATOM 2573 C C . THR C 1 21 ? 3.038 39.359 7.799 1.00 19.32 13 THR C C 1
ATOM 2574 O O . THR C 1 21 ? 2.480 38.290 7.529 1.00 20.32 13 THR C O 1
ATOM 2578 N N . MET C 1 22 ? 2.721 40.072 8.871 1.00 19.40 14 MET C N 1
ATOM 2579 C CA . MET C 1 22 ? 1.695 39.586 9.809 1.00 19.88 14 MET C CA 1
ATOM 2580 C C . MET C 1 22 ? 0.271 39.523 9.204 1.00 20.06 14 MET C C 1
ATOM 2581 O O . MET C 1 22 ? -0.574 38.762 9.685 1.00 19.92 14 MET C O 1
ATOM 2586 N N . SER C 1 23 ? 0.014 40.310 8.174 1.00 20.29 15 SER C N 1
ATOM 2587 C CA . SER C 1 23 ? -1.259 40.232 7.450 1.00 21.45 15 SER C CA 1
ATOM 2588 C C . SER C 1 23 ? -1.467 38.901 6.697 1.00 21.21 15 SER C C 1
ATOM 2589 O O . SER C 1 23 ? -2.599 38.566 6.317 1.00 23.50 15 SER C O 1
ATOM 2592 N N . ARG C 1 24 ? -0.391 38.160 6.459 1.00 19.78 16 ARG C N 1
ATOM 2593 C CA . ARG C 1 24 ? -0.488 36.805 5.941 1.00 19.87 16 ARG C CA 1
ATOM 2594 C C . ARG C 1 24 ? -1.039 35.770 6.909 1.00 18.77 16 ARG C C 1
ATOM 2595 O O . ARG C 1 24 ? -1.280 34.640 6.497 1.00 19.48 16 ARG C O 1
ATOM 2603 N N . PHE C 1 25 ? -1.171 36.102 8.193 1.00 17.78 17 PHE C N 1
ATOM 2604 C CA . PHE C 1 25 ? -1.836 35.177 9.120 1.00 17.81 17 PHE C CA 1
ATOM 2605 C C . PHE C 1 25 ? -3.308 35.512 9.163 1.00 18.30 17 PHE C C 1
ATOM 2606 O O . PHE C 1 25 ? -3.682 36.578 9.674 1.00 18.64 17 PHE C O 1
ATOM 2614 N N . PRO C 1 26 ? -4.160 34.614 8.589 1.00 19.07 18 PRO C N 1
ATOM 2615 C CA . PRO C 1 26 ? -5.577 34.863 8.516 1.00 20.17 18 PRO C CA 1
ATOM 2616 C C . PRO C 1 26 ? -6.180 34.670 9.875 1.00 20.83 18 PRO C C 1
ATOM 2617 O O . PRO C 1 26 ? -5.697 33.839 10.633 1.00 20.07 18 PRO C O 1
ATOM 2621 N N . GLN C 1 27 ? -7.238 35.411 10.158 1.00 21.22 19 GLN C N 1
ATOM 2622 C CA . GLN C 1 27 ? -7.937 35.356 11.445 1.00 20.59 19 GLN C CA 1
ATOM 2623 C C . GLN C 1 27 ? -9.396 35.632 11.256 1.00 19.86 19 GLN C C 1
ATOM 2624 O O . GLN C 1 27 ? -9.819 36.261 10.258 1.00 18.65 19 GLN C O 1
ATOM 2630 N N . GLY C 1 28 ? -10.165 35.171 12.237 1.00 18.32 20 GLY C N 1
ATOM 2631 C CA . GLY C 1 28 ? -11.562 35.498 12.304 1.00 17.64 20 GLY C CA 1
ATOM 2632 C C . GLY C 1 28 ? -11.729 36.932 12.736 1.00 16.67 20 GLY C C 1
ATOM 2633 O O . GLY C 1 28 ? -10.752 37.648 12.983 1.00 16.18 20 GLY C O 1
ATOM 2634 N N . VAL C 1 29 ? -12.974 37.346 12.845 1.00 16.01 21 VAL C N 1
ATOM 2635 C CA . VAL C 1 29 ? -13.317 38.714 13.268 1.00 15.50 21 VAL C CA 1
ATOM 2636 C C . VAL C 1 29 ? -14.401 38.655 14.342 1.00 15.11 21 VAL C C 1
ATOM 2637 O O . VAL C 1 29 ? -15.411 37.968 14.180 1.00 15.16 21 VAL C O 1
ATOM 2641 N N . THR C 1 30 ? -14.174 39.390 15.432 1.00 14.96 22 THR C N 1
ATOM 2642 C CA . THR C 1 30 ? -15.067 39.463 16.560 1.00 14.53 22 THR C CA 1
ATOM 2643 C C . THR C 1 30 ? -15.389 40.907 16.944 1.00 14.77 22 THR C C 1
ATOM 2644 O O . THR C 1 30 ? -14.681 41.852 16.564 1.00 15.11 22 THR C O 1
ATOM 2648 N N . ILE C 1 31 ? -16.513 41.078 17.627 1.00 14.89 23 ILE C N 1
ATOM 2649 C CA . ILE C 1 31 ? -16.799 42.313 18.313 1.00 15.08 23 ILE C CA 1
ATOM 2650 C C . ILE C 1 31 ? -16.646 42.033 19.799 1.00 14.79 23 ILE C C 1
ATOM 2651 O O . ILE C 1 31 ? -17.328 41.152 20.337 1.00 14.89 23 ILE C O 1
ATOM 2656 N N . ILE C 1 32 ? -15.745 42.771 20.436 1.00 14.37 24 ILE C N 1
ATOM 2657 C CA . ILE C 1 32 ? -15.516 42.688 21.853 1.00 14.45 24 ILE C CA 1
ATOM 2658 C C . ILE C 1 32 ? -16.083 43.923 22.534 1.00 14.80 24 ILE C C 1
ATOM 2659 O O . ILE C 1 32 ? -15.827 45.061 22.113 1.00 15.00 24 ILE C O 1
ATOM 2664 N N . THR C 1 33 ? -16.848 43.674 23.591 1.00 15.06 25 THR C N 1
ATOM 2665 C CA . THR C 1 33 ? -17.625 44.667 24.274 1.00 15.07 25 THR C CA 1
ATOM 2666 C C . THR C 1 33 ? -17.542 44.612 25.795 1.00 15.29 25 THR C C 1
ATOM 2667 O O . THR C 1 33 ? -17.250 43.578 26.395 1.00 14.58 25 THR C O 1
ATOM 2671 N N . THR C 1 34 ? -17.843 45.754 26.403 1.00 16.07 26 THR C N 1
ATOM 2672 C CA . THR C 1 34 ? -17.971 45.850 27.842 1.00 16.99 26 THR C CA 1
ATOM 2673 C C . THR C 1 34 ? -19.075 46.864 28.178 1.00 17.97 26 THR C C 1
ATOM 2674 O O . THR C 1 34 ? -19.461 47.695 27.362 1.00 18.56 26 THR C O 1
ATOM 2678 N N . ASN C 1 35 ? -19.613 46.699 29.376 1.00 19.28 27 ASN C N 1
ATOM 2679 C CA . ASN C 1 35 ? -20.565 47.596 29.986 1.00 19.59 27 ASN C CA 1
ATOM 2680 C C . ASN C 1 35 ? -19.854 48.220 31.186 1.00 20.66 27 ASN C C 1
ATOM 2681 O O . ASN C 1 35 ? -19.563 47.524 32.155 1.00 20.05 27 ASN C O 1
ATOM 2686 N N . CYS C 1 36 ? -19.550 49.521 31.100 1.00 21.31 28 CYS C N 1
ATOM 2687 C CA . CYS C 1 36 ? -18.789 50.212 32.143 1.00 23.07 28 CYS C CA 1
ATOM 2688 C C . CYS C 1 36 ? -19.618 51.371 32.662 1.00 24.44 28 CYS C C 1
ATOM 2689 O O . CYS C 1 36 ? -19.916 52.316 31.924 1.00 23.44 28 CYS C O 1
ATOM 2692 N N . ASN C 1 37 ? -20.034 51.261 33.918 1.00 26.29 29 ASN C N 1
ATOM 2693 C CA . ASN C 1 37 ? -20.824 52.283 34.568 1.00 27.77 29 ASN C CA 1
ATOM 2694 C C . ASN C 1 37 ? -22.123 52.519 33.803 1.00 27.24 29 ASN C C 1
ATOM 2695 O O . ASN C 1 37 ? -22.561 53.643 33.638 1.00 26.48 29 ASN C O 1
ATOM 2700 N N . ASN C 1 38 ? -22.706 51.427 33.321 1.00 26.00 30 ASN C N 1
ATOM 2701 C CA . ASN C 1 38 ? -23.922 51.448 32.513 1.00 26.85 30 ASN C CA 1
ATOM 2702 C C . ASN C 1 38 ? -23.785 52.112 31.152 1.00 26.55 30 ASN C C 1
ATOM 2703 O O . ASN C 1 38 ? -24.758 52.562 30.597 1.00 27.70 30 ASN C O 1
ATOM 2708 N N . GLU C 1 39 ? -22.586 52.099 30.604 1.00 25.28 31 GLU C N 1
ATOM 2709 C CA . GLU C 1 39 ? -22.353 52.588 29.273 1.00 25.94 31 GLU C CA 1
ATOM 2710 C C . GLU C 1 39 ? -21.660 51.513 28.443 1.00 23.66 31 GLU C C 1
ATOM 2711 O O . GLU C 1 39 ? -20.791 50.777 28.917 1.00 21.98 31 GLU C O 1
ATOM 2717 N N . LEU C 1 40 ? -22.073 51.422 27.191 1.00 22.73 32 LEU C N 1
ATOM 2718 C CA . LEU C 1 40 ? -21.632 50.361 26.326 1.00 21.94 32 LEU C CA 1
ATOM 2719 C C . LEU C 1 40 ? -20.455 50.793 25.438 1.00 21.38 32 LEU C C 1
ATOM 2720 O O . LEU C 1 40 ? -20.450 51.873 24.824 1.00 21.45 32 LEU C O 1
ATOM 2725 N N . PHE C 1 41 ? -19.460 49.924 25.394 1.00 20.36 33 PHE C N 1
ATOM 2726 C CA . PHE C 1 41 ? -18.259 50.116 24.618 1.00 19.98 33 PHE C CA 1
ATOM 2727 C C . PHE C 1 41 ? -18.040 48.887 23.781 1.00 19.15 33 PHE C C 1
ATOM 2728 O O . PHE C 1 41 ? -18.408 47.797 24.184 1.00 19.11 33 PHE C O 1
ATOM 2736 N N . GLY C 1 42 ? -17.425 49.031 22.618 1.00 18.69 34 GLY C N 1
ATOM 2737 C CA . GLY C 1 42 ? -17.068 47.842 21.865 1.00 18.56 34 GLY C CA 1
ATOM 2738 C C . GLY C 1 42 ? -16.177 48.127 20.689 1.00 18.61 34 GLY C C 1
ATOM 2739 O O . GLY C 1 42 ? -16.119 49.265 20.237 1.00 19.94 34 GLY C O 1
ATOM 2740 N N . PHE C 1 43 ? -15.467 47.117 20.212 1.00 17.75 35 PHE C N 1
ATOM 2741 C CA . PHE C 1 43 ? -14.591 47.310 19.058 1.00 17.86 35 PHE C CA 1
ATOM 2742 C C . PHE C 1 43 ? -14.445 46.038 18.266 1.00 17.32 35 PHE C C 1
ATOM 2743 O O . PHE C 1 43 ? -14.663 44.958 18.781 1.00 16.90 35 PHE C O 1
ATOM 2751 N N . THR C 1 44 ? -14.042 46.174 17.008 1.00 18.28 36 THR C N 1
ATOM 2752 C CA . THR C 1 44 ? -13.731 45.021 16.174 1.00 18.38 36 THR C CA 1
ATOM 2753 C C . THR C 1 44 ? -12.328 44.524 16.442 1.00 18.75 36 THR C C 1
ATOM 2754 O O . THR C 1 44 ? -11.352 45.273 16.334 1.00 18.12 36 THR C O 1
ATOM 2758 N N . ALA C 1 45 ? -12.235 43.231 16.746 1.00 18.88 37 ALA C N 1
ATOM 2759 C CA . ALA C 1 45 ? -10.965 42.590 17.086 1.00 19.55 37 ALA C CA 1
ATOM 2760 C C . ALA C 1 45 ? -10.732 41.385 16.207 1.00 20.66 37 ALA C C 1
ATOM 2761 O O . ALA C 1 45 ? -11.624 40.537 16.075 1.00 21.74 37 ALA C O 1
ATOM 2763 N N . SER C 1 46 ? -9.524 41.259 15.679 1.00 21.73 38 SER C N 1
ATOM 2764 C CA . SER C 1 46 ? -9.064 39.998 15.122 1.00 22.37 38 SER C CA 1
ATOM 2765 C C . SER C 1 46 ? -7.913 39.370 15.931 1.00 23.84 38 SER C C 1
ATOM 2766 O O . SER C 1 46 ? -7.454 38.284 15.602 1.00 24.45 38 SER C O 1
ATOM 2769 N N . SER C 1 47 ? -7.506 39.982 17.032 1.00 24.57 39 SER C N 1
ATOM 2770 C CA . SER C 1 47 ? -6.523 39.326 17.941 1.00 25.67 39 SER C CA 1
ATOM 2771 C C . SER C 1 47 ? -7.076 38.238 18.904 1.00 25.26 39 SER C C 1
ATOM 2772 O O . SER C 1 47 ? -6.339 37.702 19.714 1.00 27.16 39 SER C O 1
ATOM 2775 N N . LEU C 1 48 ? -8.351 37.878 18.840 1.00 26.70 40 LEU C N 1
ATOM 2776 C CA . LEU C 1 48 ? -8.828 36.815 19.715 1.00 25.42 40 LEU C CA 1
ATOM 2777 C C . LEU C 1 48 ? -7.935 35.561 19.599 1.00 24.64 40 LEU C C 1
ATOM 2778 O O . LEU C 1 48 ? -7.620 35.119 18.496 1.00 24.28 40 LEU C O 1
ATOM 2783 N N . THR C 1 49 ? -7.536 34.971 20.723 1.00 21.90 41 THR C N 1
ATOM 2784 C CA . THR C 1 49 ? -7.077 33.584 20.651 1.00 20.89 41 THR C CA 1
ATOM 2785 C C . THR C 1 49 ? -7.368 32.807 21.887 1.00 19.00 41 THR C C 1
ATOM 2786 O O . THR C 1 49 ? -7.464 33.373 22.984 1.00 17.76 41 THR C O 1
ATOM 2790 N N . SER C 1 50 ? -7.538 31.507 21.675 1.00 18.30 42 SER C N 1
ATOM 2791 C CA A SER C 1 50 ? -7.684 30.568 22.768 0.50 18.80 42 SER C CA 1
ATOM 2792 C CA B SER C 1 50 ? -7.670 30.546 22.756 0.50 18.57 42 SER C CA 1
ATOM 2793 C C . SER C 1 50 ? -6.346 30.426 23.504 1.00 18.96 42 SER C C 1
ATOM 2794 O O . SER C 1 50 ? -5.273 30.347 22.882 1.00 19.32 42 SER C O 1
ATOM 2799 N N . VAL C 1 51 ? -6.410 30.408 24.830 1.00 18.40 43 VAL C N 1
ATOM 2800 C CA . VAL C 1 51 ? -5.203 30.373 25.662 1.00 18.41 43 VAL C CA 1
ATOM 2801 C C . VAL C 1 51 ? -5.083 29.116 26.514 1.00 19.04 43 VAL C C 1
ATOM 2802 O O . VAL C 1 51 ? -4.018 28.529 26.602 1.00 19.47 43 VAL C O 1
ATOM 2806 N N . SER C 1 52 ? -6.171 28.741 27.178 1.00 18.59 44 SER C N 1
ATOM 2807 C CA . SER C 1 52 ? -6.137 27.688 28.156 1.00 19.21 44 SER C CA 1
ATOM 2808 C C . SER C 1 52 ? -7.442 26.897 28.127 1.00 19.49 44 SER C C 1
ATOM 2809 O O . SER C 1 52 ? -8.532 27.431 27.863 1.00 18.15 44 SER C O 1
ATOM 2812 N N . LEU C 1 53 ? -7.307 25.598 28.349 1.00 21.10 45 LEU C N 1
ATOM 2813 C CA . LEU C 1 53 ? -8.467 24.711 28.482 1.00 22.55 45 LEU C CA 1
ATOM 2814 C C . LEU C 1 53 ? -9.007 24.672 29.923 1.00 23.14 45 LEU C C 1
ATOM 2815 O O . LEU C 1 53 ? -10.213 24.769 30.139 1.00 23.04 45 LEU C O 1
ATOM 2820 N N . LYS C 1 54 ? -8.118 24.519 30.905 1.00 23.86 46 LYS C N 1
ATOM 2821 C CA . LYS C 1 54 ? -8.491 24.487 32.333 1.00 23.91 46 LYS C CA 1
ATOM 2822 C C . LYS C 1 54 ? -7.585 25.434 33.103 1.00 23.44 46 LYS C C 1
ATOM 2823 O O . LYS C 1 54 ? -6.397 25.163 33.239 1.00 24.81 46 LYS C O 1
ATOM 2825 N N . PRO C 1 55 ? -8.114 26.558 33.578 1.00 22.01 47 PRO C N 1
ATOM 2826 C CA . PRO C 1 55 ? -9.455 27.070 33.289 1.00 21.31 47 PRO C CA 1
ATOM 2827 C C . PRO C 1 55 ? -9.589 27.477 31.815 1.00 19.89 47 PRO C C 1
ATOM 2828 O O . PRO C 1 55 ? -8.581 27.598 31.100 1.00 19.41 47 PRO C O 1
ATOM 2832 N N . PRO C 1 56 ? -10.820 27.646 31.351 1.00 19.03 48 PRO C N 1
ATOM 2833 C CA . PRO C 1 56 ? -11.012 28.013 29.954 1.00 18.54 48 PRO C CA 1
ATOM 2834 C C . PRO C 1 56 ? -10.722 29.515 29.729 1.00 17.47 48 PRO C C 1
ATOM 2835 O O . PRO C 1 56 ? -11.484 30.366 30.220 1.00 17.24 48 PRO C O 1
ATOM 2839 N N . LEU C 1 57 ? -9.616 29.832 29.050 1.00 16.92 49 LEU C N 1
ATOM 2840 C CA . LEU C 1 57 ? -9.194 31.248 28.869 1.00 16.54 49 LEU C CA 1
ATOM 2841 C C . LEU C 1 57 ? -9.015 31.619 27.413 1.00 16.13 49 LEU C C 1
ATOM 2842 O O . LEU C 1 57 ? -8.627 30.792 26.613 1.00 15.78 49 LEU C O 1
ATOM 2847 N N . ILE C 1 58 ? -9.345 32.863 27.090 1.00 16.27 50 ILE C N 1
ATOM 2848 C CA . ILE C 1 58 ? -9.055 33.459 25.780 1.00 16.54 50 ILE C CA 1
ATOM 2849 C C . ILE C 1 58 ? -8.299 34.737 26.022 1.00 16.31 50 ILE C C 1
ATOM 2850 O O . ILE C 1 58 ? -8.175 35.168 27.149 1.00 17.11 50 ILE C O 1
ATOM 2855 N N . LEU C 1 59 ? -7.737 35.323 24.978 1.00 16.03 51 LEU C N 1
ATOM 2856 C CA . LEU C 1 59 ? -7.156 36.634 25.131 1.00 15.27 51 LEU C CA 1
ATOM 2857 C C . LEU C 1 59 ? -7.493 37.468 23.938 1.00 15.12 51 LEU C C 1
ATOM 2858 O O . LEU C 1 59 ? -7.877 36.937 22.888 1.00 14.28 51 LEU C O 1
ATOM 2863 N N . PHE C 1 60 ? -7.368 38.783 24.128 1.00 15.00 52 PHE C N 1
ATOM 2864 C CA . PHE C 1 60 ? -7.375 39.721 23.024 1.00 15.11 52 PHE C CA 1
ATOM 2865 C C . PHE C 1 60 ? -6.394 40.853 23.302 1.00 15.44 52 PHE C C 1
ATOM 2866 O O . PHE C 1 60 ? -5.940 41.041 24.438 1.00 15.29 52 PHE C O 1
ATOM 2874 N N . CYS C 1 61 ? -6.075 41.614 22.266 1.00 15.56 53 CYS C N 1
ATOM 2875 C CA . CYS C 1 61 ? -5.090 42.698 22.393 1.00 16.48 53 CYS C CA 1
ATOM 2876 C C . CYS C 1 61 ? -5.787 43.983 21.997 1.00 16.91 53 CYS C C 1
ATOM 2877 O O . CYS C 1 61 ? -6.543 43.979 21.035 1.00 16.10 53 CYS C O 1
ATOM 2880 N N . LEU C 1 62 ? -5.525 45.073 22.715 1.00 17.74 54 LEU C N 1
ATOM 2881 C CA . LEU C 1 62 ? -6.196 46.350 22.445 1.00 18.21 54 LEU C CA 1
ATOM 2882 C C . LEU C 1 62 ? -5.191 47.444 22.554 1.00 19.32 54 LEU C C 1
ATOM 2883 O O . LEU C 1 62 ? -4.424 47.462 23.525 1.00 19.67 54 LEU C O 1
ATOM 2888 N N . ASN C 1 63 ? -5.178 48.340 21.562 1.00 20.57 55 ASN C N 1
ATOM 2889 C CA . ASN C 1 63 ? -4.209 49.454 21.492 1.00 22.64 55 ASN C CA 1
ATOM 2890 C C . ASN C 1 63 ? -4.404 50.423 22.641 1.00 22.89 55 ASN C C 1
ATOM 2891 O O . ASN C 1 63 ? -5.521 50.767 22.968 1.00 22.08 55 ASN C O 1
ATOM 2896 N N . LYS C 1 64 ? -3.303 50.845 23.259 1.00 23.94 56 LYS C N 1
ATOM 2897 C CA . LYS C 1 64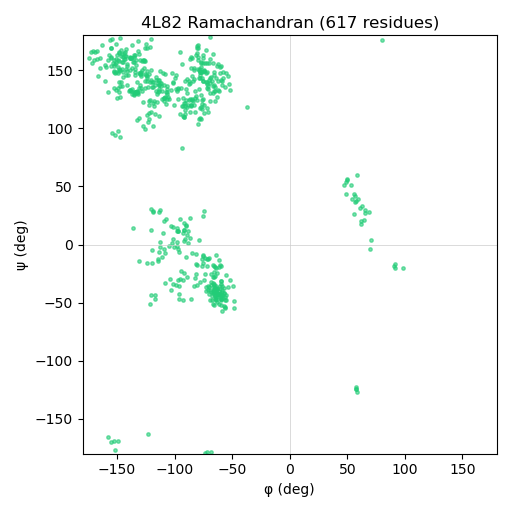 ? -3.338 51.733 24.391 1.00 24.62 56 LYS C CA 1
ATOM 2898 C C . LYS C 1 64 ? -3.946 53.112 24.033 1.00 26.32 56 LYS C C 1
ATOM 2899 O O . LYS C 1 64 ? -4.437 53.796 24.916 1.00 26.20 56 LYS C O 1
ATOM 2905 N N . ASN C 1 65 ? -3.882 53.501 22.757 1.00 27.82 57 ASN C N 1
ATOM 2906 C CA . ASN C 1 65 ? -4.506 54.733 22.267 1.00 30.18 57 ASN C CA 1
ATOM 2907 C C . ASN C 1 65 ? -5.956 54.542 21.871 1.00 29.53 57 ASN C C 1
ATOM 2908 O O . ASN C 1 65 ? -6.563 55.451 21.321 1.00 30.39 57 ASN C O 1
ATOM 2913 N N . SER C 1 66 ? -6.505 53.353 22.124 1.00 28.00 58 SER C N 1
ATOM 2914 C CA . SER C 1 66 ? -7.896 53.077 21.828 1.00 28.44 58 SER C CA 1
ATOM 2915 C C . SER C 1 66 ? -8.811 53.951 22.670 1.00 28.83 58 SER C C 1
ATOM 2916 O O . SER C 1 66 ? -8.552 54.175 23.857 1.00 27.10 58 SER C O 1
ATOM 2919 N N . PHE C 1 67 ? -9.916 54.387 22.088 1.00 29.64 59 PHE C N 1
ATOM 2920 C CA . PHE C 1 67 ? -10.890 55.110 22.897 1.00 31.22 59 PHE C CA 1
ATOM 2921 C C . PHE C 1 67 ? -11.741 54.231 23.833 1.00 29.23 59 PHE C C 1
ATOM 2922 O O . PHE C 1 67 ? -12.414 54.755 24.686 1.00 30.41 59 PHE C O 1
ATOM 2930 N N . SER C 1 68 ? -11.680 52.912 23.701 1.00 27.55 60 SER C N 1
ATOM 2931 C CA . SER C 1 68 ? -12.368 52.001 24.627 1.00 27.80 60 SER C CA 1
ATOM 2932 C C . SER C 1 68 ? -11.488 51.464 25.761 1.00 26.94 60 SER C C 1
ATOM 2933 O O . SER C 1 68 ? -11.997 50.752 26.650 1.00 24.66 60 SER C O 1
ATOM 2936 N N . ILE C 1 69 ? -10.180 51.757 25.723 1.00 26.20 61 ILE C N 1
ATOM 2937 C CA . ILE C 1 69 ? -9.238 51.042 26.610 1.00 26.08 61 ILE C CA 1
ATOM 2938 C C . ILE C 1 69 ? -9.615 51.283 28.070 1.00 24.53 61 ILE C C 1
ATOM 2939 O O . ILE C 1 69 ? -9.603 50.342 28.859 1.00 23.09 61 ILE C O 1
ATOM 2944 N N . ASN C 1 70 ? -9.965 52.523 28.422 1.00 24.59 62 ASN C N 1
ATOM 2945 C CA . ASN C 1 70 ? -10.314 52.828 29.817 1.00 24.84 62 ASN C CA 1
ATOM 2946 C C . ASN C 1 70 ? -11.460 51.933 30.296 1.00 22.76 62 ASN C C 1
ATOM 2947 O O . ASN C 1 70 ? -11.423 51.427 31.400 1.00 22.51 62 ASN C O 1
ATOM 2952 N N . SER C 1 71 ? -12.456 51.729 29.445 1.00 21.31 63 SER C N 1
ATOM 2953 C CA . SER C 1 71 ? -13.635 51.002 29.828 1.00 20.70 63 SER C CA 1
ATOM 2954 C C . SER C 1 71 ? -13.322 49.541 30.154 1.00 19.63 63 SER C C 1
ATOM 2955 O O . SER C 1 71 ? -13.860 49.002 31.119 1.00 19.99 63 SER C O 1
ATOM 2958 N N . PHE C 1 72 ? -12.437 48.922 29.379 1.00 18.72 64 PHE C N 1
ATOM 2959 C CA . PHE C 1 72 ? -12.013 47.532 29.632 1.00 18.36 64 PHE C CA 1
ATOM 2960 C C . PHE C 1 72 ? -11.120 47.391 30.886 1.00 19.20 64 PHE C C 1
ATOM 2961 O O . PHE C 1 72 ? -11.196 46.387 31.624 1.00 18.29 64 PHE C O 1
ATOM 2969 N N . GLN C 1 73 ? -10.283 48.396 31.118 1.00 20.60 65 GLN C N 1
ATOM 2970 C CA . GLN C 1 73 ? -9.409 48.432 32.316 1.00 22.71 65 GLN C CA 1
ATOM 2971 C C . GLN C 1 73 ? -10.212 48.564 33.594 1.00 22.40 65 GLN C C 1
ATOM 2972 O O . GLN C 1 73 ? -9.881 47.931 34.583 1.00 22.27 65 GLN C O 1
ATOM 2978 N N . LYS C 1 74 ? -11.282 49.358 33.555 1.00 21.49 66 LYS C N 1
ATOM 2979 C CA . LYS C 1 74 ? -12.093 49.599 34.743 1.00 22.13 66 LYS C CA 1
ATOM 2980 C C . LYS C 1 74 ? -13.131 48.513 35.003 1.00 21.71 66 LYS C C 1
ATOM 2981 O O . LYS C 1 74 ? -13.421 48.236 36.161 1.00 22.68 66 LYS C O 1
ATOM 2983 N N . SER C 1 75 ? -13.724 47.931 33.967 1.00 20.67 67 SER C N 1
ATOM 2984 C CA . SER C 1 75 ? -14.716 46.881 34.190 1.00 20.29 67 SER C CA 1
ATOM 2985 C C . SER C 1 75 ? -14.023 45.566 34.464 1.00 19.83 67 SER C C 1
ATOM 2986 O O . SER C 1 75 ? -12.822 45.441 34.252 1.00 19.38 67 SER C O 1
ATOM 2989 N N . ASP C 1 76 ? -14.782 44.560 34.907 1.00 19.83 68 ASP C N 1
ATOM 2990 C CA . ASP C 1 76 ? -14.193 43.269 35.258 1.00 19.66 68 ASP C CA 1
ATOM 2991 C C . ASP C 1 76 ? -14.771 42.102 34.425 1.00 18.90 68 ASP C C 1
ATOM 2992 O O . ASP C 1 76 ? -14.531 40.924 34.704 1.00 18.33 68 ASP C O 1
ATOM 2997 N N . LYS C 1 77 ? -15.491 42.432 33.366 1.00 18.23 69 LYS C N 1
ATOM 2998 C CA . LYS C 1 77 ? -16.147 41.435 32.534 1.00 17.54 69 LYS C CA 1
ATOM 2999 C C . LYS C 1 77 ? -16.229 42.023 31.120 1.00 16.97 69 LYS C C 1
ATOM 3000 O O . LYS C 1 77 ? -16.207 43.268 30.927 1.00 17.36 69 LYS C O 1
ATOM 3006 N N . PHE C 1 78 ? -16.321 41.121 30.155 1.00 15.97 70 PHE C N 1
ATOM 3007 C CA . PHE C 1 78 ? -16.479 41.473 28.761 1.00 15.35 70 PHE C CA 1
ATOM 3008 C C . PHE C 1 78 ? -17.112 40.323 27.983 1.00 14.77 70 PHE C C 1
ATOM 3009 O O . PHE C 1 78 ? -17.196 39.180 28.450 1.00 14.77 70 PHE C O 1
ATOM 3017 N N . ALA C 1 79 ? -17.612 40.648 26.796 1.00 14.77 71 ALA C N 1
ATOM 3018 C CA . ALA C 1 79 ? -18.241 39.667 25.913 1.00 14.69 71 ALA C CA 1
ATOM 3019 C C . ALA C 1 79 ? -17.597 39.717 24.520 1.00 14.18 71 ALA C C 1
ATOM 3020 O O . ALA C 1 79 ? -17.084 40.758 24.087 1.00 14.25 71 ALA C O 1
ATOM 3022 N N . VAL C 1 80 ? -17.638 38.584 23.843 1.00 13.82 72 VAL C N 1
ATOM 3023 C CA . VAL C 1 80 ? -17.089 38.408 22.522 1.00 13.48 72 VAL C CA 1
ATOM 3024 C C . VAL C 1 80 ? -18.183 37.799 21.635 1.00 14.01 72 VAL C C 1
ATOM 3025 O O . VAL C 1 80 ? -18.823 36.823 22.013 1.00 14.05 72 VAL C O 1
ATOM 3029 N N . SER C 1 81 ? -18.373 38.388 20.455 1.00 14.09 73 SER C N 1
ATOM 3030 C CA . SER C 1 81 ? -19.258 37.869 19.409 1.00 14.21 73 SER C CA 1
ATOM 3031 C C . SER C 1 81 ? -18.426 37.542 18.138 1.00 14.47 73 SER C C 1
ATOM 3032 O O . SER C 1 81 ? -17.770 38.427 17.572 1.00 14.28 73 SER C O 1
ATOM 3035 N N . ILE C 1 82 ? -18.424 36.266 17.722 1.00 14.59 74 ILE C N 1
ATOM 3036 C CA . ILE C 1 82 ? -17.706 35.838 16.512 1.00 15.60 74 ILE C CA 1
ATOM 3037 C C . ILE C 1 82 ? -18.581 36.106 15.290 1.00 16.38 74 ILE C C 1
ATOM 3038 O O . ILE C 1 82 ? -19.672 35.575 15.196 1.00 18.18 74 ILE C O 1
ATOM 3043 N N . LEU C 1 83 ? -18.107 36.927 14.363 1.00 16.75 75 LEU C N 1
ATOM 3044 C CA . LEU C 1 83 ? -18.926 37.435 13.269 1.00 16.97 75 LEU C CA 1
ATOM 3045 C C . LEU C 1 83 ? -19.007 36.437 12.122 1.00 17.94 75 LEU C C 1
ATOM 3046 O O . LEU C 1 83 ? -18.031 35.749 11.818 1.00 17.51 75 LEU C O 1
ATOM 3051 N N . ALA C 1 84 ? -20.189 36.366 11.509 1.00 18.50 76 ALA C N 1
ATOM 3052 C CA . ALA C 1 84 ? -20.436 35.544 10.355 1.00 19.56 76 ALA C CA 1
ATOM 3053 C C . ALA C 1 84 ? -20.028 36.342 9.140 1.00 20.37 76 ALA C C 1
ATOM 3054 O O . ALA C 1 84 ? -19.952 37.573 9.203 1.00 19.84 76 ALA C O 1
ATOM 3056 N N . GLU C 1 85 ? -19.824 35.644 8.029 1.00 21.31 77 GLU C N 1
ATOM 3057 C CA . GLU C 1 85 ? -19.371 36.256 6.784 1.00 22.48 77 GLU C CA 1
ATOM 3058 C C . GLU C 1 85 ? -20.340 37.304 6.221 1.00 22.97 77 GLU C C 1
ATOM 3059 O O . GLU C 1 85 ? -19.922 38.170 5.451 1.00 23.75 77 GLU C O 1
ATOM 3065 N N . ASN C 1 86 ? -21.607 37.280 6.644 1.00 22.91 78 ASN C N 1
ATOM 3066 C CA . ASN C 1 86 ? -22.538 38.298 6.174 1.00 23.14 78 ASN C CA 1
ATOM 3067 C C . ASN C 1 86 ? -22.542 39.544 7.042 1.00 22.77 78 ASN C C 1
ATOM 3068 O O . ASN C 1 86 ? -23.402 40.417 6.878 1.00 23.41 78 ASN C O 1
ATOM 3073 N N . GLN C 1 87 ? -21.566 39.664 7.952 1.00 21.87 79 GLN C N 1
ATOM 3074 C CA . GLN C 1 87 ? -21.540 40.785 8.892 1.00 21.61 79 GLN C CA 1
ATOM 3075 C C . GLN C 1 87 ? -20.391 41.759 8.705 1.00 21.75 79 GLN C C 1
ATOM 3076 O O . GLN C 1 87 ? -19.995 42.393 9.671 1.00 20.53 79 GLN C O 1
ATOM 3082 N N . ILE C 1 88 ? -19.864 41.910 7.482 1.00 22.93 80 ILE C N 1
ATOM 3083 C CA . ILE C 1 88 ? -18.822 42.934 7.243 1.00 23.54 80 ILE C CA 1
ATOM 3084 C C . ILE C 1 88 ? -19.271 44.324 7.704 1.00 23.40 80 ILE C C 1
ATOM 3085 O O . ILE C 1 88 ? -18.475 45.080 8.209 1.00 22.87 80 ILE C O 1
ATOM 3090 N N . ASP C 1 89 ? -20.548 44.660 7.544 1.00 24.98 81 ASP C N 1
ATOM 3091 C CA . ASP C 1 89 ? -21.019 46.008 7.889 1.00 25.91 81 ASP C CA 1
ATOM 3092 C C . ASP C 1 89 ? -20.928 46.282 9.388 1.00 24.47 81 ASP C C 1
ATOM 3093 O O . ASP C 1 89 ? -20.546 47.370 9.812 1.00 24.48 81 ASP C O 1
ATOM 3098 N N . ILE C 1 90 ? -21.254 45.288 10.190 1.00 24.15 82 ILE C N 1
ATOM 3099 C CA . ILE C 1 90 ? -21.061 45.379 11.632 1.00 23.28 82 ILE C CA 1
ATOM 3100 C C . ILE C 1 90 ? -19.566 45.483 12.006 1.00 22.47 82 ILE C C 1
ATOM 3101 O O . ILE C 1 90 ? -19.178 46.342 12.843 1.00 22.15 82 ILE C O 1
ATOM 3106 N N . SER C 1 91 ? -18.722 44.666 11.361 1.00 21.06 83 SER C N 1
ATOM 3107 C CA . SER C 1 91 ? -17.290 44.757 11.570 1.00 20.50 83 SER C CA 1
ATOM 3108 C C . SER C 1 91 ? -16.774 46.179 11.295 1.00 21.44 83 SER C C 1
ATOM 3109 O O . SER C 1 91 ? -15.994 46.731 12.074 1.00 20.44 83 SER C O 1
ATOM 3112 N N . LYS C 1 92 ? -17.192 46.746 10.162 1.00 22.71 84 LYS C N 1
ATOM 3113 C CA . LYS C 1 92 ? -16.759 48.087 9.785 1.00 23.64 84 LYS C CA 1
ATOM 3114 C C . LYS C 1 92 ? -17.291 49.118 10.753 1.00 23.77 84 LYS C C 1
ATOM 3115 O O . LYS C 1 92 ? -16.592 50.067 11.094 1.00 23.89 84 LYS C O 1
ATOM 3121 N N . HIS C 1 93 ? -18.529 48.938 11.177 1.00 23.38 85 HIS C N 1
ATOM 3122 C CA . HIS C 1 93 ? -19.155 49.858 12.094 1.00 25.13 85 HIS C CA 1
ATOM 3123 C C . HIS C 1 93 ? -18.352 49.974 13.397 1.00 24.45 85 HIS C C 1
ATOM 3124 O O . HIS C 1 93 ? -18.065 51.073 13.851 1.00 25.55 85 HIS C O 1
ATOM 3131 N N . PHE C 1 94 ? -17.936 48.849 13.946 1.00 23.18 86 PHE C N 1
ATOM 3132 C CA . PHE C 1 94 ? -17.224 48.819 15.221 1.00 23.11 86 PHE C CA 1
ATOM 3133 C C . PHE C 1 94 ? -15.719 49.043 15.084 1.00 24.23 86 PHE C C 1
ATOM 3134 O O . PHE C 1 94 ? -15.018 49.137 16.092 1.00 24.99 86 PHE C O 1
ATOM 3142 N N . ALA C 1 95 ? -15.211 49.094 13.859 1.00 25.33 87 ALA C N 1
ATOM 3143 C CA . ALA C 1 95 ? -13.827 49.464 13.640 1.00 26.30 87 ALA C CA 1
ATOM 3144 C C . ALA C 1 95 ? -13.773 50.977 13.484 1.00 28.63 87 ALA C C 1
ATOM 3145 O O . ALA C 1 95 ? -12.758 51.576 13.781 1.00 29.03 87 ALA C O 1
ATOM 3147 N N . LYS C 1 96 ? -14.859 51.579 13.007 1.00 56.81 88 LYS C N 1
ATOM 3148 C CA . LYS C 1 96 ? -14.926 53.024 12.828 1.00 63.23 88 LYS C CA 1
ATOM 3149 C C . LYS C 1 96 ? -15.148 53.623 14.205 1.00 63.14 88 LYS C C 1
ATOM 3150 O O . LYS C 1 96 ? -16.051 53.205 14.920 1.00 59.07 88 LYS C O 1
ATOM 3152 N N . SER C 1 97 ? -14.327 54.598 14.587 1.00 69.47 89 SER C N 1
ATOM 3153 C CA . SER C 1 97 ? -14.355 55.126 15.964 1.00 69.86 89 SER C CA 1
ATOM 3154 C C . SER C 1 97 ? -15.559 56.032 16.299 1.00 71.20 89 SER C C 1
ATOM 3155 O O . SER C 1 97 ? -15.431 56.886 17.168 1.00 75.50 89 SER C O 1
ATOM 3157 N N . GLN C 1 98 ? -16.715 55.823 15.650 1.00 69.82 90 GLN C N 1
ATOM 3158 C CA . GLN C 1 98 ? -17.892 56.729 15.725 1.00 70.37 90 GLN C CA 1
ATOM 3159 C C . GLN C 1 98 ? -18.674 56.668 17.045 1.00 66.00 90 GLN C C 1
ATOM 3160 O O . GLN C 1 98 ? -18.639 55.649 17.728 1.00 61.20 90 GLN C O 1
ATOM 3162 N N . PRO C 1 99 ? -19.415 57.757 17.387 1.00 68.47 91 PRO C N 1
ATOM 3163 C CA . PRO C 1 99 ? -20.092 57.854 18.687 1.00 64.85 91 PRO C CA 1
ATOM 3164 C C . PRO C 1 99 ? -21.395 57.061 18.705 1.00 59.70 91 PRO C C 1
ATOM 3165 O O . PRO C 1 99 ? -21.954 56.786 17.641 1.00 60.57 91 PRO C O 1
ATOM 3169 N N . ASN C 1 100 ? -21.868 56.705 19.899 1.00 54.43 92 ASN C N 1
ATOM 3170 C CA . ASN C 1 100 ? -23.096 55.934 20.051 1.00 49.76 92 ASN C CA 1
ATOM 3171 C C . ASN C 1 100 ? -23.065 54.716 19.123 1.00 45.62 92 ASN C C 1
ATOM 3172 O O . ASN C 1 100 ? -23.967 54.488 18.316 1.00 44.42 92 ASN C O 1
ATOM 3174 N N . LYS C 1 101 ? -21.985 53.948 19.253 1.00 42.80 93 LYS C N 1
ATOM 3175 C CA . LYS C 1 101 ? -21.783 52.725 18.486 1.00 39.89 93 LYS C CA 1
ATOM 3176 C C . LYS C 1 101 ? -22.944 51.745 18.534 1.00 35.37 93 LYS C C 1
ATOM 3177 O O . LYS C 1 101 ? -23.150 51.019 17.580 1.00 33.89 93 LYS C O 1
ATOM 3183 N N . PHE C 1 102 ? -23.698 51.719 19.629 1.00 33.39 94 PHE C N 1
ATOM 3184 C CA . PHE C 1 102 ? -24.724 50.682 19.802 1.00 30.85 94 PHE C CA 1
ATOM 3185 C C . PHE C 1 102 ? -26.131 51.123 19.409 1.00 32.64 94 PHE C C 1
ATOM 3186 O O . PHE C 1 102 ? -27.037 50.317 19.390 1.00 32.46 94 PHE C O 1
ATOM 3194 N N . THR C 1 103 ? -26.318 52.371 19.029 1.00 35.83 95 THR C N 1
ATOM 3195 C CA . THR C 1 103 ? -27.691 52.842 18.837 1.00 38.10 95 THR C CA 1
ATOM 3196 C C . THR C 1 103 ? -28.332 52.252 17.567 1.00 38.92 95 THR C C 1
ATOM 3197 O O . THR C 1 103 ? -29.511 51.935 17.571 1.00 39.61 95 THR C O 1
ATOM 3201 N N . LYS C 1 104 ? -27.561 52.082 16.498 1.00 39.77 96 LYS C N 1
ATOM 3202 C CA . LYS C 1 104 ? -28.069 51.448 15.274 1.00 41.81 96 LYS C CA 1
ATOM 3203 C C . LYS C 1 104 ? -27.845 49.919 15.210 1.00 38.96 96 LYS C C 1
ATOM 3204 O O . LYS C 1 104 ? -28.027 49.334 14.161 1.00 41.07 96 LYS C O 1
ATOM 3206 N N . ILE C 1 105 ? -27.469 49.275 16.314 1.00 35.39 97 ILE C N 1
ATOM 3207 C CA . ILE C 1 105 ? -27.044 47.864 16.289 1.00 33.25 97 ILE C CA 1
ATOM 3208 C C . ILE C 1 105 ? -28.010 46.951 17.049 1.00 31.85 97 ILE C C 1
ATOM 3209 O O . ILE C 1 105 ? -28.487 47.322 18.129 1.00 32.66 97 ILE C O 1
ATOM 3214 N N . ALA C 1 106 ? -28.291 45.767 16.492 1.00 30.16 98 ALA C N 1
ATOM 3215 C CA . ALA C 1 106 ? -29.142 44.765 17.163 1.00 28.89 98 ALA C CA 1
ATOM 3216 C C . ALA C 1 106 ? -28.237 43.938 18.068 1.00 26.06 98 ALA C C 1
ATOM 3217 O O . ALA C 1 106 ? -27.338 43.222 17.597 1.00 24.92 98 ALA C O 1
ATOM 3219 N N . TYR C 1 107 ? -28.460 44.056 19.374 1.00 24.59 99 TYR C N 1
ATOM 3220 C CA . TYR C 1 107 ? -27.674 43.313 20.348 1.00 23.85 99 TYR C CA 1
ATOM 3221 C C . TYR C 1 107 ? -28.562 42.871 21.519 1.00 25.23 99 TYR C C 1
ATOM 3222 O O . TYR C 1 107 ? -29.657 43.402 21.729 1.00 24.95 99 TYR C O 1
ATOM 3231 N N . GLU C 1 108 ? -28.077 41.860 22.237 1.00 26.12 100 GLU C N 1
ATOM 3232 C CA . GLU C 1 108 ? -28.695 41.445 23.497 1.00 28.88 100 GLU C CA 1
ATOM 3233 C C . GLU C 1 108 ? -27.588 41.447 24.567 1.00 28.28 100 GLU C C 1
ATOM 3234 O O . GLU C 1 108 ? -26.412 41.432 24.246 1.00 26.16 100 GLU C O 1
ATOM 3240 N N . LEU C 1 109 ? -27.961 41.537 25.828 1.00 29.56 101 LEU C N 1
ATOM 3241 C CA . LEU C 1 109 ? -26.970 41.641 26.889 1.00 30.32 101 LEU C CA 1
ATOM 3242 C C . LEU C 1 109 ? -26.759 40.262 27.514 1.00 33.90 101 LEU C C 1
ATOM 3243 O O . LEU C 1 109 ? -27.704 39.540 27.806 1.00 36.24 101 LEU C O 1
ATOM 3248 N N .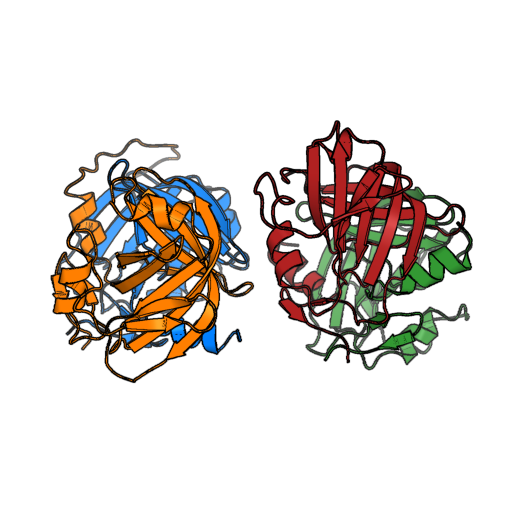 GLY C 1 110 ? -25.499 39.900 27.700 1.00 17.25 102 GLY C N 1
ATOM 3249 C CA . GLY C 1 110 ? -25.184 38.632 28.265 1.00 17.55 102 GLY C CA 1
ATOM 3250 C C . GLY C 1 110 ? -25.785 38.409 29.640 1.00 18.16 102 GLY C C 1
ATOM 3251 O O . GLY C 1 110 ? -25.913 39.343 30.426 1.00 17.44 102 GLY C O 1
ATOM 3252 N N . ASN C 1 111 ? -26.102 37.151 29.917 1.00 18.86 103 ASN C N 1
ATOM 3253 C CA . ASN C 1 111 ? -26.716 36.762 31.180 1.00 20.84 103 ASN C CA 1
ATOM 3254 C C . ASN C 1 111 ? -25.756 36.782 32.355 1.00 19.84 103 ASN C C 1
ATOM 3255 O O . ASN C 1 111 ? -26.151 36.947 33.494 1.00 19.80 103 ASN C O 1
ATOM 3260 N N . LYS C 1 112 ? -24.485 36.622 32.082 1.00 19.08 104 LYS C N 1
ATOM 3261 C CA . LYS C 1 112 ? -23.498 36.616 33.180 1.00 19.37 104 LYS C CA 1
ATOM 3262 C C . LYS C 1 112 ? -22.636 37.848 33.242 1.00 18.03 104 LYS C C 1
ATOM 3263 O O . LYS C 1 112 ? -21.868 38.027 34.184 1.00 18.48 104 LYS C O 1
ATOM 3269 N N . THR C 1 113 ? -22.745 38.712 32.252 1.00 16.71 105 THR C N 1
ATOM 3270 C CA . THR C 1 113 ? -21.907 39.889 32.216 1.00 15.84 105 THR C CA 1
ATOM 3271 C C . THR C 1 113 ? -22.643 41.203 31.976 1.00 16.12 105 THR C C 1
ATOM 3272 O O . THR C 1 113 ? -22.057 42.285 32.092 1.00 15.44 105 THR C O 1
ATOM 3276 N N . ASN C 1 114 ? -23.890 41.111 31.548 1.00 16.18 106 ASN C N 1
ATOM 3277 C CA . ASN C 1 114 ? -24.610 42.280 31.130 1.00 16.47 106 ASN C CA 1
ATOM 3278 C C . ASN C 1 114 ? -23.877 43.059 30.024 1.00 16.33 106 ASN C C 1
ATOM 3279 O O . ASN C 1 114 ? -24.082 44.294 29.883 1.00 16.14 106 ASN C O 1
ATOM 3284 N N . CYS C 1 115 ? -23.053 42.347 29.243 1.00 15.72 107 CYS C N 1
ATOM 3285 C CA . CYS C 1 115 ? -22.330 42.958 28.111 1.00 16.00 107 CYS C CA 1
ATOM 3286 C C . CYS C 1 115 ? -22.964 42.651 26.740 1.00 15.82 107 CYS C C 1
ATOM 3287 O O . CYS C 1 115 ? -23.527 41.612 26.546 1.00 15.96 107 CYS C O 1
ATOM 3290 N N . PRO C 1 116 ? -22.869 43.575 25.781 1.00 16.26 108 PRO C N 1
ATOM 3291 C CA . PRO C 1 116 ? -23.582 43.365 24.523 1.00 16.49 108 PRO C CA 1
ATOM 3292 C C . PRO C 1 116 ? -23.040 42.187 23.697 1.00 16.30 108 PRO C C 1
ATOM 3293 O O . PRO C 1 116 ? -21.826 42.071 23.504 1.00 15.75 108 PRO C O 1
ATOM 3297 N N . LEU C 1 117 ? -23.962 41.318 23.263 1.00 16.69 109 LEU C N 1
ATOM 3298 C CA . LEU C 1 117 ? -23.685 40.269 22.331 1.00 16.97 109 LEU C CA 1
ATOM 3299 C C . LEU C 1 117 ? -24.397 40.600 21.034 1.00 17.59 109 LEU C C 1
ATOM 3300 O O . LEU C 1 117 ? -25.572 40.919 21.054 1.00 18.37 109 LEU C O 1
ATOM 3305 N N . ILE C 1 118 ? -23.683 40.502 19.915 1.00 17.27 110 ILE C N 1
ATOM 3306 C CA . ILE C 1 118 ? -24.177 41.030 18.654 1.00 18.28 110 ILE C CA 1
ATOM 3307 C C . ILE C 1 118 ? -25.073 40.053 17.901 1.00 18.89 110 ILE C C 1
ATOM 3308 O O . ILE C 1 118 ? -24.625 39.008 17.480 1.00 18.60 110 ILE C O 1
ATOM 3313 N N . ASN C 1 119 ? -26.326 40.427 17.669 1.00 20.11 111 ASN C N 1
ATOM 3314 C CA . ASN C 1 119 ? -27.237 39.574 16.921 1.00 21.09 111 ASN C CA 1
ATOM 3315 C C . ASN C 1 119 ? -26.723 39.216 15.561 1.00 20.39 111 ASN C C 1
ATOM 3316 O O . ASN C 1 119 ? -26.252 40.094 14.811 1.00 19.71 111 ASN C O 1
ATOM 3321 N N . GLY C 1 120 ? -26.864 37.937 15.227 1.00 20.03 112 GLY C N 1
ATOM 3322 C CA . GLY C 1 120 ? -26.377 37.419 13.957 1.00 19.84 112 GLY C CA 1
ATOM 3323 C C . GLY C 1 120 ? -25.034 36.734 14.014 1.00 18.72 112 GLY C C 1
ATOM 3324 O O . GLY C 1 120 ? -24.682 35.977 13.111 1.00 18.90 112 GLY C O 1
ATOM 3325 N N . ALA C 1 121 ? -24.254 37.011 15.054 1.00 17.98 113 ALA C N 1
ATOM 3326 C CA . ALA C 1 121 ? -22.942 36.383 15.230 1.00 17.01 113 ALA C CA 1
ATOM 3327 C C . ALA C 1 121 ? -23.169 34.899 15.404 1.00 17.34 113 ALA C C 1
ATOM 3328 O O . ALA C 1 121 ? -24.207 34.491 15.892 1.00 17.55 113 ALA C O 1
ATOM 3330 N N . THR C 1 122 ? -22.166 34.119 15.047 1.00 17.14 114 THR C N 1
ATOM 3331 C CA . THR C 1 122 ? -22.254 32.683 15.030 1.00 18.40 114 THR C CA 1
ATOM 3332 C C . THR C 1 122 ? -22.124 32.124 16.438 1.00 18.47 114 THR C C 1
ATOM 3333 O O . THR C 1 122 ? -22.719 31.085 16.747 1.00 19.63 114 THR C O 1
ATOM 3337 N N . CYS C 1 123 ? -21.343 32.802 17.267 1.00 17.89 115 CYS C N 1
ATOM 3338 C CA . CYS C 1 123 ? -21.058 32.361 18.624 1.00 18.25 115 CYS C CA 1
ATOM 3339 C C . CYS C 1 123 ? -21.001 33.540 19.552 1.00 17.22 115 CYS C C 1
ATOM 3340 O O . CYS C 1 123 ? -20.506 34.618 19.176 1.00 16.45 115 CYS C O 1
ATOM 3343 N N . TYR C 1 124 ? -21.444 33.297 20.788 1.00 17.30 116 TYR C N 1
ATOM 3344 C CA . TYR C 1 124 ? -21.329 34.246 21.885 1.00 17.09 116 TYR C CA 1
ATOM 3345 C C . TYR C 1 124 ? -20.393 33.688 22.940 1.00 16.83 116 TYR C C 1
ATOM 3346 O O . TYR C 1 124 ? -20.435 32.493 23.269 1.00 16.72 116 TYR C O 1
ATOM 3355 N N . ILE C 1 125 ? -19.582 34.561 23.516 1.00 15.94 117 ILE C N 1
ATOM 3356 C CA . ILE C 1 125 ? -18.667 34.178 24.597 1.00 15.87 117 ILE C CA 1
ATOM 3357 C C . ILE C 1 125 ? -18.710 35.266 25.663 1.00 15.68 117 ILE C C 1
ATOM 3358 O O . ILE C 1 125 ? -18.599 36.459 25.340 1.00 15.90 117 ILE C O 1
ATOM 3363 N N . GLU C 1 126 ? -18.910 34.874 26.917 1.00 15.57 118 GLU C N 1
ATOM 3364 C CA . GLU C 1 126 ? -18.883 35.843 28.023 1.00 15.17 118 GLU C CA 1
ATOM 3365 C C . GLU C 1 126 ? -17.693 35.540 28.919 1.00 15.03 118 GLU C C 1
ATOM 3366 O O . GLU C 1 126 ? -17.384 34.383 29.155 1.00 15.52 118 GLU C O 1
ATOM 3372 N N . CYS C 1 127 ? -17.035 36.577 29.417 1.00 15.23 119 CYS C N 1
ATOM 3373 C CA . CYS C 1 127 ? -15.827 36.415 30.226 1.00 15.79 119 CYS C CA 1
ATOM 3374 C C . CYS C 1 127 ? -15.801 37.276 31.480 1.00 16.47 119 CYS C C 1
ATOM 3375 O O . CYS C 1 127 ? -16.289 38.420 31.485 1.00 15.49 119 CYS C O 1
ATOM 3378 N N . ASN C 1 128 ? -15.153 36.753 32.520 1.00 17.77 120 ASN C N 1
ATOM 3379 C CA . ASN C 1 128 ? -14.516 37.614 33.507 1.00 19.24 120 ASN C CA 1
ATOM 3380 C C . ASN C 1 128 ? -13.145 37.989 33.060 1.00 18.88 120 ASN C C 1
ATOM 3381 O O . ASN C 1 128 ? -12.477 37.193 32.425 1.00 18.78 120 ASN C O 1
ATOM 3386 N N . LYS C 1 129 ? -12.685 39.140 33.502 1.00 19.54 121 LYS C N 1
ATOM 3387 C CA . LYS C 1 129 ? -11.308 39.523 33.289 1.00 20.76 121 LYS C CA 1
ATOM 3388 C C . LYS C 1 129 ? -10.459 38.737 34.277 1.00 21.14 121 LYS C C 1
ATOM 3389 O O . LYS C 1 129 ? -10.690 38.728 35.510 1.00 22.17 121 LYS C O 1
ATOM 3395 N N . TYR C 1 130 ? -9.497 38.022 33.728 1.00 20.57 122 TYR C N 1
ATOM 3396 C CA . TYR C 1 130 ? -8.690 37.110 34.512 1.00 21.42 122 TYR C CA 1
ATOM 3397 C C . TYR C 1 130 ? -7.321 37.726 34.828 1.00 21.04 122 TYR C C 1
ATOM 3398 O O . TYR C 1 130 ? -6.742 37.461 35.865 1.00 21.28 122 TYR C O 1
ATOM 3407 N N . ALA C 1 131 ? -6.802 38.509 33.895 1.00 20.67 123 ALA C N 1
ATOM 3408 C CA . ALA C 1 131 ? -5.533 39.225 34.047 1.00 20.72 123 ALA C CA 1
ATOM 3409 C C . ALA C 1 131 ? -5.389 40.171 32.863 1.00 20.42 123 ALA C C 1
ATOM 3410 O O . ALA C 1 131 ? -6.007 39.927 31.814 1.00 20.52 123 ALA C O 1
ATOM 3412 N N . SER C 1 132 ? -4.593 41.237 33.013 1.00 20.13 124 SER C N 1
ATOM 3413 C CA . SER C 1 132 ? -4.195 42.070 31.873 1.00 19.36 124 SER C CA 1
ATOM 3414 C C . SER C 1 132 ? -2.752 42.505 32.016 1.00 19.85 124 SER C C 1
ATOM 3415 O O . SER C 1 132 ? -2.247 42.684 33.133 1.00 19.80 124 SER C O 1
ATOM 3418 N N . TYR C 1 133 ? -2.087 42.685 30.883 1.00 19.80 125 TYR C N 1
ATOM 3419 C CA . TYR C 1 133 ? -0.657 42.952 30.874 1.00 21.29 125 TYR C CA 1
ATOM 3420 C C . TYR C 1 133 ? -0.352 43.971 29.793 1.00 21.65 125 TYR C C 1
ATOM 3421 O O . TYR C 1 133 ? -0.895 43.869 28.702 1.00 20.17 125 TYR C O 1
ATOM 3430 N N . ASP C 1 134 ? 0.507 44.949 30.103 1.00 22.61 126 ASP C N 1
ATOM 3431 C CA . ASP C 1 134 ? 0.989 45.883 29.099 1.00 24.14 126 ASP C CA 1
ATOM 3432 C C . ASP C 1 134 ? 1.929 45.079 28.240 1.00 23.60 126 ASP C C 1
ATOM 3433 O O . ASP C 1 134 ? 2.684 44.263 28.758 1.00 24.31 126 ASP C O 1
ATOM 3438 N N . ALA C 1 135 ? 1.870 45.310 26.934 1.00 22.94 127 ALA C N 1
ATOM 3439 C CA . ALA C 1 135 ? 2.696 44.610 25.960 1.00 22.80 127 ALA C CA 1
ATOM 3440 C C . ALA C 1 135 ? 2.928 45.591 24.845 1.00 23.33 127 ALA C C 1
ATOM 3441 O O . ALA C 1 135 ? 2.064 45.777 23.974 1.00 22.43 127 ALA C O 1
ATOM 3443 N N . GLY C 1 136 ? 4.087 46.256 24.878 1.00 24.21 128 GLY C N 1
ATOM 3444 C CA . GLY C 1 136 ? 4.427 47.254 23.855 1.00 24.56 128 GLY C CA 1
ATOM 3445 C C . GLY C 1 136 ? 3.357 48.333 23.808 1.00 24.18 128 GLY C C 1
ATOM 3446 O O . GLY C 1 136 ? 3.053 48.912 24.840 1.00 23.83 128 GLY C O 1
ATOM 3447 N N . ASP C 1 137 ? 2.750 48.586 22.639 1.00 23.83 129 ASP C N 1
ATOM 3448 C CA . ASP C 1 137 ? 1.764 49.678 22.542 1.00 24.10 129 ASP C CA 1
ATOM 3449 C C . ASP C 1 137 ? 0.328 49.179 22.655 1.00 22.32 129 ASP C C 1
ATOM 3450 O O . ASP C 1 137 ? -0.609 49.911 22.365 1.00 21.90 129 ASP C O 1
ATOM 3455 N N . HIS C 1 138 ? 0.146 47.916 23.052 1.00 20.71 130 HIS C N 1
ATOM 3456 C CA . HIS C 1 138 ? -1.161 47.425 23.368 1.00 19.70 130 HIS C CA 1
ATOM 3457 C C . HIS C 1 138 ? -1.203 46.946 24.812 1.00 19.38 130 HIS C C 1
ATOM 3458 O O . HIS C 1 138 ? -0.169 46.922 25.532 1.00 20.02 130 HIS C O 1
ATOM 3465 N N . VAL C 1 139 ? -2.410 46.538 25.219 1.00 18.33 131 VAL C N 1
ATOM 3466 C CA . VAL C 1 139 ? -2.605 45.805 26.440 1.00 17.80 131 VAL C CA 1
ATOM 3467 C C . VAL C 1 139 ? -3.192 44.452 26.048 1.00 16.69 131 VAL C C 1
ATOM 3468 O O . VAL C 1 139 ? -4.084 44.365 25.184 1.00 15.85 131 VAL C O 1
ATOM 3472 N N . ILE C 1 140 ? -2.668 43.398 26.657 1.00 16.06 132 ILE C N 1
ATOM 3473 C CA . ILE C 1 140 ? -3.226 42.063 26.517 1.00 15.39 132 ILE C CA 1
ATOM 3474 C C . ILE C 1 140 ? -4.251 41.803 27.623 1.00 15.44 132 ILE C C 1
ATOM 3475 O O . ILE C 1 140 ? -3.920 41.861 28.818 1.00 15.44 132 ILE C O 1
ATOM 3480 N N . PHE C 1 141 ? -5.482 41.491 27.223 1.00 14.77 133 PHE C N 1
ATOM 3481 C CA . PHE C 1 141 ? -6.533 41.155 28.187 1.00 15.25 133 PHE C CA 1
ATOM 3482 C C . PHE C 1 141 ? -6.866 39.665 28.114 1.00 14.78 133 PHE C C 1
ATOM 3483 O O . PHE C 1 141 ? -7.273 39.184 27.065 1.00 14.80 133 PHE C O 1
ATOM 3491 N N . ILE C 1 142 ? -6.763 38.964 29.226 1.00 14.95 134 ILE C N 1
ATOM 3492 C CA . ILE C 1 142 ? -7.107 37.516 29.274 1.00 15.04 134 ILE C CA 1
ATOM 3493 C C . ILE C 1 142 ? -8.475 37.405 29.953 1.00 15.01 134 ILE C C 1
ATOM 3494 O O . ILE C 1 142 ? -8.719 38.070 30.985 1.00 14.89 134 ILE C O 1
ATOM 3499 N N . GLY C 1 143 ? -9.377 36.613 29.354 1.00 14.50 135 GLY C N 1
ATOM 3500 C CA . GLY C 1 143 ? -10.692 36.352 29.946 1.00 14.59 135 GLY C CA 1
ATOM 3501 C C . GLY C 1 143 ? -10.859 34.899 30.291 1.00 15.25 135 GLY C C 1
ATOM 3502 O O . GLY C 1 143 ? -10.359 34.033 29.588 1.00 14.89 135 GLY C O 1
ATOM 3503 N N . GLU C 1 144 ? -11.543 34.646 31.397 1.00 16.06 136 GLU C N 1
ATOM 3504 C CA . GLU C 1 144 ? -12.025 33.344 31.725 1.00 17.13 136 GLU C CA 1
ATOM 3505 C C . GLU C 1 144 ? -13.438 33.251 31.185 1.00 16.81 136 GLU C C 1
ATOM 3506 O O . GLU C 1 144 ? -14.302 34.110 31.483 1.00 16.64 136 GLU C O 1
ATOM 3512 N N . VAL C 1 145 ? -13.671 32.216 30.389 1.00 16.59 137 VAL C N 1
ATOM 3513 C CA . VAL C 1 145 ? -14.942 32.017 29.734 1.00 16.18 137 VAL C CA 1
ATOM 3514 C C . VAL C 1 145 ? -15.942 31.454 30.740 1.00 16.70 137 VAL C C 1
ATOM 3515 O O . VAL C 1 145 ? -15.744 30.381 31.269 1.00 17.76 137 VAL C O 1
ATOM 3519 N N . ILE C 1 146 ? -17.004 32.204 30.998 1.00 16.53 138 ILE C N 1
ATOM 3520 C CA . ILE C 1 146 ? -18.006 31.845 32.004 1.00 17.23 138 ILE C CA 1
ATOM 3521 C C . ILE C 1 146 ? -19.351 31.519 31.371 1.00 17.50 138 ILE C C 1
ATOM 3522 O O . ILE C 1 146 ? -20.274 31.125 32.068 1.00 17.92 138 ILE C O 1
ATOM 3527 N N . ASN C 1 147 ? -19.440 31.650 30.056 1.00 17.47 139 ASN C N 1
ATOM 3528 C CA . ASN C 1 147 ? -20.618 31.290 29.300 1.00 18.65 139 ASN C CA 1
ATOM 3529 C C . ASN C 1 147 ? -20.258 31.249 27.810 1.00 18.19 139 ASN C C 1
ATOM 3530 O O . ASN C 1 147 ? -19.402 32.018 27.337 1.00 16.14 139 ASN C O 1
ATOM 3535 N N . THR C 1 148 ? -20.880 30.322 27.074 1.00 18.94 140 THR C N 1
ATOM 3536 C CA . THR C 1 148 ? -20.760 30.309 25.615 1.00 19.27 140 THR C CA 1
ATOM 3537 C C . THR C 1 148 ? -22.050 29.839 24.980 1.00 20.02 140 THR C C 1
ATOM 3538 O O . THR C 1 148 ? -22.768 29.059 25.574 1.00 20.95 140 THR C O 1
ATOM 3542 N N . ALA C 1 149 ? -22.343 30.301 23.773 1.00 19.72 141 ALA C N 1
ATOM 3543 C CA . ALA C 1 149 ? -23.494 29.770 23.025 1.00 20.75 141 ALA C CA 1
ATOM 3544 C C . ALA C 1 149 ? -23.211 29.811 21.544 1.00 20.57 141 ALA C C 1
ATOM 3545 O O . ALA C 1 149 ? -22.589 30.745 21.040 1.00 20.10 141 ALA C O 1
ATOM 3547 N N . ILE C 1 150 ? -23.632 28.756 20.862 1.00 22.31 142 ILE C N 1
ATOM 3548 C CA . ILE C 1 150 ? -23.517 28.658 19.420 1.00 22.46 142 ILE C CA 1
ATOM 3549 C C . ILE C 1 150 ? -24.897 28.994 18.890 1.00 22.63 142 ILE C C 1
ATOM 3550 O O . ILE C 1 150 ? -25.866 28.327 19.223 1.00 22.61 142 ILE C O 1
ATOM 3555 N N . LYS C 1 151 ? -24.976 30.044 18.077 1.00 21.47 143 LYS C N 1
ATOM 3556 C CA . LYS C 1 151 ? -26.240 30.651 17.678 1.00 22.17 143 LYS C CA 1
ATOM 3557 C C . LYS C 1 151 ? -26.695 30.325 16.274 1.00 22.73 143 LYS C C 1
ATOM 3558 O O . LYS C 1 151 ? -27.888 30.385 15.987 1.00 23.40 143 LYS C O 1
ATOM 3564 N N . ASN C 1 152 ? -25.759 30.079 15.361 1.00 22.27 144 ASN C N 1
ATOM 3565 C CA . ASN C 1 152 ? -26.133 29.663 14.007 1.00 23.46 144 ASN C CA 1
ATOM 3566 C C . ASN C 1 152 ? -25.039 28.801 13.365 1.00 23.65 144 ASN C C 1
ATOM 3567 O O . ASN C 1 152 ? -24.054 28.495 14.000 1.00 22.46 144 ASN C O 1
ATOM 3572 N N . ASP C 1 153 ? -25.210 28.400 12.125 1.00 24.92 145 ASP C N 1
ATOM 3573 C CA . ASP C 1 153 ? -24.190 27.601 11.463 1.00 26.88 145 ASP C CA 1
ATOM 3574 C C . ASP C 1 153 ? -23.649 28.300 10.248 1.00 25.77 145 ASP C C 1
ATOM 3575 O O . ASP C 1 153 ? -23.184 27.658 9.328 1.00 25.60 145 ASP C O 1
ATOM 3580 N N . LEU C 1 154 ? -23.689 29.622 10.257 1.00 24.82 146 LEU C N 1
ATOM 3581 C CA . LEU C 1 154 ? -23.133 30.392 9.152 1.00 25.12 146 LEU C CA 1
ATOM 3582 C C . LEU C 1 154 ? -21.608 30.277 9.160 1.00 24.39 146 LEU C C 1
ATOM 3583 O O . LEU C 1 154 ? -20.990 29.989 10.186 1.00 23.27 146 LEU C O 1
ATOM 3588 N N . LYS C 1 155 ? -21.003 30.481 8.007 1.00 24.85 147 LYS C N 1
ATOM 3589 C CA . LYS C 1 155 ? -19.559 30.524 7.928 1.00 24.58 147 LYS C CA 1
ATOM 3590 C C . LYS C 1 155 ? -19.007 31.808 8.550 1.00 22.37 147 LYS C C 1
ATOM 3591 O O . LYS C 1 155 ? -19.658 32.848 8.514 1.00 21.42 147 LYS C O 1
ATOM 3597 N N . PRO C 1 156 ? -17.806 31.739 9.136 1.00 21.04 148 PRO C N 1
ATOM 3598 C CA . PRO C 1 156 ? -17.251 32.934 9.757 1.00 19.77 148 PRO C CA 1
ATOM 3599 C C . PRO C 1 156 ? -16.684 33.946 8.772 1.00 19.48 148 PRO C C 1
ATOM 3600 O O . PRO C 1 156 ? -16.172 33.577 7.684 1.00 20.13 148 PRO C O 1
ATOM 3604 N N . LEU C 1 157 ? -16.702 35.206 9.187 1.00 18.42 149 LEU C N 1
ATOM 3605 C CA . LEU C 1 157 ? -15.966 36.253 8.516 1.00 18.59 149 LEU C CA 1
ATOM 3606 C C . LEU C 1 157 ? -14.462 36.105 8.773 1.00 18.28 149 LEU C C 1
ATOM 3607 O O . LEU C 1 157 ? -14.050 35.832 9.900 1.00 17.10 149 LEU C O 1
ATOM 3612 N N . LEU C 1 158 ? -13.642 36.304 7.753 1.00 19.31 150 LEU C N 1
ATOM 3613 C CA . LEU C 1 158 ? -12.189 36.217 7.917 1.00 20.05 150 LEU C CA 1
ATOM 3614 C C . LEU C 1 158 ? -11.590 37.547 7.539 1.00 19.88 150 LEU C C 1
ATOM 3615 O O . LEU C 1 158 ? -12.138 38.245 6.683 1.00 21.56 150 LEU C O 1
ATOM 3620 N N . TYR C 1 159 ? -10.465 37.893 8.162 1.00 19.34 151 TYR C N 1
ATOM 3621 C CA . TYR C 1 159 ? -9.608 39.001 7.736 1.00 19.49 151 TYR C CA 1
ATOM 3622 C C . TYR C 1 159 ? -8.209 38.471 7.366 1.00 18.88 151 TYR C C 1
ATOM 3623 O O . TYR C 1 159 ? -7.554 37.830 8.168 1.00 17.88 151 TYR C O 1
ATOM 3632 N N . PHE C 1 160 ? -7.791 38.720 6.134 1.00 19.19 152 PHE C N 1
ATOM 3633 C CA . PHE C 1 160 ? -6.532 38.196 5.593 1.00 19.50 152 PHE C CA 1
ATOM 3634 C C . PHE C 1 160 ? -5.937 39.183 4.601 1.00 20.63 152 PHE C C 1
ATOM 3635 O O . PHE C 1 160 ? -6.636 39.726 3.762 1.00 20.58 152 PHE C O 1
ATOM 3643 N N . HIS C 1 161 ? -4.627 39.391 4.693 1.00 21.48 153 HIS C N 1
ATOM 3644 C CA . HIS C 1 161 ? -3.941 40.318 3.823 1.00 23.34 153 HIS C CA 1
ATOM 3645 C C . HIS C 1 161 ? -4.623 41.664 3.746 1.00 23.83 153 HIS C C 1
ATOM 3646 O O . HIS C 1 161 ? -4.755 42.242 2.669 1.00 24.67 153 HIS C O 1
ATOM 3653 N N . LYS C 1 162 ? -5.053 42.171 4.894 1.00 23.32 154 LYS C N 1
ATOM 3654 C CA . LYS C 1 162 ? -5.583 43.544 4.981 1.00 24.28 154 LYS C CA 1
ATOM 3655 C C . LYS C 1 162 ? -6.926 43.672 4.257 1.00 24.81 154 LYS C C 1
ATOM 3656 O O . LYS C 1 162 ? -7.296 44.733 3.817 1.00 25.47 154 LYS C O 1
ATOM 3662 N N . SER C 1 163 ? -7.662 42.575 4.182 1.00 24.53 155 SER C N 1
ATOM 3663 C CA . SER C 1 163 ? -8.879 42.540 3.433 1.00 25.20 155 SER C CA 1
ATOM 3664 C C . SER C 1 163 ? -9.857 41.573 4.073 1.00 23.95 155 SER C C 1
ATOM 3665 O O . SER C 1 163 ? -9.419 40.571 4.627 1.00 22.73 155 SER C O 1
ATOM 3668 N N . TYR C 1 164 ? -11.165 41.818 3.961 1.00 24.23 156 TYR C N 1
ATOM 3669 C CA . TYR C 1 164 ? -12.151 40.795 4.378 1.00 23.99 156 TYR C CA 1
ATOM 3670 C C . TYR C 1 164 ? -12.189 39.639 3.398 1.00 24.82 156 TYR C C 1
ATOM 3671 O O . TYR C 1 164 ? -12.110 39.840 2.185 1.00 25.53 156 TYR C O 1
ATOM 3680 N N . THR C 1 165 ? -12.302 38.416 3.910 1.00 24.59 157 THR C N 1
ATOM 3681 C CA . THR C 1 165 ? -12.512 37.278 2.989 1.00 25.27 157 THR C CA 1
ATOM 3682 C C . THR C 1 165 ? -13.339 36.177 3.635 1.00 25.06 157 THR C C 1
ATOM 3683 O O . THR C 1 165 ? -13.927 36.383 4.706 1.00 23.88 157 THR C O 1
ATOM 3687 N N . ASN C 1 166 ? -13.385 35.027 2.961 1.00 25.62 158 ASN C N 1
ATOM 3688 C CA . ASN C 1 166 ? -14.339 33.968 3.211 1.00 26.57 158 ASN C CA 1
ATOM 3689 C C . ASN C 1 166 ? -13.660 32.585 3.136 1.00 26.95 158 ASN C C 1
ATOM 3690 O O . ASN C 1 166 ? -12.694 32.424 2.407 1.00 26.33 158 ASN C O 1
ATOM 3695 N N . LEU C 1 167 ? -14.160 31.601 3.883 1.00 27.59 159 LEU C N 1
ATOM 3696 C CA . LEU C 1 167 ? -13.681 30.229 3.755 1.00 30.27 159 LEU C CA 1
ATOM 3697 C C . LEU C 1 167 ? -14.269 29.592 2.515 1.00 33.16 159 LEU C C 1
ATOM 3698 O O . LEU C 1 167 ? -15.321 30.007 2.055 1.00 34.27 159 LEU C O 1
ATOM 3703 N N . GLN C 1 168 ? -13.592 28.574 1.989 1.00 35.11 160 GLN C N 1
ATOM 3704 C CA . GLN C 1 168 ? -14.099 27.842 0.828 1.00 38.64 160 GLN C CA 1
ATOM 3705 C C . GLN C 1 168 ? -15.421 27.203 1.214 1.00 39.65 160 GLN C C 1
ATOM 3706 O O . GLN C 1 168 ? -16.319 27.099 0.371 1.00 40.60 160 GLN C O 1
ATOM 3709 N N . VAL D 1 13 ? -18.531 26.378 32.733 1.00 36.40 5 VAL D N 1
ATOM 3710 C CA . VAL D 1 13 ? -18.366 26.093 31.268 1.00 34.70 5 VAL D CA 1
ATOM 3711 C C . VAL D 1 13 ? -17.391 24.929 31.086 1.00 34.47 5 VAL D C 1
ATOM 3712 O O . VAL D 1 13 ? -16.214 25.026 31.468 1.00 33.86 5 VAL D O 1
ATOM 3716 N N . THR D 1 14 ? -17.868 23.871 30.436 1.00 33.47 6 THR D N 1
ATOM 3717 C CA . THR D 1 14 ? -17.088 22.654 30.303 1.00 33.88 6 THR D CA 1
ATOM 3718 C C . THR D 1 14 ? -16.018 22.801 29.239 1.00 32.72 6 THR D C 1
ATOM 3719 O O . THR D 1 14 ? -16.128 23.645 28.331 1.00 31.56 6 THR D O 1
ATOM 3723 N N . GLU D 1 15 ? -14.979 21.981 29.352 1.00 32.91 7 GLU D N 1
ATOM 3724 C CA . GLU D 1 15 ? -13.962 21.873 28.311 1.00 31.91 7 GLU D CA 1
ATOM 3725 C C . GLU D 1 15 ? -14.606 21.691 26.928 1.00 31.21 7 GLU D C 1
ATOM 3726 O O . GLU D 1 15 ? -14.264 22.404 25.965 1.00 30.05 7 GLU D O 1
ATOM 3728 N N . SER D 1 16 ? -15.544 20.760 26.831 1.00 31.86 8 SER D N 1
ATOM 3729 C CA . SER D 1 16 ? -16.214 20.478 25.562 1.00 32.54 8 SER D CA 1
ATOM 3730 C C . SER D 1 16 ? -16.887 21.725 24.941 1.00 30.82 8 SER D C 1
ATOM 3731 O O . SER D 1 16 ? -16.630 22.091 23.799 1.00 29.29 8 SER D O 1
ATOM 3734 N N . GLN D 1 17 ? -17.740 22.370 25.715 1.00 30.97 9 GLN D N 1
ATOM 3735 C CA . GLN D 1 17 ? -18.436 23.570 25.278 1.00 30.25 9 GLN D CA 1
ATOM 3736 C C . GLN D 1 17 ? -17.444 24.653 24.825 1.00 27.62 9 GLN D C 1
ATOM 3737 O O . GLN D 1 17 ? -17.638 25.274 23.784 1.00 25.83 9 GLN D O 1
ATOM 3743 N N . PHE D 1 18 ? -16.390 24.850 25.611 1.00 25.91 10 PHE D N 1
ATOM 3744 C CA . PHE D 1 18 ? -15.366 25.821 25.289 1.00 25.31 10 PHE D CA 1
ATOM 3745 C C . PHE D 1 18 ? -14.769 25.519 23.916 1.00 25.33 10 PHE D C 1
ATOM 3746 O O . PHE D 1 18 ? -14.739 26.390 23.043 1.00 22.68 10 PHE D O 1
ATOM 3754 N N . LYS D 1 19 ? -14.326 24.279 23.722 1.00 27.00 11 LYS D N 1
ATOM 3755 C CA . LYS D 1 19 ? -13.635 23.924 22.480 1.00 28.62 11 LYS D CA 1
ATOM 3756 C C . LYS D 1 19 ? -14.546 23.992 21.275 1.00 27.94 11 LYS D C 1
ATOM 3757 O O . LYS D 1 19 ? -14.156 24.459 20.221 1.00 27.71 11 LYS D O 1
ATOM 3763 N N . ASP D 1 20 ? -15.764 23.518 21.442 1.00 29.72 12 ASP D N 1
ATOM 3764 C CA . ASP D 1 20 ? -16.729 23.541 20.359 1.00 30.53 12 ASP D CA 1
ATOM 3765 C C . ASP D 1 20 ? -16.985 24.989 19.929 1.00 28.10 12 ASP D C 1
ATOM 3766 O O . ASP D 1 20 ? -17.046 25.269 18.746 1.00 26.92 12 ASP D O 1
ATOM 3771 N N . THR D 1 21 ? -17.116 25.896 20.892 1.00 25.92 13 THR D N 1
ATOM 3772 C CA . THR D 1 21 ? -17.323 27.303 20.560 1.00 25.95 13 THR D CA 1
ATOM 3773 C C . THR D 1 21 ? -16.090 27.900 19.884 1.00 25.82 13 THR D C 1
ATOM 3774 O O . THR D 1 21 ? -16.204 28.471 18.805 1.00 26.13 13 THR D O 1
ATOM 3778 N N . MET D 1 22 ? -14.914 27.734 20.485 1.00 25.49 14 MET D N 1
ATOM 3779 C CA . MET D 1 22 ? -13.670 28.304 19.913 1.00 26.19 14 MET D CA 1
ATOM 3780 C C . MET D 1 22 ? -13.256 27.720 18.573 1.00 26.37 14 MET D C 1
ATOM 3781 O O . MET D 1 22 ? -12.575 28.379 17.791 1.00 27.47 14 MET D O 1
ATOM 3786 N N . SER D 1 23 ? -13.636 26.484 18.313 1.00 27.84 15 SER D N 1
ATOM 3787 C CA . SER D 1 23 ? -13.375 25.880 17.015 1.00 29.80 15 SER D CA 1
ATOM 3788 C C . SER D 1 23 ? -14.111 26.590 15.872 1.00 30.68 15 SER D C 1
ATOM 3789 O O . SER D 1 23 ? -13.895 26.267 14.698 1.00 34.15 15 SER D O 1
ATOM 3792 N N . ARG D 1 24 ? -15.007 27.512 16.213 1.00 29.62 16 ARG D N 1
ATOM 3793 C CA . ARG D 1 24 ? -15.772 28.234 15.221 1.00 29.76 16 ARG D CA 1
ATOM 3794 C C . ARG D 1 24 ? -15.130 29.581 14.952 1.00 27.53 16 ARG D C 1
ATOM 3795 O O . ARG D 1 24 ? -15.606 30.333 14.085 1.00 27.49 16 ARG D O 1
ATOM 3803 N N . PHE D 1 25 ? -14.032 29.865 15.666 1.00 24.55 17 PHE D N 1
ATOM 3804 C CA . PHE D 1 25 ? -13.132 30.943 15.298 1.00 23.89 17 PHE D CA 1
ATOM 3805 C C . PHE D 1 25 ? -12.029 30.354 14.398 1.00 23.56 17 PHE D C 1
ATOM 3806 O O . PHE D 1 25 ? -11.187 29.543 14.867 1.00 23.05 17 PHE D O 1
ATOM 3814 N N . PRO D 1 26 ? -12.054 30.707 13.099 1.00 22.98 18 PRO D N 1
ATOM 3815 C CA . PRO D 1 26 ? -11.049 30.185 12.175 1.00 23.00 18 PRO D CA 1
ATOM 3816 C C . PRO D 1 26 ? -9.677 30.780 12.439 1.00 22.19 18 PRO D C 1
ATOM 3817 O O . PRO D 1 26 ? -9.563 31.975 12.720 1.00 22.02 18 PRO D O 1
ATOM 3821 N N . GLN D 1 27 ? -8.648 29.963 12.321 1.00 22.56 19 GLN D N 1
ATOM 3822 C CA . GLN D 1 27 ? -7.259 30.427 12.492 1.00 22.47 19 GLN D CA 1
ATOM 3823 C C . GLN D 1 27 ? -6.303 29.873 11.469 1.00 21.53 19 GLN D C 1
ATOM 3824 O O . GLN D 1 27 ? -6.535 28.802 10.910 1.00 21.18 19 GLN D O 1
ATOM 3830 N N . GLY D 1 28 ? -5.256 30.648 11.199 1.00 20.45 20 GLY D N 1
ATOM 3831 C CA . GLY D 1 28 ? -4.147 30.205 10.376 1.00 20.05 20 GLY D CA 1
ATOM 3832 C C . GLY D 1 28 ? -3.373 29.130 11.127 1.00 18.91 20 GLY D C 1
ATOM 3833 O O . GLY D 1 28 ? -3.683 28.813 12.279 1.00 18.02 20 GLY D O 1
ATOM 3834 N N . VAL D 1 29 ? -2.349 28.598 10.497 1.00 18.22 21 VAL D N 1
ATOM 3835 C CA . VAL D 1 29 ? -1.575 27.518 11.073 1.00 17.95 21 VAL D CA 1
ATOM 3836 C C . VAL D 1 29 ? -0.094 27.786 10.884 1.00 17.39 21 VAL D C 1
ATOM 3837 O O . VAL D 1 29 ? 0.329 28.035 9.762 1.00 17.47 21 VAL D O 1
ATOM 3841 N N . THR D 1 30 ? 0.682 27.700 11.972 1.00 16.78 22 THR D N 1
ATOM 3842 C CA . THR D 1 30 ? 2.118 27.914 11.930 1.00 16.74 22 THR D CA 1
ATOM 3843 C C . THR D 1 30 ? 2.918 26.775 12.554 1.00 16.80 22 THR D C 1
ATOM 3844 O O . THR D 1 30 ? 2.426 25.985 13.351 1.00 16.08 22 THR D O 1
ATOM 3848 N N . ILE D 1 31 ? 4.181 26.699 12.166 1.00 17.08 23 ILE D N 1
ATOM 3849 C CA . ILE D 1 31 ? 5.145 25.883 12.886 1.00 17.54 23 ILE D CA 1
ATOM 3850 C C . ILE D 1 31 ? 6.080 26.855 13.598 1.00 17.78 23 ILE D C 1
ATOM 3851 O O . ILE D 1 31 ? 6.672 27.733 12.965 1.00 18.08 23 ILE D O 1
ATOM 3856 N N . ILE D 1 32 ? 6.208 26.672 14.905 1.00 18.14 24 ILE D N 1
ATOM 3857 C CA . ILE D 1 32 ? 6.961 27.529 15.789 1.00 18.66 24 ILE D CA 1
ATOM 3858 C C . ILE D 1 32 ? 8.123 26.694 16.326 1.00 19.48 24 ILE D C 1
ATOM 3859 O O . ILE D 1 32 ? 7.935 25.559 16.767 1.00 20.14 24 ILE D O 1
ATOM 3864 N N . THR D 1 33 ? 9.327 27.225 16.242 1.00 19.88 25 THR D N 1
ATOM 3865 C CA . THR D 1 33 ? 10.499 26.414 16.472 1.00 20.61 25 THR D CA 1
ATOM 3866 C C . THR D 1 33 ? 11.516 27.149 17.300 1.00 22.07 25 THR D C 1
ATOM 3867 O O . THR D 1 33 ? 11.534 28.384 17.359 1.00 21.50 25 THR D O 1
ATOM 3871 N N . THR D 1 34 ? 12.419 26.379 17.888 1.00 23.57 26 THR D N 1
ATOM 3872 C CA . THR D 1 34 ? 13.594 26.954 18.488 1.00 25.58 26 THR D CA 1
ATOM 3873 C C . THR D 1 34 ? 14.753 25.938 18.355 1.00 27.05 26 THR D C 1
ATOM 3874 O O . THR D 1 34 ? 14.539 24.782 18.023 1.00 27.08 26 THR D O 1
ATOM 3878 N N . ASN D 1 35 ? 15.961 26.421 18.594 1.00 29.29 27 ASN D N 1
ATOM 3879 C CA . ASN D 1 35 ? 17.193 25.663 18.527 1.00 31.32 27 ASN D CA 1
ATOM 3880 C C . ASN D 1 35 ? 17.823 25.840 19.907 1.00 34.53 27 ASN D C 1
ATOM 3881 O O . ASN D 1 35 ? 18.190 26.949 20.285 1.00 34.91 27 ASN D O 1
ATOM 3886 N N . CYS D 1 36 ? 17.885 24.770 20.690 1.00 37.93 28 CYS D N 1
ATOM 3887 C CA . CYS D 1 36 ? 18.325 24.879 22.085 1.00 42.06 28 CYS D CA 1
ATOM 3888 C C . CYS D 1 36 ? 19.572 24.016 22.207 1.00 45.05 28 CYS D C 1
ATOM 3889 O O . CYS D 1 36 ? 19.483 22.788 22.233 1.00 44.83 28 CYS D O 1
ATOM 3892 N N . ASN D 1 37 ? 20.732 24.681 22.203 1.00 47.96 29 ASN D N 1
ATOM 3893 C CA . ASN D 1 37 ? 22.030 24.015 22.201 1.00 50.60 29 ASN D CA 1
ATOM 3894 C C . ASN D 1 37 ? 22.070 22.953 21.113 1.00 50.28 29 ASN D C 1
ATOM 3895 O O . ASN D 1 37 ? 22.289 21.781 21.398 1.00 52.77 29 ASN D O 1
ATOM 3897 N N . ASN D 1 38 ? 21.783 23.370 19.877 1.00 49.33 30 ASN D N 1
ATOM 3898 C CA . ASN D 1 38 ? 21.833 22.500 18.674 1.00 47.17 30 ASN D CA 1
ATOM 3899 C C . ASN D 1 38 ? 20.783 21.409 18.525 1.00 44.71 30 ASN D C 1
ATOM 3900 O O . ASN D 1 38 ? 20.765 20.718 17.509 1.00 45.34 30 ASN D O 1
ATOM 3905 N N . GLU D 1 39 ? 19.923 21.242 19.520 1.00 42.84 31 GLU D N 1
ATOM 3906 C CA . GLU D 1 39 ? 18.780 20.360 19.406 1.00 40.65 31 GLU D CA 1
ATOM 3907 C C . GLU D 1 39 ? 17.617 21.190 18.864 1.00 35.90 31 GLU D C 1
ATOM 3908 O O . GLU D 1 39 ? 17.383 22.297 19.334 1.00 34.05 31 GLU D O 1
ATOM 3914 N N . LEU D 1 40 ? 16.911 20.638 17.879 1.00 32.55 32 LEU D N 1
ATOM 3915 C CA . LEU D 1 40 ? 15.819 21.303 17.225 1.00 29.58 32 LEU D CA 1
ATOM 3916 C C . LEU D 1 40 ? 14.449 20.898 17.809 1.00 28.47 32 LEU D C 1
ATOM 3917 O O . LEU D 1 40 ? 14.167 19.719 18.022 1.00 28.94 32 LEU D O 1
ATOM 3922 N N . PHE D 1 41 ? 13.607 21.902 18.047 1.00 26.78 33 PHE D N 1
ATOM 3923 C CA . PHE D 1 41 ? 12.259 21.717 18.584 1.00 25.97 33 PHE D CA 1
ATOM 3924 C C . PHE D 1 41 ? 11.249 22.500 17.788 1.00 23.91 33 PHE D C 1
ATOM 3925 O O . PHE D 1 41 ? 11.519 23.621 17.343 1.00 22.94 33 PHE D O 1
ATOM 3933 N N . GLY D 1 42 ? 10.091 21.885 17.570 1.00 22.80 34 GLY D N 1
ATOM 3934 C CA . GLY D 1 42 ? 9.004 22.575 16.890 1.00 21.16 34 GLY D CA 1
ATOM 3935 C C . GLY D 1 42 ? 7.638 22.065 17.259 1.00 20.51 34 GLY D C 1
ATOM 3936 O O . GLY D 1 42 ? 7.490 20.922 17.669 1.00 20.81 34 GLY D O 1
ATOM 3937 N N . PHE D 1 43 ? 6.625 22.905 17.082 1.00 19.31 35 PHE D N 1
ATOM 3938 C CA . PHE D 1 43 ? 5.252 22.432 17.209 1.00 19.31 35 PHE D CA 1
ATOM 3939 C C . PHE D 1 43 ? 4.328 23.222 16.296 1.00 18.47 35 PHE D C 1
ATOM 3940 O O . PHE D 1 43 ? 4.662 24.314 15.852 1.00 17.31 35 PHE D O 1
ATOM 3948 N N . THR D 1 44 ? 3.188 22.612 15.994 1.00 19.11 36 THR D N 1
ATOM 3949 C CA . THR D 1 44 ? 2.139 23.259 15.216 1.00 18.96 36 THR D CA 1
ATOM 3950 C C . THR D 1 44 ? 1.304 24.165 16.107 1.00 18.71 36 THR D C 1
ATOM 3951 O O . THR D 1 44 ? 0.839 23.741 17.154 1.00 18.78 36 THR D O 1
ATOM 3955 N N . ALA D 1 45 ? 1.141 25.419 15.688 1.00 18.40 37 ALA D N 1
ATOM 3956 C CA . ALA D 1 45 ? 0.456 26.421 16.504 1.00 18.58 37 ALA D CA 1
ATOM 3957 C C . ALA D 1 45 ? -0.541 27.247 15.693 1.00 18.63 37 ALA D C 1
ATOM 3958 O O . ALA D 1 45 ? -0.183 27.792 14.638 1.00 18.70 37 ALA D O 1
ATOM 3960 N N . SER D 1 46 ? -1.759 27.367 16.217 1.00 18.55 38 SER D N 1
ATOM 3961 C CA . SER D 1 46 ? -2.774 28.275 15.688 1.00 19.57 38 SER D CA 1
ATOM 3962 C C . SER D 1 46 ? -3.044 29.488 16.604 1.00 20.05 38 SER D C 1
ATOM 3963 O O . SER D 1 46 ? -3.777 30.404 16.238 1.00 19.51 38 SER D O 1
ATOM 3966 N N . SER D 1 47 ? -2.407 29.538 17.767 1.00 24.23 39 SER D N 1
ATOM 3967 C CA . SER D 1 47 ? -2.621 30.676 18.657 1.00 25.37 39 SER D CA 1
ATOM 3968 C C . SER D 1 47 ? -1.714 31.911 18.401 1.00 24.67 39 SER D C 1
ATOM 3969 O O . SER D 1 47 ? -1.475 32.681 19.305 1.00 27.05 39 SER D O 1
ATOM 3972 N N . LEU D 1 48 ? -1.165 32.082 17.207 1.00 24.38 40 LEU D N 1
ATOM 3973 C CA . LEU D 1 48 ? -0.393 33.254 16.885 1.00 22.13 40 LEU D CA 1
ATOM 3974 C C . LEU D 1 48 ? -1.296 34.497 16.811 1.00 21.47 40 LEU D C 1
ATOM 3975 O O . LEU D 1 48 ? -2.406 34.449 16.264 1.00 21.29 40 LEU D O 1
ATOM 3980 N N . THR D 1 49 ? -0.806 35.606 17.348 1.00 19.63 41 THR D N 1
ATOM 3981 C CA A THR D 1 49 ? -1.435 36.890 17.083 0.50 19.63 41 THR D CA 1
ATOM 3982 C CA B THR D 1 49 ? -1.484 36.893 17.204 0.50 19.99 41 THR D CA 1
ATOM 3983 C C . THR D 1 49 ? -0.451 38.037 17.218 1.00 19.02 41 THR D C 1
ATOM 3984 O O . THR D 1 49 ? 0.518 37.986 17.954 1.00 17.90 41 THR D O 1
ATOM 3991 N N . SER D 1 50 ? -0.671 39.054 16.405 1.00 19.98 42 SER D N 1
ATOM 3992 C CA . SER D 1 50 ? 0.064 40.309 16.534 1.00 20.77 42 SER D CA 1
ATOM 3993 C C . SER D 1 50 ? -0.371 40.970 17.830 1.00 20.45 42 SER D C 1
ATOM 3994 O O . SER D 1 50 ? -1.523 40.892 18.206 1.00 21.65 42 SER D O 1
ATOM 3997 N N . VAL D 1 51 ? 0.568 41.628 18.488 1.00 20.73 43 VAL D N 1
ATOM 3998 C CA . VAL D 1 51 ? 0.391 42.214 19.804 1.00 20.40 43 VAL D CA 1
ATOM 3999 C C . VAL D 1 51 ? 0.660 43.740 19.782 1.00 20.44 43 VAL D C 1
ATOM 4000 O O . VAL D 1 51 ? -0.165 44.527 20.222 1.00 20.37 43 VAL D O 1
ATOM 4004 N N . SER D 1 52 ? 1.809 44.140 19.233 1.00 19.98 44 SER D N 1
ATOM 4005 C CA . SER D 1 52 ? 2.246 45.533 19.286 1.00 20.42 44 SER D CA 1
ATOM 4006 C C . SER D 1 52 ? 2.915 45.897 17.987 1.00 20.81 44 SER D C 1
ATOM 4007 O O . SER D 1 52 ? 3.499 45.039 17.351 1.00 20.89 44 SER D O 1
ATOM 4010 N N . LEU D 1 53 ? 2.841 47.171 17.608 1.00 22.16 45 LEU D N 1
ATOM 4011 C CA . LEU D 1 53 ? 3.541 47.697 16.435 1.00 23.30 45 LEU D CA 1
ATOM 4012 C C . LEU D 1 53 ? 4.891 48.339 16.840 1.00 24.56 45 LEU D C 1
ATOM 4013 O O . LEU D 1 53 ? 5.902 48.115 16.209 1.00 25.31 45 LEU D O 1
ATOM 4018 N N . LYS D 1 54 ? 4.902 49.104 17.924 1.00 25.02 46 LYS D N 1
ATOM 4019 C CA . LYS D 1 54 ? 6.129 49.725 18.454 1.00 26.20 46 LYS D CA 1
ATOM 4020 C C . LYS D 1 54 ? 6.235 49.348 19.934 1.00 25.80 46 LYS D C 1
ATOM 4021 O O . LYS D 1 54 ? 5.535 49.898 20.764 1.00 26.20 46 LYS D O 1
ATOM 4023 N N . PRO D 1 55 ? 7.077 48.375 20.278 1.00 25.55 47 PRO D N 1
ATOM 4024 C CA . PRO D 1 55 ? 7.896 47.632 19.342 1.00 25.55 47 PRO D CA 1
ATOM 4025 C C . PRO D 1 55 ? 7.066 46.552 18.668 1.00 23.39 47 PRO D C 1
ATOM 4026 O O . PRO D 1 55 ? 5.943 46.281 19.094 1.00 22.42 47 PRO D O 1
ATOM 4030 N N . PRO D 1 56 ? 7.619 45.935 17.624 1.00 23.24 48 PRO D N 1
ATOM 4031 C CA . PRO D 1 56 ? 6.862 44.921 16.888 1.00 22.02 48 PRO D CA 1
ATOM 4032 C C . PRO D 1 56 ? 6.865 43.558 17.591 1.00 20.80 48 PRO D C 1
ATOM 4033 O O . PRO D 1 56 ? 7.872 42.853 17.565 1.00 21.30 48 PRO D O 1
ATOM 4037 N N . LEU D 1 57 ? 5.740 43.225 18.225 1.00 19.45 49 LEU D N 1
ATOM 4038 C CA . LEU D 1 57 ? 5.611 42.031 19.076 1.00 18.40 49 LEU D CA 1
ATOM 4039 C C . LEU D 1 57 ? 4.505 41.153 18.573 1.00 17.27 49 LEU D C 1
ATOM 4040 O O . LEU D 1 57 ? 3.494 41.636 18.064 1.00 17.71 49 LEU D O 1
ATOM 4045 N N . ILE D 1 58 ? 4.701 39.858 18.738 1.00 16.89 50 ILE D N 1
ATOM 4046 C CA . ILE D 1 58 ? 3.675 38.853 18.473 1.00 16.24 50 ILE D CA 1
ATOM 4047 C C . ILE D 1 58 ? 3.626 37.922 19.675 1.00 15.94 50 ILE D C 1
ATOM 4048 O O . ILE D 1 58 ? 4.535 37.928 20.518 1.00 16.10 50 ILE D O 1
ATOM 4053 N N . LEU D 1 59 ? 2.580 37.108 19.761 1.00 15.77 51 LEU D N 1
ATOM 4054 C CA . LEU D 1 59 ? 2.535 36.101 20.801 1.00 15.78 51 LEU D CA 1
ATOM 4055 C C . LEU D 1 59 ? 2.020 34.771 20.272 1.00 15.73 51 LEU D C 1
ATOM 4056 O O . LEU D 1 59 ? 1.417 34.703 19.183 1.00 15.15 51 LEU D O 1
ATOM 4061 N N . PHE D 1 60 ? 2.335 33.727 21.042 1.00 15.52 52 PHE D N 1
ATOM 4062 C CA . PHE D 1 60 ? 1.756 32.384 20.872 1.00 16.10 52 PHE D CA 1
ATOM 4063 C C . PHE D 1 60 ? 1.587 31.725 22.205 1.00 16.36 52 PHE D C 1
ATOM 4064 O O . PHE D 1 60 ? 2.228 32.140 23.189 1.00 16.64 52 PHE D O 1
ATOM 4072 N N . CYS D 1 61 ? 0.736 30.701 22.243 1.00 16.94 53 CYS D N 1
ATOM 4073 C CA . CYS D 1 61 ? 0.440 30.012 23.475 1.00 17.94 53 CYS D CA 1
ATOM 4074 C C . CYS D 1 61 ? 0.849 28.561 23.320 1.00 18.80 53 CYS D C 1
ATOM 4075 O O . CYS D 1 61 ? 0.542 27.925 22.294 1.00 19.39 53 CYS D O 1
ATOM 4078 N N . LEU D 1 62 ? 1.517 28.027 24.340 1.00 19.16 54 LEU D N 1
ATOM 4079 C CA . LEU D 1 62 ? 2.002 26.672 24.277 1.00 20.08 54 LEU D CA 1
ATOM 4080 C C . LEU D 1 62 ? 1.567 25.911 25.512 1.00 21.39 54 LEU D C 1
ATOM 4081 O O . LEU D 1 62 ? 1.687 26.418 26.610 1.00 21.40 54 LEU D O 1
ATOM 4086 N N . ASN D 1 63 ? 1.065 24.689 25.327 1.00 23.02 55 ASN D N 1
ATOM 4087 C CA . ASN D 1 63 ? 0.594 23.864 26.454 1.00 24.71 55 ASN D CA 1
ATOM 4088 C C . ASN D 1 63 ? 1.723 23.473 27.385 1.00 25.53 55 ASN D C 1
ATOM 4089 O O . ASN D 1 63 ? 2.818 23.144 26.959 1.00 24.78 55 ASN D O 1
ATOM 4094 N N . LYS D 1 64 ? 1.441 23.554 28.674 1.00 27.07 56 LYS D N 1
ATOM 4095 C CA . LYS D 1 64 ? 2.375 23.118 29.696 1.00 29.41 56 LYS D CA 1
ATOM 4096 C C . LYS D 1 64 ? 2.673 21.623 29.656 1.00 31.26 56 LYS D C 1
ATOM 4097 O O . LYS D 1 64 ? 3.689 21.212 30.187 1.00 32.53 56 LYS D O 1
ATOM 4103 N N . ASN D 1 65 ? 1.803 20.823 29.035 1.00 32.89 57 ASN D N 1
ATOM 4104 C CA . ASN D 1 65 ? 2.019 19.370 28.913 1.00 35.55 57 ASN D CA 1
ATOM 4105 C C . ASN D 1 65 ? 2.770 18.965 27.645 1.00 35.48 57 ASN D C 1
ATOM 4106 O O . ASN D 1 65 ? 2.952 17.781 27.389 1.00 36.36 57 ASN D O 1
ATOM 4111 N N . SER D 1 66 ? 3.220 19.929 26.848 1.00 35.26 58 SER D N 1
ATOM 4112 C CA . SER D 1 66 ? 3.876 19.586 25.573 1.00 35.71 58 SER D CA 1
ATOM 4113 C C . SER D 1 66 ? 5.329 19.151 25.780 1.00 36.70 58 SER D C 1
ATOM 4114 O O . SER D 1 66 ? 6.014 19.627 26.687 1.00 36.31 58 SER D O 1
ATOM 4117 N N . PHE D 1 67 ? 5.813 18.277 24.911 1.00 37.76 59 PHE D N 1
ATOM 4118 C CA . PHE D 1 67 ? 7.218 17.827 24.986 1.00 39.08 59 PHE D CA 1
ATOM 4119 C C . PHE D 1 67 ? 8.189 19.007 24.851 1.00 37.47 59 PHE D C 1
ATOM 4120 O O . PHE D 1 67 ? 9.256 19.010 25.432 1.00 37.13 59 PHE D O 1
ATOM 4122 N N . SER D 1 68 ? 7.790 20.022 24.099 1.00 36.69 60 SER D N 1
ATOM 4123 C CA . SER D 1 68 ? 8.699 21.083 23.660 1.00 36.71 60 SER D CA 1
ATOM 4124 C C . SER D 1 68 ? 8.799 22.280 24.596 1.00 35.86 60 SER D C 1
ATOM 4125 O O . SER D 1 68 ? 9.663 23.142 24.402 1.00 36.15 60 SER D O 1
ATOM 4128 N N . ILE D 1 69 ? 7.915 22.369 25.586 1.00 34.46 61 ILE D N 1
ATOM 4129 C CA . ILE D 1 69 ? 7.803 23.616 26.341 1.00 32.75 61 ILE D CA 1
ATOM 4130 C C . ILE D 1 69 ? 9.079 23.946 27.093 1.00 32.90 61 ILE D C 1
ATOM 4131 O O . ILE D 1 69 ? 9.466 25.099 27.165 1.00 31.59 61 ILE D O 1
ATOM 4136 N N . ASN D 1 70 ? 9.736 22.926 27.633 1.00 34.24 62 ASN D N 1
ATOM 4137 C CA A ASN D 1 70 ? 10.971 23.143 28.370 0.50 35.87 62 ASN D CA 1
ATOM 4138 C CA B ASN D 1 70 ? 10.993 23.098 28.356 0.50 35.80 62 ASN D CA 1
ATOM 4139 C C . ASN D 1 70 ? 11.989 23.884 27.520 1.00 35.62 62 ASN D C 1
ATOM 4140 O O . ASN D 1 70 ? 12.592 24.833 27.983 1.00 35.29 62 ASN D O 1
ATOM 4149 N N . SER D 1 71 ? 12.131 23.473 26.264 1.00 35.99 63 SER D N 1
ATOM 4150 C CA . SER D 1 71 ? 13.102 24.078 25.358 1.00 36.36 63 SER D CA 1
ATOM 4151 C C . SER D 1 71 ? 12.771 25.523 25.023 1.00 34.68 63 SER D C 1
ATOM 4152 O O . SER D 1 71 ? 13.679 26.358 24.962 1.00 34.71 63 SER D O 1
ATOM 4155 N N . PHE D 1 72 ? 11.482 25.823 24.803 1.00 32.08 64 PHE D N 1
ATOM 4156 C CA . PHE D 1 72 ? 11.057 27.221 24.583 1.00 30.13 64 PHE D CA 1
ATOM 4157 C C . PHE D 1 72 ? 11.263 28.068 25.819 1.00 30.09 64 PHE D C 1
ATOM 4158 O O . PHE D 1 72 ? 11.602 29.236 25.706 1.00 29.02 64 PHE D O 1
ATOM 4166 N N . GLN D 1 73 ? 11.067 27.476 26.997 1.00 30.81 65 GLN D N 1
ATOM 4167 C CA . GLN D 1 73 ? 11.271 28.211 28.237 1.00 32.33 65 GLN D CA 1
ATOM 4168 C C . GLN D 1 73 ? 12.752 28.482 28.457 1.00 33.94 65 GLN D C 1
ATOM 4169 O O . GLN D 1 73 ? 13.103 29.558 28.903 1.00 35.28 65 GLN D O 1
ATOM 4175 N N . LYS D 1 74 ? 13.620 27.547 28.083 1.00 34.79 66 LYS D N 1
ATOM 4176 C CA . LYS D 1 74 ? 15.053 27.734 28.295 1.00 37.52 66 LYS D CA 1
ATOM 4177 C C . LYS D 1 74 ? 15.709 28.603 27.218 1.00 37.21 66 LYS D C 1
ATOM 4178 O O . LYS D 1 74 ? 16.723 29.243 27.497 1.00 39.06 66 LYS D O 1
ATOM 4180 N N . SER D 1 75 ? 15.148 28.662 26.009 1.00 35.23 67 SER D N 1
ATOM 4181 C CA . SER D 1 75 ? 15.812 29.418 24.926 1.00 35.89 67 SER D CA 1
ATOM 4182 C C . SER D 1 75 ? 15.302 30.847 24.829 1.00 34.49 67 SER D C 1
ATOM 4183 O O . SER D 1 75 ? 14.170 31.136 25.223 1.00 32.75 67 SER D O 1
ATOM 4186 N N . ASP D 1 76 ? 16.151 31.720 24.285 1.00 35.02 68 ASP D N 1
ATOM 4187 C CA . ASP D 1 76 ? 15.858 33.154 24.192 1.00 35.23 68 ASP D CA 1
ATOM 4188 C C . ASP D 1 76 ? 15.385 33.615 22.804 1.00 32.61 68 ASP D C 1
ATOM 4189 O O . ASP D 1 76 ? 15.177 34.808 22.592 1.00 31.55 68 ASP D O 1
ATOM 4194 N N . LYS D 1 77 ? 15.196 32.672 21.881 1.00 28.48 69 LYS D N 1
ATOM 4195 C CA . LYS D 1 77 ? 14.723 32.975 20.532 1.00 26.82 69 LYS D CA 1
ATOM 4196 C C . LYS D 1 77 ? 13.809 31.896 19.987 1.00 24.41 69 LYS D C 1
ATOM 4197 O O . LYS D 1 77 ? 13.824 30.756 20.428 1.00 24.55 69 LYS D O 1
ATOM 4203 N N . PHE D 1 78 ? 13.021 32.277 18.994 1.00 22.10 70 PHE D N 1
ATOM 4204 C CA . PHE D 1 78 ? 12.183 31.340 18.252 1.00 20.54 70 PHE D CA 1
ATOM 4205 C C . PHE D 1 78 ? 11.873 31.857 16.848 1.00 19.49 70 PHE D C 1
ATOM 4206 O O . PHE D 1 78 ? 11.985 33.065 16.554 1.00 19.48 70 PHE D O 1
ATOM 4214 N N . ALA D 1 79 ? 11.460 30.932 15.985 1.00 19.03 71 ALA D N 1
ATOM 4215 C CA . ALA D 1 79 ? 10.972 31.294 14.652 1.00 18.90 71 ALA D CA 1
ATOM 4216 C C . ALA D 1 79 ? 9.588 30.719 14.374 1.00 18.61 71 ALA D C 1
ATOM 4217 O O . ALA D 1 79 ? 9.164 29.718 14.980 1.00 19.51 71 ALA D O 1
ATOM 4219 N N . VAL D 1 80 ? 8.913 31.359 13.423 1.00 18.08 72 VAL D N 1
ATOM 4220 C CA . VAL D 1 80 ? 7.532 31.070 13.057 1.00 16.87 72 VAL D CA 1
ATOM 4221 C C . VAL D 1 80 ? 7.478 30.971 11.536 1.00 16.48 72 VAL D C 1
ATOM 4222 O O . VAL D 1 80 ? 8.007 31.825 10.832 1.00 16.30 72 VAL D O 1
ATOM 4226 N N . SER D 1 81 ? 6.842 29.924 11.037 1.00 16.17 73 SER D N 1
ATOM 4227 C CA . SER D 1 81 ? 6.592 29.776 9.622 1.00 16.27 73 SER D CA 1
ATOM 4228 C C . SER D 1 81 ? 5.088 29.642 9.430 1.00 16.42 73 SER D C 1
ATOM 4229 O O . SER D 1 81 ? 4.452 28.795 10.054 1.00 16.41 73 SER D O 1
ATOM 4232 N N . ILE D 1 82 ? 4.511 30.514 8.627 1.00 16.79 74 ILE D N 1
ATOM 4233 C CA . ILE D 1 82 ? 3.085 30.488 8.375 1.00 17.11 74 ILE D CA 1
ATOM 4234 C C . ILE D 1 82 ? 2.841 29.513 7.243 1.00 17.23 74 ILE D C 1
ATOM 4235 O O . ILE D 1 82 ? 3.347 29.700 6.163 1.00 17.35 74 ILE D O 1
ATOM 4240 N N . LEU D 1 83 ? 2.061 28.471 7.502 1.00 17.28 75 LEU D N 1
ATOM 4241 C CA . LEU D 1 83 ? 1.914 27.413 6.529 1.00 17.30 75 LEU D CA 1
ATOM 4242 C C . LEU D 1 83 ? 0.948 27.769 5.394 1.00 17.22 75 LEU D C 1
ATOM 4243 O O . LEU D 1 83 ? -0.050 28.461 5.598 1.00 16.86 75 LEU D O 1
ATOM 4248 N N . ALA D 1 84 ? 1.302 27.294 4.199 1.00 17.40 76 ALA D N 1
ATOM 4249 C CA . ALA D 1 84 ? 0.466 27.368 3.016 1.00 18.13 76 ALA D CA 1
ATOM 4250 C C . ALA D 1 84 ? -0.550 26.239 3.029 1.00 18.86 76 ALA D C 1
ATOM 4251 O O . ALA D 1 84 ? -0.392 25.260 3.748 1.00 17.81 76 ALA D O 1
ATOM 4253 N N . GLU D 1 85 ? -1.579 26.382 2.208 1.00 20.68 77 GLU D N 1
ATOM 4254 C CA . GLU D 1 85 ? -2.691 25.451 2.200 1.00 22.27 77 GLU D CA 1
ATOM 4255 C C . GLU D 1 85 ? -2.319 24.053 1.720 1.00 22.94 77 GLU D C 1
ATOM 4256 O O . GLU D 1 85 ? -3.064 23.112 1.981 1.00 23.87 77 GLU D O 1
ATOM 4262 N N . ASN D 1 86 ? -1.183 23.915 1.031 1.00 22.93 78 ASN D N 1
ATOM 4263 C CA . ASN D 1 86 ? -0.681 22.594 0.600 1.00 23.45 78 ASN D CA 1
ATOM 4264 C C . ASN D 1 86 ? 0.249 21.919 1.629 1.00 22.63 78 ASN D C 1
ATOM 4265 O O . ASN D 1 86 ? 0.978 20.982 1.282 1.00 22.22 78 ASN D O 1
ATOM 4270 N N . GLN D 1 87 ? 0.220 22.385 2.880 1.00 21.26 79 GLN D N 1
ATOM 4271 C CA . GLN D 1 87 ? 1.162 21.886 3.903 1.00 21.41 79 GLN D CA 1
ATOM 4272 C C . GLN D 1 87 ? 0.483 21.206 5.109 1.00 21.83 79 GLN D C 1
ATOM 4273 O O . GLN D 1 87 ? 1.020 21.219 6.225 1.00 20.66 79 GLN D O 1
ATOM 4279 N N . ILE D 1 88 ? -0.684 20.611 4.871 1.00 22.72 80 ILE D N 1
ATOM 4280 C CA . ILE D 1 88 ? -1.428 19.905 5.916 1.00 23.88 80 ILE D CA 1
ATOM 4281 C C . ILE D 1 88 ? -0.570 18.801 6.541 1.00 24.54 80 ILE D C 1
ATOM 4282 O O . ILE D 1 88 ? -0.550 18.628 7.758 1.00 23.45 80 ILE D O 1
ATOM 4287 N N . ASP D 1 89 ? 0.167 18.078 5.711 1.00 26.29 81 ASP D N 1
ATOM 4288 C CA . ASP D 1 89 ? 1.022 16.986 6.218 1.00 28.19 81 ASP D CA 1
ATOM 4289 C C . ASP D 1 89 ? 2.070 17.491 7.192 1.00 26.60 81 ASP D C 1
ATOM 4290 O O . ASP D 1 89 ? 2.365 16.831 8.180 1.00 26.77 81 ASP D O 1
ATOM 4295 N N . ILE D 1 90 ? 2.626 18.669 6.919 1.00 24.77 82 ILE D N 1
ATOM 4296 C CA . ILE D 1 90 ? 3.602 19.264 7.807 1.00 23.87 82 ILE D CA 1
ATOM 4297 C C . ILE D 1 90 ? 2.955 19.663 9.141 1.00 22.29 82 ILE D C 1
ATOM 4298 O O . ILE D 1 90 ? 3.533 19.445 10.225 1.00 21.64 82 ILE D O 1
ATOM 4303 N N . SER D 1 91 ? 1.782 20.278 9.067 1.00 20.53 83 SER D N 1
ATOM 4304 C CA . SER D 1 91 ? 1.033 20.606 10.259 1.00 20.06 83 SER D CA 1
ATOM 4305 C C . SER D 1 91 ? 0.767 19.361 11.130 1.00 21.11 83 SER D C 1
ATOM 4306 O O . SER D 1 91 ? 1.022 19.372 12.339 1.00 21.04 83 SER D O 1
ATOM 4309 N N . LYS D 1 92 ? 0.304 18.276 10.515 1.00 21.54 84 LYS D N 1
ATOM 4310 C CA . LYS D 1 92 ? -0.012 17.065 11.265 1.00 22.96 84 LYS D CA 1
ATOM 4311 C C . LYS D 1 92 ? 1.244 16.451 11.862 1.00 23.56 84 LYS D C 1
ATOM 4312 O O . LYS D 1 92 ? 1.213 15.923 12.969 1.00 23.91 84 LYS D O 1
ATOM 4318 N N . HIS D 1 93 ? 2.346 16.540 11.118 1.00 23.07 85 HIS D N 1
ATOM 4319 C CA . HIS D 1 93 ? 3.631 16.039 11.561 1.00 23.85 85 HIS D CA 1
ATOM 4320 C C . HIS D 1 93 ? 4.062 16.730 12.833 1.00 23.31 85 HIS D C 1
ATOM 4321 O O . HIS D 1 93 ? 4.394 16.076 13.818 1.00 24.38 85 HIS D O 1
ATOM 4328 N N . PHE D 1 94 ? 4.043 18.058 12.818 1.00 22.04 86 PHE D N 1
ATOM 4329 C CA . PHE D 1 94 ? 4.537 18.830 13.956 1.00 21.94 86 PHE D CA 1
ATOM 4330 C C . PHE D 1 94 ? 3.582 18.844 15.154 1.00 22.83 86 PHE D C 1
ATOM 4331 O O . PHE D 1 94 ? 3.987 19.237 16.251 1.00 22.72 86 PHE D O 1
ATOM 4339 N N . ALA D 1 95 ? 2.359 18.336 14.975 1.00 23.83 87 ALA D N 1
ATOM 4340 C CA . ALA D 1 95 ? 1.401 18.219 16.084 1.00 25.05 87 ALA D CA 1
ATOM 4341 C C . ALA D 1 95 ? 1.644 16.990 16.984 1.00 27.95 87 ALA D C 1
ATOM 4342 O O . ALA D 1 95 ? 1.134 16.936 18.097 1.00 28.68 87 ALA D O 1
ATOM 4344 N N . LYS D 1 96 ? 2.403 16.012 16.503 1.00 30.24 88 LYS D N 1
ATOM 4345 C CA . LYS D 1 96 ? 2.700 14.788 17.252 1.00 33.80 88 LYS D CA 1
ATOM 4346 C C . LYS D 1 96 ? 3.718 15.064 18.364 1.00 36.49 88 LYS D C 1
ATOM 4347 O O . LYS D 1 96 ? 4.531 15.983 18.244 1.00 37.03 88 LYS D O 1
ATOM 4349 N N . SER D 1 97 ? 3.655 14.307 19.460 1.00 40.81 89 SER D N 1
ATOM 4350 C CA . SER D 1 97 ? 4.704 14.354 20.489 1.00 43.47 89 SER D CA 1
ATOM 4351 C C . SER D 1 97 ? 5.712 13.258 20.169 1.00 45.62 89 SER D C 1
ATOM 4352 O O . SER D 1 97 ? 5.637 12.160 20.704 1.00 50.89 89 SER D O 1
ATOM 4355 N N . GLN D 1 98 ? 6.633 13.559 19.263 1.00 45.34 90 GLN D N 1
ATOM 4356 C CA . GLN D 1 98 ? 7.663 12.615 18.833 1.00 47.41 90 GLN D CA 1
ATOM 4357 C C . GLN D 1 98 ? 8.984 13.380 18.826 1.00 45.63 90 GLN D C 1
ATOM 4358 O O . GLN D 1 98 ? 8.993 14.566 18.543 1.00 43.77 90 GLN D O 1
ATOM 4360 N N . PRO D 1 99 ? 10.099 12.708 19.153 1.00 46.48 91 PRO D N 1
ATOM 4361 C CA . PRO D 1 99 ? 11.371 13.420 19.105 1.00 45.12 91 PRO D CA 1
ATOM 4362 C C . PRO D 1 99 ? 11.879 13.478 17.675 1.00 44.06 91 PRO D C 1
ATOM 4363 O O . PRO D 1 99 ? 11.317 12.819 16.802 1.00 44.40 91 PRO D O 1
ATOM 4367 N N . ASN D 1 100 ? 12.935 14.245 17.427 1.00 42.54 92 ASN D N 1
ATOM 4368 C CA . ASN D 1 100 ? 13.568 14.263 16.107 1.00 41.67 92 ASN D CA 1
ATOM 4369 C C . ASN D 1 100 ? 12.566 14.555 15.001 1.00 39.04 92 ASN D C 1
ATOM 4370 O O . ASN D 1 100 ? 12.501 13.837 14.007 1.00 39.56 92 ASN D O 1
ATOM 4375 N N . LYS D 1 101 ? 11.794 15.623 15.170 1.00 36.08 93 LYS D N 1
ATOM 4376 C CA . LYS D 1 101 ? 10.784 15.977 14.182 1.00 34.46 93 LYS D CA 1
ATOM 4377 C C . LYS D 1 101 ? 11.375 16.527 12.890 1.00 33.06 93 LYS D C 1
ATOM 4378 O O . LYS D 1 101 ? 10.650 16.667 11.910 1.00 33.10 93 LYS D O 1
ATOM 4384 N N . PHE D 1 102 ? 12.664 16.861 12.869 1.00 32.59 94 PHE D N 1
ATOM 4385 C CA . PHE D 1 102 ? 13.219 17.604 11.733 1.00 31.66 94 PHE D CA 1
ATOM 4386 C C . PHE D 1 102 ? 13.976 16.765 10.719 1.00 33.88 94 PHE D C 1
ATOM 4387 O O . PHE D 1 102 ? 14.409 17.283 9.699 1.00 32.99 94 PHE D O 1
ATOM 4395 N N . THR D 1 103 ? 14.106 15.469 10.971 1.00 37.54 95 THR D N 1
ATOM 4396 C CA . THR D 1 103 ? 15.015 14.646 10.194 1.00 41.20 95 THR D CA 1
ATOM 4397 C C . THR D 1 103 ? 14.568 14.461 8.752 1.00 41.90 95 THR D C 1
ATOM 4398 O O . THR D 1 103 ? 15.409 14.347 7.871 1.00 44.86 95 THR D O 1
ATOM 4402 N N . LYS D 1 104 ? 13.265 14.431 8.497 1.00 40.96 96 LYS D N 1
ATOM 4403 C CA . LYS D 1 104 ? 12.780 14.278 7.122 1.00 41.04 96 LYS D CA 1
ATOM 4404 C C . LYS D 1 104 ? 12.123 15.552 6.562 1.00 39.17 96 LYS D C 1
ATOM 4405 O O . LYS D 1 104 ? 11.527 15.507 5.490 1.00 42.88 96 LYS D O 1
ATOM 4407 N N . ILE D 1 105 ? 12.243 16.678 7.265 1.00 34.83 97 ILE D N 1
ATOM 4408 C CA . ILE D 1 105 ? 11.606 17.937 6.853 1.00 31.82 97 ILE D CA 1
ATOM 4409 C C . ILE D 1 105 ? 12.650 18.846 6.207 1.00 29.99 97 ILE D C 1
ATOM 4410 O O . ILE D 1 105 ? 13.784 18.893 6.652 1.00 29.76 97 ILE D O 1
ATOM 4415 N N . ALA D 1 106 ? 12.252 19.530 5.134 1.00 28.27 98 ALA D N 1
ATOM 4416 C CA . ALA D 1 106 ? 13.043 20.586 4.503 1.00 27.59 98 ALA D CA 1
ATOM 4417 C C . ALA D 1 106 ? 12.974 21.873 5.316 1.00 26.19 98 ALA D C 1
ATOM 4418 O O . ALA D 1 106 ? 11.907 22.474 5.479 1.00 24.07 98 ALA D O 1
ATOM 4420 N N . TYR D 1 107 ? 14.112 22.309 5.829 1.00 25.56 99 TYR D N 1
ATOM 4421 C CA . TYR D 1 107 ? 14.114 23.518 6.629 1.00 24.46 99 TYR D CA 1
ATOM 4422 C C . TYR D 1 107 ? 15.431 24.265 6.427 1.00 24.65 99 TYR D C 1
ATOM 4423 O O . TYR D 1 107 ? 16.388 23.699 5.943 1.00 24.28 99 TYR D O 1
ATOM 4432 N N . GLU D 1 108 ? 15.446 25.542 6.796 1.00 23.79 100 GLU D N 1
ATOM 4433 C CA . GLU D 1 108 ? 16.676 26.323 6.839 1.00 24.80 100 GLU D CA 1
ATOM 4434 C C . GLU D 1 108 ? 16.753 26.995 8.208 1.00 24.63 100 GLU D C 1
ATOM 4435 O O . GLU D 1 108 ? 15.727 27.296 8.795 1.00 25.36 100 GLU D O 1
ATOM 4437 N N . LEU D 1 109 ? 17.953 27.182 8.758 1.00 25.71 101 LEU D N 1
ATOM 4438 C CA . LEU D 1 109 ? 18.075 27.871 10.047 1.00 25.16 101 LEU D CA 1
ATOM 4439 C C . LEU D 1 109 ? 18.049 29.370 9.780 1.00 25.33 101 LEU D C 1
ATOM 4440 O O . LEU D 1 109 ? 18.725 29.862 8.880 1.00 25.73 101 LEU D O 1
ATOM 4445 N N . GLY D 1 110 ? 17.233 30.081 10.545 1.00 24.88 102 GLY D N 1
ATOM 4446 C CA . GLY D 1 110 ? 17.083 31.508 10.375 1.00 25.77 102 GLY D CA 1
ATOM 4447 C C . GLY D 1 110 ? 18.385 32.258 10.570 1.00 27.65 102 GLY D C 1
ATOM 4448 O O . GLY D 1 110 ? 19.181 31.928 11.455 1.00 27.18 102 GLY D O 1
ATOM 4449 N N . ASN D 1 111 ? 18.568 33.281 9.747 1.00 28.60 103 ASN D N 1
ATOM 4450 C CA . ASN D 1 111 ? 19.755 34.115 9.756 1.00 31.84 103 ASN D CA 1
ATOM 4451 C C . ASN D 1 111 ? 20.007 34.812 11.103 1.00 31.11 103 ASN D C 1
ATOM 4452 O O . ASN D 1 111 ? 21.152 34.943 11.513 1.00 32.47 103 ASN D O 1
ATOM 4457 N N . LYS D 1 112 ? 18.959 35.227 11.807 1.00 29.07 104 LYS D N 1
ATOM 4458 C CA . LYS D 1 112 ? 19.136 35.967 13.067 1.00 30.03 104 LYS D CA 1
ATOM 4459 C C . LYS D 1 112 ? 19.073 35.100 14.330 1.00 28.64 104 LYS D C 1
ATOM 4460 O O . LYS D 1 112 ? 19.731 35.417 15.315 1.00 30.21 104 LYS D O 1
ATOM 4466 N N . THR D 1 113 ? 18.309 34.014 14.285 1.00 25.83 105 THR D N 1
ATOM 4467 C CA . THR D 1 113 ? 18.029 33.216 15.455 1.00 24.84 105 THR D CA 1
ATOM 4468 C C . THR D 1 113 ? 18.604 31.798 15.407 1.00 25.09 105 THR D C 1
ATOM 4469 O O . THR D 1 113 ? 18.677 31.121 16.426 1.00 24.47 105 THR D O 1
ATOM 4473 N N . ASN D 1 114 ? 19.022 31.357 14.227 1.00 25.38 106 ASN D N 1
ATOM 4474 C CA . ASN D 1 114 ? 19.441 29.987 14.040 1.00 26.19 106 ASN D CA 1
ATOM 4475 C C . ASN D 1 114 ? 18.311 28.977 14.309 1.00 24.89 106 ASN D C 1
ATOM 4476 O O . ASN D 1 114 ? 18.583 27.809 14.537 1.00 25.28 106 ASN D O 1
ATOM 4481 N N . CYS D 1 115 ? 17.053 29.432 14.255 1.00 24.25 107 CYS D N 1
ATOM 4482 C CA . CYS D 1 115 ? 15.894 28.593 14.522 1.00 23.34 107 CYS D CA 1
ATOM 4483 C C . CYS D 1 115 ? 15.286 28.117 13.213 1.00 22.96 107 CYS D C 1
ATOM 4484 O O . CYS D 1 115 ? 15.337 28.836 12.226 1.00 23.39 107 CYS D O 1
ATOM 4487 N N . PRO D 1 116 ? 14.739 26.886 13.198 1.00 22.64 108 PRO D N 1
ATOM 4488 C CA . PRO D 1 116 ? 14.295 26.339 11.939 1.00 22.69 108 PRO D CA 1
ATOM 4489 C C . PRO D 1 116 ? 13.132 27.079 11.298 1.00 21.56 108 PRO D C 1
ATOM 4490 O O . PRO D 1 116 ? 12.123 27.355 11.929 1.00 19.95 108 PRO D O 1
ATOM 4494 N N . LEU D 1 117 ? 13.298 27.366 10.017 1.00 22.42 109 LEU D N 1
ATOM 4495 C CA . LEU D 1 117 ? 12.232 27.905 9.177 1.00 21.47 109 LEU D CA 1
ATOM 4496 C C . LEU D 1 117 ? 11.844 26.857 8.146 1.00 21.58 109 LEU D C 1
ATOM 4497 O O . LEU D 1 117 ? 12.713 26.237 7.554 1.00 21.53 109 LEU D O 1
ATOM 4502 N N . ILE D 1 118 ? 10.532 26.679 7.940 1.00 21.17 110 ILE D N 1
ATOM 4503 C CA . ILE D 1 118 ? 9.977 25.518 7.225 1.00 20.81 110 ILE D CA 1
ATOM 4504 C C . ILE D 1 118 ? 9.811 25.857 5.760 1.00 21.16 110 ILE D C 1
ATOM 4505 O O . ILE D 1 118 ? 9.093 26.805 5.432 1.00 21.22 110 ILE D O 1
ATOM 4510 N N . ASN D 1 119 ? 10.488 25.123 4.885 1.00 22.94 111 ASN D N 1
ATOM 4511 C CA . ASN D 1 119 ? 10.474 25.439 3.449 1.00 24.41 111 ASN D CA 1
ATOM 4512 C C . ASN D 1 119 ? 9.079 25.231 2.912 1.00 22.81 111 ASN D C 1
ATOM 4513 O O . ASN D 1 119 ? 8.372 24.390 3.427 1.00 22.15 111 ASN D O 1
ATOM 4518 N N . GLY D 1 120 ? 8.660 26.039 1.939 1.00 22.26 112 GLY D N 1
ATOM 4519 C CA . GLY D 1 120 ? 7.285 25.974 1.397 1.00 22.42 112 GLY D CA 1
ATOM 4520 C C . GLY D 1 120 ? 6.268 26.895 2.093 1.00 21.02 112 GLY D C 1
ATOM 4521 O O . GLY D 1 120 ? 5.198 27.181 1.552 1.00 21.42 112 GLY D O 1
ATOM 4522 N N . ALA D 1 121 ? 6.614 27.381 3.283 1.00 20.15 113 ALA D N 1
ATOM 4523 C CA . ALA D 1 121 ? 5.761 28.299 4.047 1.00 18.70 113 ALA D CA 1
ATOM 4524 C C . ALA D 1 121 ? 5.568 29.569 3.284 1.00 18.93 113 ALA D C 1
ATOM 4525 O O . ALA D 1 121 ? 6.417 29.956 2.497 1.00 18.98 113 ALA D O 1
ATOM 4527 N N . THR D 1 122 ? 4.467 30.250 3.576 1.00 18.88 114 THR D N 1
ATOM 4528 C CA . THR D 1 122 ? 4.169 31.514 2.908 1.00 19.71 114 THR D CA 1
ATOM 4529 C C . THR D 1 122 ? 5.059 32.630 3.441 1.00 19.90 114 THR D C 1
ATOM 4530 O O . THR D 1 122 ? 5.409 33.518 2.684 1.00 20.98 114 THR D O 1
ATOM 4534 N N . CYS D 1 123 ? 5.444 32.534 4.720 1.00 19.38 115 CYS D N 1
ATOM 4535 C CA . CYS D 1 123 ? 6.118 33.614 5.468 1.00 20.59 115 CYS D CA 1
ATOM 4536 C C . CYS D 1 123 ? 6.988 33.059 6.563 1.00 19.10 115 CYS D C 1
ATOM 4537 O O . CYS D 1 123 ? 6.642 32.056 7.180 1.00 17.85 115 CYS D O 1
ATOM 4540 N N . TYR D 1 124 ? 8.064 33.789 6.841 1.00 19.58 116 TYR D N 1
ATOM 4541 C CA . TYR D 1 124 ? 8.994 33.496 7.917 1.00 20.10 116 TYR D CA 1
ATOM 4542 C C . TYR D 1 124 ? 9.014 34.701 8.849 1.00 20.84 116 TYR D C 1
ATOM 4543 O O . TYR D 1 124 ? 8.983 35.867 8.397 1.00 20.98 116 TYR D O 1
ATOM 4552 N N . ILE D 1 125 ? 9.092 34.423 10.152 1.00 19.89 117 ILE D N 1
ATOM 4553 C CA . ILE D 1 125 ? 9.248 35.452 11.138 1.00 19.98 117 ILE D CA 1
ATOM 4554 C C . ILE D 1 125 ? 10.281 34.950 12.127 1.00 19.63 117 ILE D C 1
ATOM 4555 O O . ILE D 1 125 ? 10.193 33.809 12.585 1.00 19.06 117 ILE D O 1
ATOM 4560 N N . GLU D 1 126 ? 11.234 35.807 12.474 1.00 19.94 118 GLU D N 1
ATOM 4561 C CA . GLU D 1 126 ? 12.200 35.492 13.514 1.00 20.46 118 GLU D CA 1
ATOM 4562 C C . GLU D 1 126 ? 12.001 36.407 14.718 1.00 20.91 118 GLU D C 1
ATOM 4563 O O . GLU D 1 126 ? 11.830 37.639 14.567 1.00 21.83 118 GLU D O 1
ATOM 4569 N N . CYS D 1 127 ? 12.079 35.820 15.908 1.00 20.57 119 CYS D N 1
ATOM 4570 C CA . CYS D 1 127 ? 11.917 36.563 17.146 1.00 21.67 119 CYS D CA 1
ATOM 4571 C C . CYS D 1 127 ? 12.984 36.340 18.211 1.00 22.04 119 CYS D C 1
ATOM 4572 O O . CYS D 1 127 ? 13.512 35.252 18.387 1.00 21.53 119 CYS D O 1
ATOM 4575 N N . ASN D 1 128 ? 13.238 37.403 18.958 1.00 24.23 120 ASN D N 1
ATOM 4576 C CA . ASN D 1 128 ? 13.742 37.288 20.326 1.00 25.41 120 ASN D CA 1
ATOM 4577 C C . ASN D 1 128 ? 12.585 37.075 21.256 1.00 24.09 120 ASN D C 1
ATOM 4578 O O . ASN D 1 128 ? 11.575 37.698 21.080 1.00 23.12 120 ASN D O 1
ATOM 4583 N N . LYS D 1 129 ? 12.763 36.224 22.259 1.00 24.89 121 LYS D N 1
ATOM 4584 C CA . LYS D 1 129 ? 11.776 36.054 23.307 1.00 24.57 121 LYS D CA 1
ATOM 4585 C C . LYS D 1 129 ? 11.803 37.293 24.191 1.00 25.51 121 LYS D C 1
ATOM 4586 O O . LYS D 1 129 ? 12.802 37.561 24.831 1.00 27.76 121 LYS D O 1
ATOM 4592 N N . TYR D 1 130 ? 10.687 38.013 24.238 1.00 24.78 122 TYR D N 1
ATOM 4593 C CA . TYR D 1 130 ? 10.561 39.322 24.878 1.00 25.72 122 TYR D CA 1
ATOM 4594 C C . TYR D 1 130 ? 9.949 39.239 26.286 1.00 24.76 122 TYR D C 1
ATOM 4595 O O . TYR D 1 130 ? 10.299 40.033 27.157 1.00 24.95 122 TYR D O 1
ATOM 4604 N N . ALA D 1 131 ? 9.019 38.299 26.482 1.00 22.99 123 ALA D N 1
ATOM 4605 C CA . ALA D 1 131 ? 8.285 38.144 27.731 1.00 22.80 123 ALA D CA 1
ATOM 4606 C C . ALA D 1 131 ? 7.489 36.854 27.669 1.00 21.47 123 ALA D C 1
ATOM 4607 O O . ALA D 1 131 ? 7.325 36.262 26.597 1.00 20.35 123 ALA D O 1
ATOM 4609 N N . SER D 1 132 ? 6.991 36.428 28.824 1.00 21.32 124 SER D N 1
ATOM 4610 C CA . SER D 1 132 ? 6.154 35.259 28.900 1.00 19.94 124 SER D CA 1
ATOM 4611 C C . SER D 1 132 ? 5.360 35.295 30.189 1.00 20.82 124 SER D C 1
ATOM 4612 O O . SER D 1 132 ? 5.784 35.896 31.178 1.00 22.17 124 SER D O 1
ATOM 4615 N N . TYR D 1 133 ? 4.208 34.629 30.165 1.00 20.50 125 TYR D N 1
ATOM 4616 C CA . TYR D 1 133 ? 3.266 34.683 31.245 1.00 21.37 125 TYR D CA 1
ATOM 4617 C C . TYR D 1 133 ? 2.575 33.364 31.397 1.00 21.44 125 TYR D C 1
ATOM 4618 O O . TYR D 1 133 ? 2.134 32.776 30.402 1.00 20.84 125 TYR D O 1
ATOM 4627 N N . ASP D 1 134 ? 2.436 32.930 32.637 1.00 22.73 126 ASP D N 1
ATOM 4628 C CA A ASP D 1 134 ? 1.562 31.843 32.986 0.80 23.91 126 ASP D CA 1
ATOM 4629 C CA B ASP D 1 134 ? 1.572 31.805 32.947 0.20 22.70 126 ASP D CA 1
ATOM 4630 C C . ASP D 1 134 ? 0.128 32.205 32.618 1.00 22.69 126 ASP D C 1
ATOM 4631 O O . ASP D 1 134 ? -0.312 33.332 32.865 1.00 22.93 126 ASP D O 1
ATOM 4640 N N . ALA D 1 135 ? -0.605 31.279 32.022 1.00 21.68 127 ALA D N 1
ATOM 4641 C CA . ALA D 1 135 ? -2.026 31.510 31.740 1.00 21.09 127 ALA D CA 1
ATOM 4642 C C . ALA D 1 135 ? -2.763 30.171 31.721 1.00 20.80 127 ALA D C 1
ATOM 4643 O O . ALA D 1 135 ? -2.804 29.497 30.700 1.00 19.16 127 ALA D O 1
ATOM 4645 N N . GLY D 1 136 ? -3.329 29.805 32.862 1.00 21.75 128 GLY D N 1
ATOM 4646 C CA . GLY D 1 136 ? -3.978 28.525 33.036 1.00 22.50 128 GLY D CA 1
ATOM 4647 C C . GLY D 1 136 ? -3.021 27.387 32.750 1.00 22.30 128 GLY D C 1
ATOM 4648 O O . GLY D 1 136 ? -1.936 27.336 33.336 1.00 23.41 128 GLY D O 1
ATOM 4649 N N . ASP D 1 137 ? -3.402 26.508 31.832 1.00 21.50 129 ASP D N 1
ATOM 4650 C CA . ASP D 1 137 ? -2.621 25.330 31.503 1.00 22.02 129 ASP D CA 1
ATOM 4651 C C . ASP D 1 137 ? -1.659 25.551 30.338 1.00 21.07 129 ASP D C 1
ATOM 4652 O O . ASP D 1 137 ? -1.098 24.602 29.845 1.00 20.43 129 ASP D O 1
ATOM 4657 N N . HIS D 1 138 ? -1.506 26.809 29.913 1.00 20.26 130 HIS D N 1
ATOM 4658 C CA . HIS D 1 138 ? -0.517 27.225 28.908 1.00 19.99 130 HIS D CA 1
ATOM 4659 C C . HIS D 1 138 ? 0.412 28.337 29.450 1.00 20.14 130 HIS D C 1
ATOM 4660 O O . HIS D 1 138 ? 0.172 28.921 30.530 1.00 20.21 130 HIS D O 1
ATOM 4667 N N . VAL D 1 139 ? 1.464 28.604 28.677 1.00 19.92 131 VAL D N 1
ATOM 4668 C CA . VAL D 1 139 ? 2.314 29.787 28.812 1.00 20.22 131 VAL D CA 1
ATOM 4669 C C . VAL D 1 139 ? 2.157 30.595 27.537 1.00 19.29 131 VAL D C 1
ATOM 4670 O O . VAL D 1 139 ? 2.225 30.032 26.437 1.00 19.65 131 VAL D O 1
ATOM 4674 N N . ILE D 1 140 ? 1.925 31.896 27.694 1.00 19.51 132 ILE D N 1
ATOM 4675 C CA . ILE D 1 140 ? 1.956 32.864 26.635 1.00 19.03 132 ILE D CA 1
ATOM 4676 C C . ILE D 1 140 ? 3.372 33.336 26.449 1.00 19.38 132 ILE D C 1
ATOM 4677 O O . ILE D 1 140 ? 3.971 33.875 27.376 1.00 20.70 132 ILE D O 1
ATOM 4682 N N . PHE D 1 141 ? 3.898 33.131 25.248 1.00 18.74 133 PHE D N 1
ATOM 4683 C CA . PHE D 1 141 ? 5.239 33.604 24.868 1.00 19.15 133 PHE D CA 1
ATOM 4684 C C . PHE D 1 141 ? 5.081 34.794 23.951 1.00 17.98 133 PHE D C 1
ATOM 4685 O O . PHE D 1 141 ? 4.360 34.721 22.938 1.00 16.69 133 PHE D O 1
ATOM 4693 N N . ILE D 1 142 ? 5.741 35.895 24.303 1.00 18.45 134 ILE D N 1
ATOM 4694 C CA . ILE D 1 142 ? 5.740 37.074 23.482 1.00 17.91 134 ILE D CA 1
ATOM 4695 C C . ILE D 1 142 ? 7.128 37.200 22.805 1.00 18.36 134 ILE D C 1
ATOM 4696 O O . ILE D 1 142 ? 8.159 37.077 23.470 1.00 19.03 134 ILE D O 1
ATOM 4701 N N . GLY D 1 143 ? 7.119 37.393 21.489 1.00 17.37 135 GLY D N 1
ATOM 4702 C CA . GLY D 1 143 ? 8.346 37.579 20.701 1.00 18.74 135 GLY D CA 1
ATOM 4703 C C . GLY D 1 143 ? 8.482 38.979 20.125 1.00 19.31 135 GLY D C 1
ATOM 4704 O O . GLY D 1 143 ? 7.501 39.554 19.660 1.00 18.76 135 GLY D O 1
ATOM 4705 N N . GLU D 1 144 ? 9.684 39.543 20.154 1.00 21.59 136 GLU D N 1
ATOM 4706 C CA . GLU D 1 144 ? 9.951 40.784 19.410 1.00 23.03 136 GLU D CA 1
ATOM 4707 C C . GLU D 1 144 ? 10.439 40.363 18.029 1.00 22.49 136 GLU D C 1
ATOM 4708 O O . GLU D 1 144 ? 11.360 39.567 17.914 1.00 23.15 136 GLU D O 1
ATOM 4714 N N . VAL D 1 145 ? 9.775 40.840 16.985 1.00 22.09 137 VAL D N 1
ATOM 4715 C CA . VAL D 1 145 ? 10.105 40.444 15.625 1.00 21.62 137 VAL D CA 1
ATOM 4716 C C . VAL D 1 145 ? 11.375 41.171 15.187 1.00 23.10 137 VAL D C 1
ATOM 4717 O O . VAL D 1 145 ? 11.473 42.418 15.242 1.00 23.87 137 VAL D O 1
ATOM 4721 N N . ILE D 1 146 ? 12.390 40.382 14.831 1.00 23.51 138 ILE D N 1
ATOM 4722 C CA . ILE D 1 146 ? 13.691 40.932 14.408 1.00 25.14 138 ILE D CA 1
ATOM 4723 C C . ILE D 1 146 ? 13.992 40.627 12.942 1.00 24.69 138 ILE D C 1
ATOM 4724 O O . ILE D 1 146 ? 14.912 41.190 12.389 1.00 25.20 138 ILE D O 1
ATOM 4729 N N . ASN D 1 147 ? 13.223 39.734 12.321 1.00 22.70 139 ASN D N 1
ATOM 4730 C CA . ASN D 1 147 ? 13.346 39.503 10.886 1.00 23.02 139 ASN D CA 1
ATOM 4731 C C . ASN D 1 147 ? 12.016 38.943 10.344 1.00 21.49 139 ASN D C 1
ATOM 4732 O O . ASN D 1 147 ? 11.216 38.361 11.104 1.00 19.75 139 ASN D O 1
ATOM 4737 N N . THR D 1 148 ? 11.787 39.195 9.056 1.00 21.24 140 THR D N 1
ATOM 4738 C CA . THR D 1 148 ? 10.630 38.731 8.349 1.00 20.13 140 THR D CA 1
ATOM 4739 C C . THR D 1 148 ? 10.966 38.546 6.870 1.00 20.53 140 THR D C 1
ATOM 4740 O O . THR D 1 148 ? 11.774 39.284 6.284 1.00 22.10 140 THR D O 1
ATOM 4744 N N . ALA D 1 149 ? 10.301 37.587 6.256 1.00 19.64 141 ALA D N 1
ATOM 4745 C CA . ALA D 1 149 ? 10.362 37.422 4.816 1.00 19.81 141 ALA D CA 1
ATOM 4746 C C . ALA D 1 149 ? 9.058 36.821 4.340 1.00 18.73 141 ALA D C 1
ATOM 4747 O O . ALA D 1 149 ? 8.608 35.820 4.874 1.00 17.93 141 ALA D O 1
ATOM 4749 N N . ILE D 1 150 ? 8.413 37.472 3.381 1.00 19.07 142 ILE D N 1
ATOM 4750 C CA . ILE D 1 150 ? 7.308 36.826 2.645 1.00 18.30 142 ILE D CA 1
ATOM 4751 C C . ILE D 1 150 ? 7.938 35.992 1.527 1.00 18.79 142 ILE D C 1
ATOM 4752 O O . ILE D 1 150 ? 8.740 36.491 0.762 1.00 19.28 142 ILE D O 1
ATOM 4757 N N . LYS D 1 151 ? 7.641 34.701 1.487 1.00 18.71 143 LYS D N 1
ATOM 4758 C CA . LYS D 1 151 ? 8.328 33.816 0.582 1.00 19.42 143 LYS D CA 1
ATOM 4759 C C . LYS D 1 151 ? 7.532 33.587 -0.709 1.00 20.09 143 LYS D C 1
ATOM 4760 O O . LYS D 1 151 ? 8.130 33.392 -1.766 1.00 20.23 143 LYS D O 1
ATOM 4766 N N . ASN D 1 152 ? 6.195 33.633 -0.637 1.00 19.55 144 ASN D N 1
ATOM 4767 C CA . ASN D 1 152 ? 5.362 33.341 -1.816 1.00 20.09 144 ASN D CA 1
ATOM 4768 C C . ASN D 1 152 ? 3.957 33.832 -1.622 1.00 20.17 144 ASN D C 1
ATOM 4769 O O . ASN D 1 152 ? 3.643 34.282 -0.538 1.00 18.86 144 ASN D O 1
ATOM 4774 N N . ASP D 1 153 ? 3.143 33.779 -2.690 1.00 21.10 145 ASP D N 1
ATOM 4775 C CA . ASP D 1 153 ? 1.746 34.228 -2.666 1.00 21.39 145 ASP D CA 1
ATOM 4776 C C . ASP D 1 153 ? 0.750 33.095 -2.464 1.00 21.27 145 ASP D C 1
ATOM 4777 O O . ASP D 1 153 ? -0.430 33.273 -2.701 1.00 20.54 145 ASP D O 1
ATOM 4782 N N . LEU D 1 154 ? 1.227 31.925 -2.044 1.00 21.82 146 LEU D N 1
ATOM 4783 C CA . LEU D 1 154 ? 0.337 30.840 -1.761 1.00 22.01 146 LEU D CA 1
ATOM 4784 C C . LEU D 1 154 ? -0.647 31.222 -0.642 1.00 21.90 146 LEU D C 1
ATOM 4785 O O . LEU D 1 154 ? -0.340 32.020 0.256 1.00 20.45 146 LEU D O 1
ATOM 4790 N N . LYS D 1 155 ? -1.850 30.673 -0.730 1.00 22.80 147 LYS D N 1
ATOM 4791 C CA . LYS D 1 155 ? -2.862 30.940 0.261 1.00 23.64 147 LYS D CA 1
ATOM 4792 C C . LYS D 1 155 ? -2.595 30.113 1.523 1.00 21.09 147 LYS D C 1
ATOM 4793 O O . LYS D 1 155 ? -2.064 29.007 1.463 1.00 20.55 147 LYS D O 1
ATOM 4799 N N . PRO D 1 156 ? -2.973 30.656 2.679 1.00 20.93 148 PRO D N 1
ATOM 4800 C CA . PRO D 1 156 ? -2.678 30.015 3.966 1.00 19.78 148 PRO D CA 1
ATOM 4801 C C . PRO D 1 156 ? -3.527 28.798 4.303 1.00 19.71 148 PRO D C 1
ATOM 4802 O O . PRO D 1 156 ? -4.703 28.707 3.912 1.00 20.15 148 PRO D O 1
ATOM 4806 N N . LEU D 1 157 ? -2.934 27.876 5.050 1.00 19.31 149 LEU D N 1
ATOM 4807 C CA . LEU D 1 157 ? -3.679 26.783 5.644 1.00 20.41 149 LEU D CA 1
ATOM 4808 C C . LEU D 1 157 ? -4.573 27.378 6.723 1.00 20.04 149 LEU D C 1
ATOM 4809 O O . LEU D 1 157 ? -4.194 28.314 7.399 1.00 18.26 149 LEU D O 1
ATOM 4814 N N . LEU D 1 158 ? -5.763 26.823 6.858 1.00 21.46 150 LEU D N 1
ATOM 4815 C CA . LEU D 1 158 ? -6.709 27.248 7.873 1.00 21.47 150 LEU D CA 1
ATOM 4816 C C . LEU D 1 158 ? -7.137 26.046 8.699 1.00 21.77 150 LEU D C 1
ATOM 4817 O O . LEU D 1 158 ? -7.234 24.925 8.185 1.00 20.80 150 LEU D O 1
ATOM 4822 N N . TYR D 1 159 ? -7.398 26.308 9.975 1.00 20.90 151 TYR D N 1
ATOM 4823 C CA . TYR D 1 159 ? -7.931 25.331 10.911 1.00 21.94 151 TYR D CA 1
ATOM 4824 C C . TYR D 1 159 ? -9.248 25.922 11.426 1.00 22.03 151 TYR D C 1
ATOM 4825 O O . TYR D 1 159 ? -9.297 27.066 11.902 1.00 20.51 151 TYR D O 1
ATOM 4834 N N . PHE D 1 160 ? -10.310 25.146 11.260 1.00 23.52 152 PHE D N 1
ATOM 4835 C CA . PHE D 1 160 ? -11.685 25.579 11.498 1.00 24.95 152 PHE D CA 1
ATOM 4836 C C . PHE D 1 160 ? -12.571 24.359 11.744 1.00 27.04 152 PHE D C 1
ATOM 4837 O O . PHE D 1 160 ? -12.534 23.377 11.004 1.00 27.16 152 PHE D O 1
ATOM 4845 N N . HIS D 1 161 ? -13.351 24.438 12.809 1.00 28.92 153 HIS D N 1
ATOM 4846 C CA . HIS D 1 161 ? -14.268 23.370 13.189 1.00 32.32 153 HIS D CA 1
ATOM 4847 C C . HIS D 1 161 ? -13.485 22.050 13.310 1.00 32.19 153 HIS D C 1
ATOM 4848 O O . HIS D 1 161 ? -13.948 21.011 12.876 1.00 33.00 153 HIS D O 1
ATOM 4855 N N . LYS D 1 162 ? -12.263 22.142 13.862 1.00 31.35 154 LYS D N 1
ATOM 4856 C CA . LYS D 1 162 ? -11.390 20.985 14.136 1.00 31.67 154 LYS D CA 1
ATOM 4857 C C . LYS D 1 162 ? -11.019 20.209 12.895 1.00 32.50 154 LYS D C 1
ATOM 4858 O O . LYS D 1 162 ? -10.815 18.977 12.934 1.00 33.87 154 LYS D O 1
ATOM 4864 N N . SER D 1 163 ? -10.938 20.944 11.790 1.00 30.58 155 SER D N 1
ATOM 4865 C CA . SER D 1 163 ? -10.485 20.415 10.527 1.00 30.12 155 SER D CA 1
ATOM 4866 C C . SER D 1 163 ? -9.687 21.451 9.837 1.00 27.24 155 SER D C 1
ATOM 4867 O O . SER D 1 163 ? -9.787 22.631 10.149 1.00 24.85 155 SER D O 1
ATOM 4870 N N . TYR D 1 164 ? -8.924 20.990 8.864 1.00 26.97 156 TYR D N 1
ATOM 4871 C CA . TYR D 1 164 ? -8.195 21.858 7.971 1.00 26.40 156 TYR D CA 1
ATOM 4872 C C . TYR D 1 164 ? -9.065 22.322 6.804 1.00 27.25 156 TYR D C 1
ATOM 4873 O O . TYR D 1 164 ? -9.909 21.602 6.290 1.00 28.89 156 TYR D O 1
ATOM 4882 N N . THR D 1 165 ? -8.853 23.544 6.372 1.00 26.93 157 THR D N 1
ATOM 4883 C CA . THR D 1 165 ? -9.597 24.037 5.229 1.00 28.23 157 THR D CA 1
ATOM 4884 C C . THR D 1 165 ? -8.820 25.182 4.600 1.00 27.60 157 THR D C 1
ATOM 4885 O O . THR D 1 165 ? -7.615 25.358 4.894 1.00 25.64 157 THR D O 1
ATOM 4889 N N . ASN D 1 166 ? -9.486 25.932 3.731 1.00 29.76 158 ASN D N 1
ATOM 4890 C CA . ASN D 1 166 ? -8.842 27.006 2.992 1.00 31.64 158 ASN D CA 1
ATOM 4891 C C . ASN D 1 166 ? -9.751 28.172 2.726 1.00 31.29 158 ASN D C 1
ATOM 4892 O O . ASN D 1 166 ? -10.955 28.070 2.887 1.00 31.68 158 ASN D O 1
ATOM 4897 N N . LEU D 1 167 ? -9.139 29.269 2.302 1.00 29.94 159 LEU D N 1
ATOM 4898 C CA . LEU D 1 167 ? -9.842 30.477 1.967 1.00 31.74 159 LEU D CA 1
ATOM 4899 C C . LEU D 1 167 ? -10.525 30.341 0.645 1.00 34.70 159 LEU D C 1
ATOM 4900 O O . LEU D 1 167 ? -10.155 29.504 -0.172 1.00 33.49 159 LEU D O 1
ATOM 4905 N N . GLN D 1 168 ? -11.502 31.209 0.433 1.00 38.74 160 GLN D N 1
ATOM 4906 C CA . GLN D 1 168 ? -12.154 31.358 -0.869 1.00 44.05 160 GLN D CA 1
ATOM 4907 C C . GLN D 1 168 ? -11.082 31.706 -1.887 1.00 43.27 160 GLN D C 1
ATOM 4908 O O . GLN D 1 168 ? -10.115 32.419 -1.620 1.00 43.77 160 GLN D O 1
#

Secondary structure (DSSP, 8-state):
--HHHHHHHHTTS-EE-EEEEEEETTEEEEEEES--EEEETTTTEEEEEEETTSTTHHHHHH-SEEEEEEPBTT-HHHHHHHHS--S-TTTT--EEE-TTT--EEETT-SEEEEEEEEEEEEETTEEEEEEEEEEEEE---PPBPEEETTEEE-B-/-------------HHHHHHHHTTS-EE-EEEEEESSS-EEEEEE---EEEETTTTEEEEEEETTSTTHHHHHH-SEEEEEE-BTT-HHHHHHHHS--S-TTTT--EEE-TTT--EEETT-SEEEEEEEEEEEEETTEEEEEEEEEEEEE---PPBEEEETTEEEEB-/--HHHHHHHHTTS-EE-EEEEEEETTEEEEEEES--EEEETTTTEEEEEEETT-TTHHHHHH-SEEEEEEPBGGGHHHHHHHHS--SSTTTT--EEE-TTT--EEETT-SEEEEEEEEEEEEETTEEEEEEEEEEEEE---PPBPEEETTEEE-B-/--HHHHHHHHTTS-EE-EEEEEEETTEEEEEEE---EEEETTTTEEEEEEETTSTTHHHHHH-SEEEEEEPBTT-HHHHHHHHS--S-TTTTS-EEE-TTT--EEETT-SEEEEEEEEEEEEETTEEEEEEEEEEEEE---PPBPEEETTEEE-B-

B-factor: mean 25.33, std 8.5, range [11.36, 75.83]

Sequence (635 aa):
VTEESQFKDTMSRFPQGVTIITTNCNNEELFGFTASSSLTSVSLKPPLILFCLNKNSFSINSFQKSDKFAVSILAENQIDDISKHFAKSQPNKFTKIAYELGNKTNCPLINGATCYIECNKYASYDAGDHVIFIGEVINTAIKNDLKPLLYFHKSYTNLQAHHHHHHMAGTVTESSQFKDTMSRFPQGVTIITTNCNNELFGFTASSLTSVSLKPPLILFCLNKNSFSINSFQKSDKFAVSILAENQIDISKHFAKSQPNKFTKIAYELGNKTNCPLINGATCYIECNKYASYDDAGDHVIFIGEVINTAIKNDLKPLLYFHKSYTNLQVTESQFKDTMSRFPQGVTIITTNCNNELFGFTASSLTSSVSLKPPLILFCLNKNSFSINSFQKSDKFAVSILAENQIDISKHFAKSQPNKFTKIAYELGNKTNCPLINGATCYIECNKYASYDAGDHVIFIGEVINTAIKNDLKPLLYFHKSYTNLQVTESQFKDTMSRFPQGVTIITTNCNNELFGFTASSLTTSVSLKPPLILFCLNKNSFSINNSFQKSDKFAVSILAENQIDISKHFAKSQPNKFTKIAYELGNKTNCPLINGATCYIECNKYASYDDAGDHVIFIGEVINTAIKNDLKPLLYFHKSYTNLQ

Solvent-accessible surface area: 25969 Å² total; per-residue (Å²): 79,82,106,68,57,8,109,42,1,15,18,32,8,0,24,0,2,0,0,0,0,0,8,37,99,114,102,39,49,0,21,31,5,28,14,0,1,44,1,4,57,59,42,23,0,0,0,0,9,7,44,46,93,30,81,6,18,104,9,4,84,81,6,81,41,2,0,0,0,0,0,0,58,117,14,58,118,34,0,118,59,1,68,46,94,82,110,111,22,12,107,194,30,64,83,89,48,2,109,56,2,12,0,0,9,0,65,41,0,6,0,15,0,1,0,15,52,101,25,44,59,92,1,19,19,34,4,0,1,0,0,58,2,6,44,23,35,81,101,41,136,82,81,1,1,0,84,32,83,106,61,59,33,37,8,133,160,81,133,98,44,151,128,69,86,30,82,34,71,97,68,86,8,116,69,1,14,28,48,7,0,23,0,2,0,0,0,0,0,26,30,149,136,99,41,51,1,20,32,5,25,16,0,2,42,2,4,43,20,34,21,0,0,0,0,9,8,45,92,130,28,80,7,26,112,6,5,80,69,14,106,19,4,0,0,0,0,0,0,55,122,13,58,114,36,0,117,74,1,70,54,96,52,118,108,23,13,123,94,24,69,83,54,72,5,144,134,17,70,1,0,16,1,76,42,1,4,0,26,0,3,0,57,51,88,25,47,60,92,1,14,34,33,9,0,2,0,0,16,3,36,37,18,37,70,116,45,137,91,82,1,1,0,84,31,89,73,53,64,32,34,8,140,79,82,54,69,61,9,111,44,2,15,17,39,7,0,24,0,2,0,0,0,0,0,30,26,144,134,102,46,46,1,24,31,5,27,17,0,0,39,1,2,66,67,45,17,0,0,0,0,9,10,48,96,111,24,183,11,15,121,6,4,86,80,18,86,84,3,0,0,0,0,0,0,56,113,10,55,115,36,0,117,55,1,70,52,82,48,123,68,35,15,115,90,24,69,77,80,78,7,144,106,12,80,1,0,10,0,60,40,0,4,0,17,0,3,0,49,40,96,24,43,64,97,4,21,35,35,4,0,1,0,0,52,3,34,42,27,40,74,103,41,130,84,78,2,0,0,85,32,78,111,58,58,26,44,4,80,68,67,48,19,95,4,85,40,2,17,16,42,7,0,23,0,1,0,0,0,0,0,26,32,97,133,111,41,45,1,20,32,6,26,14,0,2,43,3,4,68,70,43,24,0,0,0,0,8,6,45,97,130,29,79,8,10,112,14,3,94,83,14,96,64,2,0,0,0,0,0,0,65,116,13,63,111,34,0,75,72,1,71,39,104,49,114,116,25,11,120,98,31,66,81,51,77,3,129,112,10,77,2,0,12,0,68,42,1,1,0,28,0,3,0,50,60,106,32,51,58,91,0,14,35,33,8,1,1,2,0,52,3,38,42,15,38,69,113,44,135,86,85,1,1,0,82,35,86,55,58,54,37,56,8,134

CATH classification: 2.30.110.10

Nearest PDB structures (foldseek):
  4l82-assembly1_B  TM=1.004E+00  e=4.207E-31  Rickettsia felis URRWXCal2
  4l82-assembly2_D  TM=1.004E+00  e=4.451E-31  Rickettsia felis URRWXCal2
  5zc2-assembly1_B  TM=9.689E-01  e=3.483E-18  Acinetobacter baumannii
  4r82-assembly1_B  TM=9.639E-01  e=5.466E-18  Streptomyces globisporus
  9fd5-assembly2_C  TM=9.417E-01  e=3.983E-15  Streptomyces albogriseolus

InterPro domains:
  IPR002563 Flavin reductase like domain [PF01613] (14-159)
  IPR002563 Flavin reductase like domain [SM00903] (14-158)
  IPR012349 FMN-binding split barrel [G3DSA:2.30.110.10] (1-160)
  IPR050268 NADH-dependent flavin reductase [PTHR30466] (4-159)

Foldseek 3Di:
DDPCVVVQVVLQDKFFKKWKWAQAVNFIAIAIFRQWDFDDVVQTKIKGKDFPPAPCVVRVVPAQKMKMFFAFQPCVVVNVLRHDHDGDSCVPFDWAQDPPHRHTYGPRGQKMWIFGWDDWDDDVRIIMTMTGTDDMDGDDDGFTWMRHSNDIDGDD/DDDDDDDDDDDDDPVNVVQVVLAPKFFKKWKWAAAVNFIAIAIFRQKAFDDVVQTKIKGKFFLPAPCVVRVVRDFKMKMFTAFQVCVVVNVLRHDRDGPSPPPFDWAQDPPHRHTYGPRGQKMWIFGWDDWADDVRIIMTMTGTDDMDGDDDGFTWMRHSNDIDGDD/DDPCVVVQVVLQDKFFKKKKWAQAPNDIAIAIFRQWDFDDVVQTKIKGKFFPPDPCPVRVVRDFKMKMFTAFQVCVVLNVLRHPNDPPSPPPFDWDADPVHRITYGPRGQKMWMFTFDDWADDPRIIMTMTRTPDMDGDDDGFTWMRHSNDIDGDD/DDPVVVCQVCLQVKFFKKWKWAQAVNFIAIAIFRQWDFDDVVQTKIKGKDFPPAPCVVRVVPDFKMKMFTAFQVCVVVNVLRHDRDGPSPPPFDWAQDPPHRITYGPRGQKMWIFGFDDWDDDPRIIMTMTRTDDMDGDDDGFTWMRHSNDIDGDD